Protein AF-0000000067176438 (afdb_homodimer)

Sequence (698 aa):
MDRYELRRLDYSLSEDHIDLQNAYRQFFKTHCSIEAVRAAEATGFDKSLWERLCAMGATTMALPESVGGDGATLVDLTLVAEEIGRALAPVPWIDHVVAARLLDRLGALPPRSEILDGTHLVGFDAQQVPPTGSRLIGSASIADHIVIRDGDDVVQLSFSTRPTKVDNIGKLPMAWVDPAAADHRVVLGSGPQALAHHQRALDEWRLLTAAALVGLVEETMTIAAEFAKTRYTLGVPISTLQAISHPLANMAITVCSGRGLSHRAAWFLDNEPDERPELAPSAFVFMAEEAAKAATMAVHIQGGLGVSAEAAATAYLVRARGWPLAGGDPGATAVHIADIVATREAAQVMDRYELRRLDYSLSEDHIDLQNAYRQFFKTHCSIEAVRAAEATGFDKSLWERLCAMGATTMALPESVGGDGATLVDLTLVAEEIGRALAPVPWIDHVVAARLLDRLGALPPRSEILDGTHLVGFDAQQVPPTGSRLIGSASIADHIVIRDGDDVVQLSFSTRPTKVDNIGKLPMAWVDPAAADHRVVLGSGPQALAHHQRALDEWRLLTAAALVGLVEETMTIAAEFAKTRYTLGVPISTLQAISHPLANMAITVCSGRGLSHRAAWFLDNEPDERPELAPSAFVFMAEEAAKAATMAVHIQGGLGVSAEAAATAYLVRARGWPLAGGDPGATAVHIADIVATREAAQV

Secondary structure (DSSP, 8-state):
--GGGSS--B-PPPHHHHHHHHHHHHHHHHH--HHHHHHTTTTT--HHHHHHHHHTTTTGGGS-GGGT-----HHHHHHHHHHHHHHT----HHHHHHHHHHHHHTT---SSTTTTTTSS-EEE---SSPPSS-EEETTTTT-SEEEEEETTEEEEEE-SSPPPBPSSSTT---EEE-GGG-SEEEEEEEHHHHHHHHHHHHHHHHHHHHHHHHHHHHHHHHHHHHHHHH-EETTEEGGGSHHHHHHHHHHHHHHHHHHHHHHHHHHHHHH-TTT-TTHHHHHHHHHHHHHHHHHHHHHHHTGGGGGSTT-HHHHHHHHHHHGGGSS--HHHHHHHHHHHHHHHHHHH-/--TT-S---B-PPPHHHHHHHHHHHHHHHHH--HHHHHHTTTTT--HHHHHHHHHTTTTGGGS-GGGT-----HHHHHHHHHHHHHHT----HHHHHHHHHHHHHTT---TT-TTTTTSS-EEE---SSPPSS-EEETTTTT-SEEEEEETTEEEEEE-SSPPPBPSSSTT---EEE-GGG-SEEEEEEEHHHHHHHHHHHHHHHHHHHHHHHHHHHHHHHHHHHHHHHH-EETTEEGGGSHHHHHHHHHHHHHHHHHHHHHHHHHHHHHH-TTT-TTHHHHHHHHHHHHHHHHHHHHHHHTGGGGGSTT-HHHHHHHHHHHGGGSS--HHHHHHHHHHHHHHHHHHH-

Solvent-accessible surface area (backbone atoms only — not comparable to full-atom values): 34399 Å² total; per-residue (Å²): 132,68,82,83,72,53,78,58,68,28,86,57,79,35,70,69,53,50,51,52,36,50,52,48,42,51,51,35,68,71,70,32,43,71,67,53,38,57,70,20,38,88,61,17,48,36,66,69,57,41,54,54,45,26,72,74,35,69,45,27,28,62,30,46,56,93,82,69,23,66,46,49,50,52,50,57,49,29,42,51,26,16,40,37,25,43,42,52,52,40,54,63,56,64,40,27,47,35,35,53,45,39,28,47,76,54,70,56,48,63,90,64,65,37,58,47,52,53,76,46,36,36,11,31,50,49,52,93,64,58,68,91,55,71,38,64,20,25,34,33,34,72,26,59,31,37,38,38,54,54,80,60,30,33,33,39,34,30,50,92,67,58,38,61,61,50,87,80,48,38,45,39,22,24,10,62,42,42,75,86,72,41,72,40,79,44,79,57,36,59,44,70,66,36,48,50,47,50,50,50,29,40,38,50,40,30,26,35,50,22,22,12,37,29,20,32,35,49,42,34,42,49,55,32,49,54,48,26,60,72,38,67,54,96,90,34,41,39,48,75,35,64,87,43,17,45,56,49,17,50,38,51,34,46,35,52,31,41,47,42,29,27,44,48,28,26,47,33,56,74,74,40,51,80,77,54,71,54,35,21,51,32,25,22,40,51,29,43,54,50,23,31,53,39,20,49,48,26,18,54,73,45,42,78,59,17,67,32,88,80,25,67,43,40,57,48,28,42,32,33,58,16,54,49,55,49,18,34,47,52,68,62,43,28,43,52,39,21,50,53,52,52,52,52,57,54,66,77,99,134,71,83,83,76,54,78,57,67,28,88,57,78,36,71,69,52,50,51,52,37,51,50,49,41,51,50,36,68,70,69,33,44,73,67,53,37,57,70,20,36,89,62,18,48,35,66,69,57,41,53,52,44,27,72,73,36,68,45,28,28,60,31,48,56,93,80,70,22,67,47,50,50,52,49,56,50,30,41,51,26,17,40,37,24,44,42,53,52,40,54,63,56,64,40,26,47,33,35,50,44,39,29,46,77,54,71,58,54,64,84,98,30,48,55,43,62,53,77,42,36,36,11,31,51,48,51,92,65,57,68,92,54,71,38,63,22,25,34,34,33,72,26,58,31,36,37,38,54,54,81,60,29,34,32,41,34,30,50,91,67,60,38,61,61,50,87,82,49,38,44,38,21,22,10,62,42,43,77,87,73,40,73,40,78,43,80,58,36,60,44,70,67,34,49,51,48,50,51,50,30,40,38,50,40,31,28,35,50,22,22,12,36,29,20,32,35,48,42,34,43,50,55,32,49,56,49,26,61,70,38,69,54,96,89,35,42,39,49,75,36,64,86,43,15,44,57,49,19,50,38,51,34,48,33,53,31,42,47,41,28,28,44,46,27,26,47,33,56,73,75,41,50,82,78,52,71,54,36,21,51,31,26,23,41,50,30,43,54,48,23,31,52,39,20,49,48,26,19,54,74,45,42,75,59,16,68,33,87,78,24,69,42,39,58,48,30,41,32,33,58,16,54,50,53,50,18,35,48,52,68,62,41,29,43,52,39,23,50,53,51,52,51,50,57,53,67,76,98

Radius of gyration: 26.49 Å; Cα contacts (8 Å, |Δi|>4): 1323; chains: 2; bounding box: 61×80×61 Å

Nearest PDB structures (foldseek):
  1rx0-assembly1_C  TM=8.607E-01  e=1.472E-13  Homo sapiens
  8i4p-assembly1_A  TM=8.343E-01  e=6.772E-14  Thermobifida fusca YX
  7p9x-assembly3_D  TM=8.711E-01  e=3.598E-12  Geobacter metallireducens GS-15
  7p9a-assembly1_A  TM=8.151E-01  e=3.438E-12  Geobacter metallireducens GS-15
  3b96-assembly1_A-2  TM=8.138E-01  e=1.029E-11  Homo sapiens

Structure (mmCIF, N/CA/C/O backbone):
data_AF-0000000067176438-model_v1
#
loop_
_entity.id
_entity.type
_entity.pdbx_description
1 polymer 'Acyl-CoA dehydrogenase, C-domain protein'
#
loop_
_atom_site.group_PDB
_atom_site.id
_atom_site.type_symbol
_atom_site.label_atom_id
_atom_site.label_alt_id
_atom_site.label_comp_id
_atom_site.label_asym_id
_atom_site.label_entity_id
_atom_site.label_seq_id
_atom_site.pdbx_PDB_ins_code
_atom_site.Cartn_x
_atom_site.Cartn_y
_atom_site.Cartn_z
_atom_site.occupancy
_atom_site.B_iso_or_equiv
_atom_site.auth_seq_id
_atom_site.auth_comp_id
_atom_site.auth_asym_id
_atom_site.auth_atom_id
_atom_site.pdbx_PDB_model_num
ATOM 1 N N . MET A 1 1 ? 2.584 -5.492 35.375 1 23.28 1 MET A N 1
ATOM 2 C CA . MET A 1 1 ? 2.787 -5.902 34 1 23.28 1 MET A CA 1
ATOM 3 C C . MET A 1 1 ? 1.943 -5.055 33.062 1 23.28 1 MET A C 1
ATOM 5 O O . MET A 1 1 ? 0.719 -5.004 33.188 1 23.28 1 MET A O 1
ATOM 9 N N . ASP A 1 2 ? 2.367 -3.877 32.5 1 28.8 2 ASP A N 1
ATOM 10 C CA . ASP A 1 2 ? 1.745 -2.629 32.062 1 28.8 2 ASP A CA 1
ATOM 11 C C . ASP A 1 2 ? 0.752 -2.873 30.938 1 28.8 2 ASP A C 1
ATOM 13 O O . ASP A 1 2 ? 0.989 -3.717 30.078 1 28.8 2 ASP A O 1
ATOM 17 N N . ARG A 1 3 ? -0.351 -2.635 31.141 1 32.34 3 ARG A N 1
ATOM 18 C CA . ARG A 1 3 ? -1.635 -2.883 30.484 1 32.34 3 ARG A CA 1
ATOM 19 C C . ARG A 1 3 ? -1.517 -2.76 28.969 1 32.34 3 ARG A C 1
ATOM 21 O O . ARG A 1 3 ? -2.426 -3.154 28.234 1 32.34 3 ARG A O 1
ATOM 28 N N . TYR A 1 4 ? -0.698 -1.921 28.5 1 34.53 4 TYR A N 1
ATOM 29 C CA . TYR A 1 4 ? -0.378 -1.663 27.094 1 34.53 4 TYR A CA 1
ATOM 30 C C . TYR A 1 4 ? 0.338 -2.855 26.469 1 34.53 4 TYR A C 1
ATOM 32 O O . TYR A 1 4 ? 0.93 -2.738 25.406 1 34.53 4 TYR A O 1
ATOM 40 N N . GLU A 1 5 ? 0.579 -3.928 27.109 1 39.12 5 GLU A N 1
ATOM 41 C CA . GLU A 1 5 ? 1.237 -5.152 26.672 1 39.12 5 GLU A CA 1
ATOM 42 C C . GLU A 1 5 ? 0.418 -5.859 25.594 1 39.12 5 GLU A C 1
ATOM 44 O O . GLU A 1 5 ? 0.756 -6.969 25.172 1 39.12 5 GLU A O 1
ATOM 49 N N . LEU A 1 6 ? -0.936 -5.652 25.375 1 39.66 6 LEU A N 1
ATOM 50 C CA . LEU A 1 6 ? -1.949 -6.16 24.453 1 39.66 6 LEU A CA 1
ATOM 51 C C . LEU A 1 6 ? -1.439 -6.141 23.031 1 39.66 6 LEU A C 1
ATOM 53 O O . LEU A 1 6 ? -0.479 -5.434 22.719 1 39.66 6 LEU A O 1
ATOM 57 N N . ARG A 1 7 ? -2.367 -6.707 22.172 1 48.06 7 ARG A N 1
ATOM 58 C CA . ARG A 1 7 ? -2.195 -7.012 20.75 1 48.06 7 ARG A CA 1
ATOM 59 C C . ARG A 1 7 ? -1.568 -5.832 20 1 48.06 7 ARG A C 1
ATOM 61 O O . ARG A 1 7 ? -2.152 -4.75 19.953 1 48.06 7 ARG A O 1
ATOM 68 N N . ARG A 1 8 ? -0.21 -5.812 20.031 1 59.06 8 ARG A N 1
ATOM 69 C CA . ARG A 1 8 ? 0.554 -4.695 19.484 1 59.06 8 ARG A CA 1
ATOM 70 C C . ARG A 1 8 ? 0.775 -4.859 17.984 1 59.06 8 ARG A C 1
ATOM 72 O O . ARG A 1 8 ? 1.079 -5.961 17.516 1 59.06 8 ARG A O 1
ATOM 79 N N . LEU A 1 9 ? 0.239 -3.902 17.25 1 71.75 9 LEU A N 1
ATOM 80 C CA . LEU A 1 9 ? 0.608 -3.783 15.844 1 71.75 9 LEU A CA 1
ATOM 81 C C . LEU A 1 9 ? 2.111 -3.971 15.656 1 71.75 9 LEU A C 1
ATOM 83 O O . LEU A 1 9 ? 2.906 -3.453 16.438 1 71.75 9 LEU A O 1
ATOM 87 N N . ASP A 1 10 ? 2.479 -5.043 14.883 1 75.88 10 ASP A N 1
ATOM 88 C CA . ASP A 1 10 ? 3.881 -5.285 14.562 1 75.88 10 ASP A CA 1
ATOM 89 C C . ASP A 1 10 ? 4.062 -5.555 13.07 1 75.88 10 ASP A C 1
ATOM 91 O O . ASP A 1 10 ? 3.678 -6.617 12.578 1 75.88 10 ASP A O 1
ATOM 95 N N . TYR A 1 11 ? 4.734 -4.648 12.461 1 78.69 11 TYR A N 1
ATOM 96 C CA . TYR A 1 11 ? 4.887 -4.738 11.016 1 78.69 11 TYR A CA 1
ATOM 97 C C . TYR A 1 11 ? 6.258 -5.293 10.641 1 78.69 11 TYR A C 1
ATOM 99 O O . TYR A 1 11 ? 6.605 -5.363 9.461 1 78.69 11 TYR A O 1
ATOM 107 N N . SER A 1 12 ? 7.035 -5.734 11.578 1 79.62 12 SER A N 1
ATOM 108 C CA . SER A 1 12 ? 8.383 -6.207 11.281 1 79.62 12 SER A CA 1
ATOM 109 C C . SER A 1 12 ? 8.398 -7.707 11.008 1 79.62 12 SER A C 1
ATOM 111 O O . SER A 1 12 ? 7.676 -8.469 11.664 1 79.62 12 SER A O 1
ATOM 113 N N . LEU A 1 13 ? 9.172 -8.086 10.008 1 85.56 13 LEU A N 1
ATOM 114 C CA . LEU A 1 13 ? 9.445 -9.5 9.797 1 85.56 13 LEU A CA 1
ATOM 115 C C 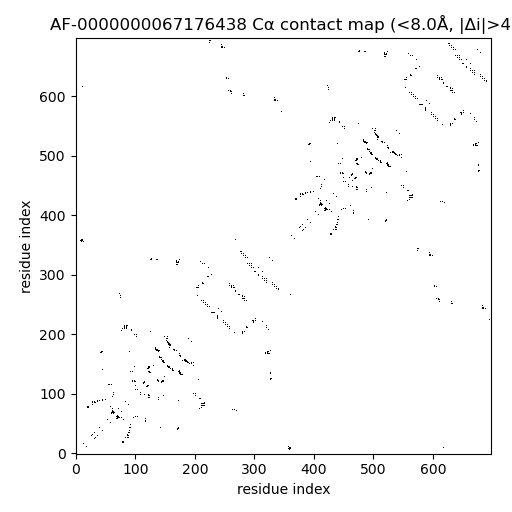. LEU A 1 13 ? 10.312 -10.062 10.922 1 85.56 13 LEU A C 1
ATOM 117 O O . LEU A 1 13 ? 11.219 -9.383 11.414 1 85.56 13 LEU A O 1
ATOM 121 N N . SER A 1 14 ? 10.047 -11.234 11.312 1 87.94 14 SER A N 1
ATOM 122 C CA . SER A 1 14 ? 10.891 -11.922 12.289 1 87.94 14 SER A CA 1
ATOM 123 C C . SER A 1 14 ? 12.219 -12.328 11.672 1 87.94 14 SER A C 1
ATOM 125 O O . SER A 1 14 ? 12.398 -12.258 10.453 1 87.94 14 SER A O 1
ATOM 127 N N . GLU A 1 15 ? 13.125 -12.727 12.5 1 90.12 15 GLU A N 1
ATOM 128 C CA . GLU A 1 15 ? 14.406 -13.234 12.016 1 90.12 15 GLU A CA 1
ATOM 129 C C . GLU A 1 15 ? 14.211 -14.469 11.141 1 90.12 15 GLU A C 1
ATOM 131 O O . GLU A 1 15 ? 14.93 -14.656 10.156 1 90.12 15 GLU A O 1
ATOM 136 N N . ASP A 1 16 ? 13.242 -15.312 11.5 1 91.81 16 ASP A N 1
ATOM 137 C CA . ASP A 1 16 ? 12.938 -16.5 10.711 1 91.81 16 ASP A CA 1
ATOM 138 C C . ASP A 1 16 ? 12.445 -16.125 9.312 1 91.81 16 ASP A C 1
ATOM 140 O O . ASP A 1 16 ? 12.797 -16.781 8.328 1 91.81 16 ASP A O 1
ATOM 144 N N . HIS A 1 17 ? 11.633 -15.078 9.273 1 93.62 17 HIS A N 1
ATOM 145 C CA . HIS A 1 17 ? 11.164 -14.57 7.988 1 93.62 17 HIS A CA 1
ATOM 146 C C . HIS A 1 17 ? 12.336 -14.102 7.129 1 93.62 17 HIS A C 1
ATOM 148 O O . HIS A 1 17 ? 12.406 -14.422 5.941 1 93.62 17 HIS A O 1
ATOM 154 N N . ILE A 1 18 ? 13.219 -13.414 7.75 1 93.75 18 ILE A N 1
ATOM 155 C CA . ILE A 1 18 ? 14.367 -12.859 7.043 1 93.75 18 ILE A CA 1
ATOM 156 C C . ILE A 1 18 ? 15.266 -13.992 6.551 1 93.75 18 ILE A C 1
ATOM 158 O O . ILE A 1 18 ? 15.727 -13.977 5.406 1 93.75 18 ILE A O 1
ATOM 162 N N . ASP A 1 19 ? 15.469 -14.938 7.398 1 95.62 19 ASP A N 1
ATOM 163 C CA . ASP A 1 19 ? 16.281 -16.094 7.031 1 95.62 19 ASP A CA 1
ATOM 164 C C . ASP A 1 19 ? 15.656 -16.859 5.867 1 95.62 19 ASP A C 1
ATOM 166 O O . ASP A 1 19 ? 16.359 -17.312 4.961 1 95.62 19 ASP A O 1
ATOM 170 N N . LEU A 1 20 ? 14.391 -17.062 5.918 1 96.62 20 LEU A N 1
ATOM 171 C CA . LEU A 1 20 ? 13.664 -17.734 4.848 1 96.62 20 LEU A CA 1
ATOM 172 C C . LEU A 1 20 ? 13.836 -17 3.525 1 96.62 20 LEU A C 1
ATOM 174 O O . LEU A 1 20 ? 14.172 -17.609 2.51 1 96.62 20 LEU A O 1
ATOM 178 N N . GLN A 1 21 ? 13.594 -15.734 3.506 1 96.62 21 GLN A N 1
ATOM 179 C CA . GLN A 1 21 ? 13.719 -14.93 2.295 1 96.62 21 GLN A CA 1
ATOM 180 C C . GLN A 1 21 ? 15.141 -14.977 1.742 1 96.62 21 GLN A C 1
ATOM 182 O O . GLN A 1 21 ? 15.336 -15.125 0.535 1 96.62 21 GLN A O 1
ATOM 187 N N . ASN A 1 22 ? 16.109 -14.859 2.627 1 97.12 22 ASN A N 1
ATOM 188 C CA . ASN A 1 22 ? 17.516 -14.898 2.213 1 97.12 22 ASN A CA 1
ATOM 189 C C . ASN A 1 22 ? 17.875 -16.234 1.584 1 97.12 22 ASN A C 1
ATOM 191 O O . ASN A 1 22 ? 18.641 -16.297 0.625 1 97.12 22 ASN A O 1
ATOM 195 N N . ALA A 1 23 ? 17.375 -17.266 2.16 1 97.81 23 ALA A N 1
ATOM 196 C CA . ALA A 1 23 ? 17.656 -18.594 1.631 1 97.81 23 ALA A CA 1
ATOM 197 C C . ALA A 1 23 ? 17.156 -18.734 0.199 1 97.81 23 ALA A C 1
ATOM 199 O O . ALA A 1 23 ? 17.875 -19.219 -0.676 1 97.81 23 ALA A O 1
ATOM 200 N N . TYR A 1 24 ? 15.969 -18.328 -0.066 1 98.25 24 TYR A N 1
ATOM 201 C CA . TYR A 1 24 ? 15.406 -18.453 -1.406 1 98.25 24 TYR A CA 1
ATOM 202 C C . TYR A 1 24 ? 16.016 -17.438 -2.355 1 98.25 24 TYR A C 1
ATOM 204 O O . TYR A 1 24 ? 16.188 -17.719 -3.547 1 98.25 24 TYR A O 1
ATOM 212 N N . ARG A 1 25 ? 16.359 -16.25 -1.824 1 97.75 25 ARG A N 1
ATOM 213 C CA . ARG A 1 25 ? 17.094 -15.281 -2.633 1 97.75 25 ARG A CA 1
ATOM 214 C C . ARG A 1 25 ? 18.406 -15.867 -3.143 1 97.75 25 ARG A C 1
ATOM 216 O O . ARG A 1 25 ? 18.719 -15.766 -4.332 1 97.75 25 ARG A O 1
ATOM 223 N N . GLN A 1 26 ? 19.109 -16.453 -2.246 1 97.69 26 GLN A N 1
ATOM 224 C CA . GLN A 1 26 ? 20.391 -17.062 -2.611 1 97.69 26 GLN A CA 1
ATOM 225 C C . GLN A 1 26 ? 20.188 -18.234 -3.566 1 97.69 26 GLN A C 1
ATOM 227 O O . GLN A 1 26 ? 20.969 -18.422 -4.5 1 97.69 26 GLN A O 1
ATOM 232 N N . PHE A 1 27 ? 19.234 -19.047 -3.303 1 98.38 27 PHE A N 1
ATOM 233 C CA . PHE A 1 27 ? 18.906 -20.172 -4.168 1 98.38 27 PHE A CA 1
ATOM 234 C C . PHE A 1 27 ? 18.688 -19.703 -5.602 1 98.38 27 PHE A C 1
ATOM 236 O O . PHE A 1 27 ? 19.281 -20.266 -6.531 1 98.38 27 PHE A O 1
ATOM 243 N N . PHE A 1 28 ? 17.828 -18.688 -5.828 1 98.12 28 PHE A N 1
ATOM 244 C CA . PHE A 1 28 ? 17.5 -18.25 -7.176 1 98.12 28 PHE A CA 1
ATOM 245 C C . PHE A 1 28 ? 18.656 -17.5 -7.812 1 98.12 28 PHE A C 1
ATOM 247 O O . PHE A 1 28 ? 18.859 -17.578 -9.023 1 98.12 28 PHE A O 1
ATOM 254 N N . LYS A 1 29 ? 19.438 -16.75 -7.012 1 96.06 29 LYS A N 1
ATOM 255 C CA . LYS A 1 29 ? 20.641 -16.125 -7.527 1 96.06 29 LYS A CA 1
ATOM 256 C C . LYS A 1 29 ? 21.609 -17.156 -8.102 1 96.06 29 LYS A C 1
ATOM 258 O O . LYS A 1 29 ? 22.266 -16.891 -9.109 1 96.06 29 LYS A O 1
ATOM 263 N N . THR A 1 30 ? 21.594 -18.266 -7.5 1 96.94 30 THR A N 1
ATOM 264 C CA . THR A 1 30 ? 22.531 -19.312 -7.883 1 96.94 30 THR A CA 1
ATOM 265 C C . THR A 1 30 ? 22 -20.109 -9.078 1 96.94 30 THR A C 1
ATOM 267 O O . THR A 1 30 ? 22.75 -20.469 -9.977 1 96.94 30 THR A O 1
ATOM 270 N N . HIS A 1 31 ? 20.703 -20.359 -9.148 1 97 31 HIS A N 1
ATOM 271 C CA . HIS A 1 31 ? 20.203 -21.375 -10.055 1 97 31 HIS A CA 1
ATOM 272 C C . HIS A 1 31 ? 19.312 -20.766 -11.133 1 97 31 HIS A C 1
ATOM 274 O O . HIS A 1 31 ? 18.891 -21.469 -12.055 1 97 31 HIS A O 1
ATOM 280 N N . CYS A 1 32 ? 19.062 -19.5 -11.086 1 96.69 32 CYS A N 1
ATOM 281 C CA . CYS A 1 32 ? 18.078 -18.906 -12 1 96.69 32 CYS A CA 1
ATOM 282 C C . CYS A 1 32 ? 18.609 -17.609 -12.609 1 96.69 32 CYS A C 1
ATOM 284 O O . CYS A 1 32 ? 18.078 -16.531 -12.344 1 96.69 32 CYS A O 1
ATOM 286 N N . SER A 1 33 ? 19.625 -17.781 -13.469 1 94 33 SER A N 1
ATOM 287 C CA . SER A 1 33 ? 20.141 -16.641 -14.211 1 94 33 SER A CA 1
ATOM 288 C C . SER A 1 33 ? 19.188 -16.219 -15.32 1 94 33 SER A C 1
ATOM 290 O O . SER A 1 33 ? 18.266 -16.969 -15.672 1 94 33 SER A O 1
ATOM 292 N N . ILE A 1 34 ? 19.406 -15.016 -15.812 1 92.06 34 ILE A N 1
ATOM 293 C CA . ILE A 1 34 ? 18.562 -14.531 -16.891 1 92.06 34 ILE A CA 1
ATOM 294 C C . ILE A 1 34 ? 18.688 -15.445 -18.109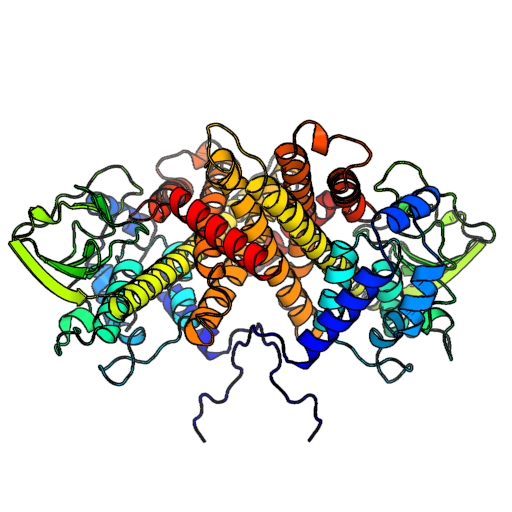 1 92.06 34 ILE A C 1
ATOM 296 O O . ILE A 1 34 ? 17.734 -15.656 -18.844 1 92.06 34 ILE A O 1
ATOM 300 N N . GLU A 1 35 ? 19.859 -16.016 -18.328 1 92 35 GLU A N 1
ATOM 301 C CA . GLU A 1 35 ? 20.078 -16.969 -19.406 1 92 35 GLU A CA 1
ATOM 302 C C . GLU A 1 35 ? 19.266 -18.25 -19.203 1 92 35 GLU A C 1
ATOM 304 O O . GLU A 1 35 ? 18.703 -18.797 -20.156 1 92 35 GLU A O 1
ATOM 309 N N . ALA A 1 36 ? 19.203 -18.672 -17.984 1 93.62 36 ALA A N 1
ATOM 310 C CA . ALA A 1 36 ? 18.406 -19.844 -17.656 1 93.62 36 ALA A CA 1
ATOM 311 C C . ALA A 1 36 ? 16.922 -19.562 -17.891 1 93.62 36 ALA A C 1
ATOM 313 O O . ALA A 1 36 ? 16.188 -20.422 -18.375 1 93.62 36 ALA A O 1
ATOM 314 N N . VAL A 1 37 ? 16.484 -18.422 -17.516 1 93.81 37 VAL A N 1
ATOM 315 C CA . VAL A 1 37 ? 15.102 -18.031 -17.719 1 93.81 37 VAL A CA 1
ATOM 316 C C . VAL A 1 37 ? 14.773 -18.062 -19.219 1 93.81 37 VAL A C 1
ATOM 318 O O . VAL A 1 37 ? 13.758 -18.625 -19.625 1 93.81 37 VAL A O 1
ATOM 321 N N . ARG A 1 38 ? 15.625 -17.531 -20 1 91.06 38 ARG A N 1
ATOM 322 C CA . ARG A 1 38 ? 15.414 -17.469 -21.438 1 91.06 38 ARG A CA 1
ATOM 323 C C . ARG A 1 38 ? 15.414 -18.859 -22.062 1 91.06 38 ARG A C 1
ATOM 325 O O . ARG A 1 38 ? 14.641 -19.141 -22.969 1 91.06 38 ARG A O 1
ATOM 332 N N . ALA A 1 39 ? 16.266 -19.656 -21.594 1 92.94 39 ALA A N 1
ATOM 333 C CA . ALA A 1 39 ? 16.359 -21.031 -22.094 1 92.94 39 ALA A CA 1
ATOM 334 C C . ALA A 1 39 ? 15.055 -21.781 -21.859 1 92.94 39 ALA A C 1
ATOM 336 O O . ALA A 1 39 ? 14.711 -22.688 -22.625 1 92.94 39 ALA A O 1
ATOM 337 N N . ALA A 1 40 ? 14.328 -21.375 -20.875 1 93.69 40 ALA A N 1
ATOM 338 C CA . ALA A 1 40 ? 13.102 -22.078 -20.5 1 93.69 40 ALA A CA 1
ATOM 339 C C . ALA A 1 40 ? 11.898 -21.484 -21.219 1 93.69 40 ALA A C 1
ATOM 341 O O . ALA A 1 40 ? 10.781 -22.016 -21.109 1 93.69 40 ALA A O 1
ATOM 342 N N . GLU A 1 41 ? 12.055 -20.469 -21.984 1 89 41 GLU A N 1
ATOM 343 C CA . GLU A 1 41 ? 10.938 -19.719 -22.547 1 89 41 GLU A CA 1
ATOM 344 C C . GLU A 1 41 ? 10.133 -20.547 -23.531 1 89 41 GLU A C 1
ATOM 346 O O . GLU A 1 41 ? 8.922 -20.359 -23.672 1 89 41 GLU A O 1
ATOM 351 N N . ALA A 1 42 ? 10.727 -21.469 -24.219 1 87.75 42 ALA A N 1
ATOM 352 C CA . ALA A 1 42 ? 10.031 -22.297 -25.188 1 87.75 42 ALA A CA 1
ATOM 353 C C . ALA A 1 42 ? 8.898 -23.078 -24.531 1 87.75 42 ALA A C 1
ATOM 355 O O . ALA A 1 42 ? 7.816 -23.219 -25.109 1 87.75 42 ALA A O 1
ATOM 356 N N . THR A 1 43 ? 9.102 -23.562 -23.297 1 90.25 43 THR A N 1
ATOM 357 C CA . THR A 1 43 ? 8.102 -24.344 -22.594 1 90.25 43 THR A CA 1
ATOM 358 C C . THR A 1 43 ? 7.461 -23.516 -21.484 1 90.25 43 THR A C 1
ATOM 360 O O . THR A 1 43 ? 6.383 -23.844 -20.984 1 90.25 43 THR A O 1
ATOM 363 N N . GLY A 1 44 ? 8.25 -22.5 -21.078 1 90.69 44 GLY A N 1
ATOM 364 C CA . GLY A 1 44 ? 7.828 -21.719 -19.922 1 90.69 44 GLY A CA 1
ATOM 365 C C . GLY A 1 44 ? 8.102 -22.406 -18.594 1 90.69 44 GLY A C 1
ATOM 366 O O . GLY A 1 44 ? 7.605 -21.984 -17.547 1 90.69 44 GLY A O 1
ATOM 367 N N . PHE A 1 45 ? 8.898 -23.469 -18.641 1 95.5 45 PHE A N 1
ATOM 368 C CA . PHE A 1 45 ? 9.102 -24.328 -17.469 1 95.5 45 PHE A CA 1
ATOM 369 C C . PHE A 1 45 ? 10.523 -24.891 -17.453 1 95.5 45 PHE A C 1
ATOM 371 O O . PHE A 1 45 ? 10.984 -25.453 -18.453 1 95.5 45 PHE A O 1
ATOM 378 N N . ASP A 1 46 ? 11.195 -24.688 -16.375 1 97.06 46 ASP A N 1
ATOM 379 C CA . ASP A 1 46 ? 12.484 -25.312 -16.109 1 97.06 46 ASP A CA 1
ATOM 380 C C . ASP A 1 46 ? 12.359 -26.453 -15.102 1 97.06 46 ASP A C 1
ATOM 382 O O . ASP A 1 46 ? 12.375 -26.219 -13.891 1 97.06 46 ASP A O 1
ATOM 386 N N . LYS A 1 47 ? 12.352 -27.672 -15.609 1 96.5 47 LYS A N 1
ATOM 387 C CA . LYS A 1 47 ? 12.102 -28.859 -14.789 1 96.5 47 LYS A CA 1
ATOM 388 C C . LYS A 1 47 ? 13.211 -29.047 -13.758 1 96.5 47 LYS A C 1
ATOM 390 O O . LYS A 1 47 ? 12.938 -29.422 -12.609 1 96.5 47 LYS A O 1
ATOM 395 N N . SER A 1 48 ? 14.398 -28.797 -14.188 1 97.25 48 SER A N 1
ATOM 396 C CA . SER A 1 48 ? 15.523 -28.969 -13.273 1 97.25 48 SER A CA 1
ATOM 397 C C . SER A 1 48 ? 15.445 -27.969 -12.109 1 97.25 48 SER A C 1
ATOM 399 O O . SER A 1 48 ? 15.648 -28.344 -10.953 1 97.25 48 SER A O 1
ATOM 401 N N . LEU A 1 49 ? 15.125 -26.75 -12.438 1 98.12 49 LEU A N 1
ATOM 402 C CA . LEU A 1 49 ? 14.953 -25.734 -11.391 1 98.12 49 LEU A CA 1
ATOM 403 C C . LEU A 1 49 ? 13.812 -26.109 -10.453 1 98.12 49 LEU A C 1
ATOM 405 O O . LEU A 1 49 ? 13.922 -25.953 -9.234 1 98.12 49 LEU A O 1
ATOM 409 N N . TRP A 1 50 ? 12.742 -26.625 -11 1 98.06 50 TRP A N 1
ATOM 410 C CA . TRP A 1 50 ? 11.578 -27.031 -10.227 1 98.06 50 TRP A CA 1
ATOM 411 C C . TRP A 1 50 ? 11.945 -28.141 -9.234 1 98.06 50 TRP A C 1
ATOM 413 O O . TRP A 1 50 ? 11.609 -28.047 -8.047 1 98.06 50 TRP A O 1
ATOM 423 N N . GLU A 1 51 ? 12.648 -29.156 -9.719 1 97.19 51 GLU A N 1
ATOM 424 C CA . GLU A 1 51 ? 13.031 -30.281 -8.875 1 97.19 51 GLU A CA 1
ATOM 425 C C . GLU A 1 51 ? 13.922 -29.812 -7.719 1 97.19 51 GLU A C 1
ATOM 427 O O . GLU A 1 51 ? 13.75 -30.266 -6.582 1 97.19 51 GLU A O 1
ATOM 432 N N . ARG A 1 52 ? 14.812 -28.891 -8.023 1 97.69 52 ARG A N 1
ATOM 433 C CA . ARG A 1 52 ? 15.68 -28.344 -6.98 1 97.69 52 ARG A CA 1
ATOM 434 C C . ARG A 1 52 ? 14.875 -27.531 -5.969 1 97.69 52 ARG A C 1
ATOM 436 O O . ARG A 1 52 ? 15.133 -27.609 -4.766 1 97.69 52 ARG A O 1
ATOM 443 N N . LEU A 1 53 ? 13.922 -26.734 -6.461 1 98.19 53 LEU A N 1
ATOM 444 C CA . LEU A 1 53 ? 13.078 -25.906 -5.598 1 98.19 53 LEU A CA 1
ATOM 445 C C . LEU A 1 53 ? 12.234 -26.781 -4.672 1 98.19 53 LEU A C 1
ATOM 447 O O . LEU A 1 53 ? 12.094 -26.484 -3.484 1 98.19 53 LEU A O 1
ATOM 451 N N . CYS A 1 54 ? 11.703 -27.875 -5.184 1 96.81 54 CYS A N 1
ATOM 452 C CA . CYS A 1 54 ? 10.914 -28.812 -4.391 1 96.81 54 CYS A CA 1
ATOM 453 C C . CYS A 1 54 ? 11.773 -29.484 -3.336 1 96.81 54 CYS A C 1
ATOM 455 O O . CYS A 1 54 ? 11.344 -29.656 -2.193 1 96.81 54 CYS A O 1
ATOM 457 N N . ALA A 1 55 ? 12.977 -29.828 -3.756 1 96 55 ALA A N 1
ATOM 458 C CA . ALA A 1 55 ? 13.898 -30.484 -2.834 1 96 55 ALA A CA 1
ATOM 459 C C . ALA A 1 55 ? 14.25 -29.578 -1.661 1 96 55 ALA A C 1
ATOM 461 O O . ALA A 1 55 ? 14.484 -30.047 -0.547 1 96 55 ALA A O 1
ATOM 462 N N . MET A 1 56 ? 14.156 -28.312 -1.915 1 96.31 56 MET A N 1
ATOM 463 C CA . MET A 1 56 ? 14.445 -27.328 -0.872 1 96.31 56 MET A CA 1
ATOM 464 C C . MET A 1 56 ? 13.266 -27.188 0.08 1 96.31 56 MET A C 1
ATOM 466 O O . MET A 1 56 ? 13.391 -26.578 1.151 1 96.31 56 MET A O 1
ATOM 470 N N . GLY A 1 57 ? 12.102 -27.734 -0.324 1 95.5 57 GLY A N 1
ATOM 471 C CA . GLY A 1 57 ? 10.953 -27.734 0.567 1 95.5 57 GLY A CA 1
ATOM 472 C C . GLY A 1 57 ? 9.93 -26.656 0.225 1 95.5 57 GLY A C 1
ATOM 473 O O . GLY A 1 57 ? 9.016 -26.391 1.01 1 95.5 57 GLY A O 1
ATOM 474 N N . ALA A 1 58 ? 10.047 -26.016 -0.917 1 97.06 58 ALA A N 1
ATOM 475 C CA . ALA A 1 58 ? 9.211 -24.875 -1.277 1 97.06 58 ALA A CA 1
ATOM 476 C C . ALA A 1 58 ? 7.754 -25.297 -1.43 1 97.06 58 ALA A C 1
ATOM 478 O O . ALA A 1 58 ? 6.848 -24.484 -1.214 1 97.06 58 ALA A O 1
ATOM 479 N N . THR A 1 59 ? 7.477 -26.516 -1.793 1 95.88 59 THR A N 1
ATOM 480 C CA . THR A 1 59 ? 6.102 -26.984 -1.946 1 95.88 59 THR A CA 1
ATOM 481 C C . THR A 1 59 ? 5.582 -27.562 -0.64 1 95.88 59 THR A C 1
ATOM 483 O O . THR A 1 59 ? 4.457 -27.281 -0.225 1 95.88 59 THR A O 1
ATOM 486 N N . THR A 1 60 ? 6.402 -28.344 0.051 1 94 60 THR A N 1
ATOM 487 C CA . THR A 1 60 ? 6.004 -29.031 1.275 1 94 60 THR A CA 1
ATOM 488 C C . THR A 1 60 ? 5.715 -28.016 2.389 1 94 60 THR A C 1
ATOM 490 O O . THR A 1 60 ? 4.816 -28.234 3.205 1 94 60 THR A O 1
ATOM 493 N N . MET A 1 61 ? 6.398 -26.938 2.375 1 95.69 61 MET A N 1
ATOM 494 C CA . MET A 1 61 ? 6.25 -25.984 3.473 1 95.69 61 MET A CA 1
ATOM 495 C C . MET A 1 61 ? 4.859 -25.375 3.469 1 95.69 61 MET A C 1
ATOM 497 O O . MET A 1 61 ? 4.367 -24.922 4.508 1 95.69 61 MET A O 1
ATOM 501 N N . ALA A 1 62 ? 4.195 -25.375 2.334 1 95.25 62 ALA A N 1
ATOM 502 C CA . ALA A 1 62 ? 2.949 -24.641 2.148 1 95.25 62 ALA A CA 1
ATOM 503 C C . ALA A 1 62 ? 1.766 -25.406 2.725 1 95.25 62 ALA A C 1
ATOM 505 O O . ALA A 1 62 ? 0.654 -24.891 2.805 1 95.25 62 ALA A O 1
ATOM 506 N N . LEU A 1 63 ? 1.974 -26.625 3.164 1 94.19 63 LEU A N 1
ATOM 507 C CA . LEU A 1 63 ? 0.899 -27.484 3.666 1 94.19 63 LEU A CA 1
ATOM 508 C C . LEU A 1 63 ? 1.041 -27.703 5.168 1 94.19 63 LEU A C 1
ATOM 510 O O . LEU A 1 63 ? 2.135 -27.562 5.719 1 94.19 63 LEU A O 1
ATOM 514 N N . PRO A 1 64 ? -0.034 -28 5.832 1 92.81 64 PRO A N 1
ATOM 515 C CA . PRO A 1 64 ? 0.042 -28.203 7.281 1 92.81 64 PRO A CA 1
ATOM 516 C C . PRO A 1 64 ? 0.824 -29.453 7.664 1 92.81 64 PRO A C 1
ATOM 518 O O . PRO A 1 64 ? 1 -30.359 6.832 1 92.81 64 PRO A O 1
ATOM 521 N N . GLU A 1 65 ? 1.123 -29.5 8.875 1 91.06 65 GLU A N 1
ATOM 522 C CA . GLU A 1 65 ? 1.892 -30.641 9.391 1 91.06 65 GLU A CA 1
ATOM 523 C C . GLU A 1 65 ? 1.077 -31.922 9.344 1 91.06 65 GLU A C 1
ATOM 525 O O . GLU A 1 65 ? 1.634 -33 9.172 1 91.06 65 GLU A O 1
ATOM 530 N N . SER A 1 66 ? -0.192 -31.828 9.453 1 89.25 66 SER A N 1
ATOM 531 C CA . SER A 1 66 ? -1.088 -32.969 9.484 1 89.25 66 SER A CA 1
ATOM 532 C C . SER A 1 66 ? -1.008 -33.781 8.188 1 89.25 66 SER A C 1
ATOM 534 O O . SER A 1 66 ? -1.32 -34.969 8.164 1 89.25 66 SER A O 1
ATOM 536 N N . VAL A 1 67 ? -0.504 -33.156 7.082 1 89.62 67 VAL A N 1
ATOM 537 C CA . VAL A 1 67 ? -0.417 -33.875 5.816 1 89.62 67 VAL A CA 1
ATOM 538 C C . VAL A 1 67 ? 1.036 -33.938 5.352 1 89.62 67 VAL A C 1
ATOM 540 O O . VAL A 1 67 ? 1.308 -34.125 4.16 1 89.62 67 VAL A O 1
ATOM 543 N N . GLY A 1 68 ? 1.936 -33.656 6.328 1 88.75 68 GLY A N 1
ATOM 544 C CA . GLY A 1 68 ? 3.35 -33.812 6.031 1 88.75 68 GLY A CA 1
ATOM 545 C C . GLY A 1 68 ? 4.031 -32.531 5.648 1 88.75 68 GLY A C 1
ATOM 546 O O . GLY A 1 68 ? 5.184 -32.531 5.211 1 88.75 68 GLY A O 1
ATOM 547 N N . GLY A 1 69 ? 3.352 -31.391 5.73 1 92.06 69 GLY A N 1
ATOM 548 C CA . GLY A 1 69 ? 3.953 -30.109 5.43 1 92.06 69 GLY A CA 1
ATOM 549 C C . GLY A 1 69 ? 4.633 -29.469 6.629 1 92.06 69 GLY A C 1
ATOM 550 O O . GLY A 1 69 ? 4.879 -30.141 7.637 1 92.06 69 GLY A O 1
ATOM 551 N N . ASP A 1 70 ? 5.102 -28.203 6.438 1 93.81 70 ASP A N 1
ATOM 552 C CA . ASP A 1 70 ? 5.809 -27.5 7.504 1 93.81 70 ASP A CA 1
ATOM 553 C C . ASP A 1 70 ? 4.922 -26.422 8.133 1 93.81 70 ASP A C 1
ATOM 555 O O . ASP A 1 70 ? 5.32 -25.781 9.109 1 93.81 70 ASP A O 1
ATOM 559 N N . GLY A 1 71 ? 3.777 -26.234 7.559 1 94.62 71 GLY A N 1
ATOM 560 C CA . GLY A 1 71 ? 2.818 -25.312 8.148 1 94.62 71 GLY A CA 1
ATOM 561 C C . GLY A 1 71 ? 3.203 -23.859 7.98 1 94.62 71 GLY A C 1
ATOM 562 O O . GLY A 1 71 ? 2.914 -23.031 8.844 1 94.62 71 GLY A O 1
ATOM 563 N N . ALA A 1 72 ? 3.826 -23.516 6.922 1 95.62 72 ALA A N 1
ATOM 564 C CA . ALA A 1 72 ? 4.199 -22.125 6.664 1 95.62 72 ALA A CA 1
ATOM 565 C C . ALA A 1 72 ? 2.963 -21.234 6.555 1 95.62 72 ALA A C 1
ATOM 567 O O . ALA A 1 72 ? 1.928 -21.656 6.035 1 95.62 72 ALA A O 1
ATOM 568 N N . THR A 1 73 ? 3.086 -20 7.051 1 95.56 73 THR A N 1
ATOM 569 C CA . THR A 1 73 ? 2.012 -19.016 6.93 1 95.56 73 THR A CA 1
ATOM 570 C C . THR A 1 73 ? 1.999 -18.406 5.535 1 95.56 73 THR A C 1
ATOM 572 O O . THR A 1 73 ? 2.943 -18.578 4.766 1 95.56 73 THR A O 1
ATOM 575 N N . LEU A 1 74 ? 0.949 -17.734 5.227 1 96.94 74 LEU A N 1
ATOM 576 C CA . LEU A 1 74 ? 0.885 -17.047 3.939 1 96.94 74 LEU A CA 1
ATOM 577 C C . LEU A 1 74 ? 1.938 -15.953 3.852 1 96.94 74 LEU A C 1
ATOM 579 O O . LEU A 1 74 ? 2.453 -15.664 2.77 1 96.94 74 LEU A O 1
ATOM 583 N N . VAL A 1 75 ? 2.273 -15.312 4.926 1 96.62 75 VAL A N 1
ATOM 584 C CA . VAL A 1 75 ? 3.352 -14.328 4.906 1 96.62 75 VAL A CA 1
ATOM 585 C C . VAL A 1 75 ? 4.656 -15 4.477 1 96.62 75 VAL A C 1
ATOM 587 O O . VAL A 1 75 ? 5.391 -14.469 3.645 1 96.62 75 VAL A O 1
ATOM 590 N N . ASP A 1 76 ? 4.938 -16.203 5.051 1 97.25 76 ASP A N 1
ATOM 591 C CA . ASP A 1 76 ? 6.102 -16.969 4.609 1 97.25 76 ASP A CA 1
ATOM 592 C C . ASP A 1 76 ? 6.078 -17.172 3.1 1 97.25 76 ASP A C 1
ATOM 594 O O . ASP A 1 76 ? 7.09 -16.969 2.422 1 97.25 76 ASP A O 1
ATOM 598 N N . LEU A 1 77 ? 4.965 -17.562 2.65 1 98.38 77 LEU A N 1
ATOM 599 C CA . LEU A 1 77 ? 4.844 -17.922 1.238 1 98.38 77 LEU A CA 1
ATOM 600 C C . LEU A 1 77 ? 5 -16.688 0.357 1 98.38 77 LEU A C 1
ATOM 602 O O . LEU A 1 77 ? 5.527 -16.766 -0.755 1 98.38 77 LEU A O 1
ATOM 606 N N . THR A 1 78 ? 4.559 -15.484 0.817 1 98.19 78 THR A N 1
ATOM 607 C CA . THR A 1 78 ? 4.75 -14.258 0.048 1 98.19 78 THR A CA 1
ATOM 608 C C . THR A 1 78 ? 6.238 -13.961 -0.12 1 98.19 78 THR A C 1
ATOM 610 O O . THR A 1 78 ? 6.656 -13.43 -1.153 1 98.19 78 THR A O 1
ATOM 613 N N . LEU A 1 79 ? 7.027 -14.305 0.886 1 98.12 79 LEU A N 1
ATOM 614 C CA . LEU A 1 79 ? 8.469 -14.07 0.804 1 98.12 79 LEU A CA 1
ATOM 615 C C . LEU A 1 79 ? 9.094 -14.945 -0.276 1 98.12 79 LEU A C 1
ATOM 617 O O . LEU A 1 79 ? 9.977 -14.484 -1.014 1 98.12 79 LEU A O 1
ATOM 621 N N . VAL A 1 80 ? 8.633 -16.141 -0.372 1 98.56 80 VAL A N 1
ATOM 622 C CA . VAL A 1 80 ? 9.109 -17.031 -1.423 1 98.56 80 VAL A CA 1
ATOM 623 C C . VAL A 1 80 ? 8.664 -16.516 -2.787 1 98.56 80 VAL A C 1
ATOM 625 O O . VAL A 1 80 ? 9.469 -16.453 -3.725 1 98.56 80 VAL A O 1
ATOM 628 N N . ALA A 1 81 ? 7.422 -16.094 -2.9 1 98.69 81 ALA A N 1
ATOM 629 C CA . ALA A 1 81 ? 6.871 -15.578 -4.152 1 98.69 81 ALA A CA 1
ATOM 630 C C . ALA A 1 81 ? 7.637 -14.344 -4.625 1 98.69 81 ALA A C 1
ATOM 632 O O . ALA A 1 81 ? 7.875 -14.18 -5.82 1 98.69 81 ALA A O 1
ATOM 633 N N . GLU A 1 82 ? 7.961 -13.469 -3.707 1 98.56 82 GLU A N 1
ATOM 634 C CA . GLU A 1 82 ? 8.727 -12.281 -4.059 1 98.56 82 GLU A CA 1
ATOM 635 C C . GLU A 1 82 ? 10.039 -12.648 -4.746 1 98.56 82 GLU A C 1
ATOM 637 O O . GLU A 1 82 ? 10.414 -12.047 -5.75 1 98.56 82 GLU A O 1
ATOM 642 N N . GLU A 1 83 ? 10.695 -13.641 -4.172 1 98.69 83 GLU A N 1
ATOM 643 C CA . GLU A 1 83 ? 11.977 -14.039 -4.742 1 98.69 83 GLU A CA 1
ATOM 644 C C . GLU A 1 83 ? 11.797 -14.727 -6.094 1 98.69 83 GLU A C 1
ATOM 646 O O . GLU A 1 83 ? 12.641 -14.602 -6.98 1 98.69 83 GLU A O 1
ATOM 651 N N . ILE A 1 84 ? 10.703 -15.438 -6.219 1 98.5 84 ILE A N 1
ATOM 652 C CA . ILE A 1 84 ? 10.375 -16.031 -7.508 1 98.5 84 ILE A CA 1
ATOM 653 C C . ILE A 1 84 ? 10.188 -14.938 -8.555 1 98.5 84 ILE A C 1
ATOM 655 O O . ILE A 1 84 ? 10.703 -15.039 -9.664 1 98.5 84 ILE A O 1
ATOM 659 N N . GLY A 1 85 ? 9.477 -13.914 -8.211 1 98.12 85 GLY A N 1
ATOM 660 C CA . GLY A 1 85 ? 9.273 -12.781 -9.109 1 98.12 85 GLY A CA 1
ATOM 661 C C . GLY A 1 85 ? 10.555 -12.039 -9.43 1 98.12 85 GLY A C 1
ATOM 662 O O . GLY A 1 85 ? 10.797 -11.664 -10.578 1 98.12 85 GLY A O 1
ATOM 663 N N . ARG A 1 86 ? 11.375 -11.867 -8.414 1 98.06 86 ARG A N 1
ATOM 664 C CA . ARG A 1 86 ? 12.641 -11.148 -8.578 1 98.06 86 ARG A CA 1
ATOM 665 C C . ARG A 1 86 ? 13.539 -11.844 -9.594 1 98.06 86 ARG A C 1
ATOM 667 O O . ARG A 1 86 ? 14.18 -11.188 -10.414 1 98.06 86 ARG A O 1
ATOM 674 N N . ALA A 1 87 ? 13.5 -13.164 -9.602 1 97.69 87 ALA A N 1
ATOM 675 C CA . ALA A 1 87 ? 14.391 -13.945 -10.453 1 97.69 87 ALA A CA 1
ATOM 676 C C . ALA A 1 87 ? 13.711 -14.328 -11.766 1 97.69 87 ALA A C 1
ATOM 678 O O . ALA A 1 87 ? 14.312 -14.977 -12.617 1 97.69 87 ALA A O 1
ATOM 679 N N . LEU A 1 88 ? 12.438 -13.992 -11.922 1 96.56 88 LEU A N 1
ATOM 680 C CA . LEU A 1 88 ? 11.633 -14.438 -13.055 1 96.56 88 LEU A CA 1
ATOM 681 C C . LEU A 1 88 ? 11.664 -15.961 -13.172 1 96.56 88 LEU A C 1
ATOM 683 O O . LEU A 1 88 ? 11.742 -16.5 -14.273 1 96.56 88 LEU A O 1
ATOM 687 N N . ALA A 1 89 ? 11.664 -16.625 -12.062 1 97.44 89 ALA A N 1
ATOM 688 C CA . ALA A 1 89 ? 11.828 -18.078 -12.062 1 97.44 89 ALA A CA 1
ATOM 689 C C . ALA A 1 89 ? 10.734 -18.766 -12.875 1 97.44 89 ALA A C 1
ATOM 691 O O . ALA A 1 89 ? 9.539 -18.547 -12.617 1 97.44 89 ALA A O 1
ATOM 692 N N . PRO A 1 90 ? 11.117 -19.547 -13.836 1 96.38 90 PRO A N 1
ATOM 693 C CA . PRO A 1 90 ? 10.125 -20.25 -14.656 1 96.38 90 PRO A CA 1
ATOM 694 C C . PRO A 1 90 ? 9.648 -21.547 -14.008 1 96.38 90 PRO A C 1
ATOM 696 O O . PRO A 1 90 ? 9.883 -22.641 -14.555 1 96.38 90 PRO A O 1
ATOM 699 N N . VAL A 1 91 ? 8.969 -21.453 -12.961 1 97.5 91 VAL A N 1
ATOM 700 C CA . VAL A 1 91 ? 8.438 -22.578 -12.18 1 97.5 91 VAL A CA 1
ATOM 701 C C . VAL A 1 91 ? 6.961 -22.328 -11.867 1 97.5 91 VAL A C 1
ATOM 703 O O . VAL A 1 91 ? 6.539 -21.188 -11.695 1 97.5 91 VAL A O 1
ATOM 706 N N . PRO A 1 92 ? 6.16 -23.344 -11.781 1 96.81 92 PRO A N 1
ATOM 707 C CA . PRO A 1 92 ? 4.719 -23.203 -11.547 1 96.81 92 PRO A CA 1
ATOM 708 C C . PRO A 1 92 ? 4.367 -23.172 -10.062 1 96.81 92 PRO A C 1
ATOM 710 O O . PRO A 1 92 ? 3.357 -23.75 -9.648 1 96.81 92 PRO A O 1
ATOM 713 N N . TRP A 1 93 ? 5.125 -22.562 -9.281 1 97.88 93 TRP A N 1
ATOM 714 C CA . TRP A 1 93 ? 5.047 -22.703 -7.832 1 97.88 93 TRP A CA 1
ATOM 715 C C . TRP A 1 93 ? 3.734 -22.141 -7.301 1 97.88 93 TRP A C 1
ATOM 717 O O . TRP A 1 93 ? 3.053 -22.781 -6.496 1 97.88 93 TRP A O 1
ATOM 727 N N . ILE A 1 94 ? 3.326 -21 -7.746 1 97.88 94 ILE A N 1
ATOM 728 C CA . ILE A 1 94 ? 2.143 -20.328 -7.207 1 97.88 94 ILE A CA 1
ATOM 729 C C . ILE A 1 94 ? 0.899 -21.172 -7.52 1 97.88 94 ILE A C 1
ATOM 731 O O . ILE A 1 94 ? 0.112 -21.469 -6.621 1 97.88 94 ILE A O 1
ATOM 735 N N . ASP A 1 95 ? 0.723 -21.578 -8.758 1 96.81 95 ASP A N 1
ATOM 736 C CA . ASP A 1 95 ? -0.433 -22.391 -9.141 1 96.81 95 ASP A CA 1
ATOM 737 C C . ASP A 1 95 ? -0.462 -23.703 -8.375 1 96.81 95 ASP A C 1
ATOM 739 O O . ASP A 1 95 ? -1.514 -24.109 -7.883 1 96.81 95 ASP A O 1
ATOM 743 N N . HIS A 1 96 ? 0.68 -24.297 -8.281 1 96.62 96 HIS A N 1
ATOM 744 C CA . HIS A 1 96 ? 0.781 -25.609 -7.648 1 96.62 96 HIS A CA 1
ATOM 745 C C . HIS A 1 96 ? 0.471 -25.531 -6.16 1 96.62 96 HIS A C 1
ATOM 747 O O . HIS A 1 96 ? -0.312 -26.328 -5.641 1 96.62 96 HIS A O 1
ATOM 753 N N . VAL A 1 97 ? 1.073 -24.578 -5.488 1 97.06 97 VAL A N 1
ATOM 754 C CA . VAL A 1 97 ? 0.929 -24.453 -4.039 1 97.06 97 VAL A CA 1
ATOM 755 C C . VAL A 1 97 ? -0.517 -24.109 -3.693 1 97.06 97 VAL A C 1
ATOM 757 O O . VAL A 1 97 ? -1.088 -24.656 -2.752 1 97.06 97 VAL A O 1
ATOM 760 N N . VAL A 1 98 ? -1.115 -23.25 -4.438 1 97.38 98 VAL A N 1
ATOM 761 C CA . VAL A 1 98 ? -2.496 -22.859 -4.191 1 97.38 98 VAL A CA 1
ATOM 762 C C . VAL A 1 98 ? -3.428 -24.047 -4.414 1 97.38 98 VAL A C 1
ATOM 764 O O . VAL A 1 98 ? -4.324 -24.297 -3.605 1 97.38 98 VAL A O 1
ATOM 767 N N . ALA A 1 99 ? -3.219 -24.75 -5.488 1 96.38 99 ALA A N 1
ATOM 768 C CA . ALA A 1 99 ? -4.027 -25.922 -5.773 1 96.38 99 ALA A CA 1
ATOM 769 C C . ALA A 1 99 ? -3.865 -26.984 -4.68 1 96.38 99 ALA A C 1
ATOM 771 O O . ALA A 1 99 ? -4.848 -27.578 -4.238 1 96.38 99 ALA A O 1
ATOM 772 N N . ALA A 1 100 ? -2.639 -27.234 -4.27 1 95.75 100 ALA A N 1
ATOM 773 C CA . ALA A 1 100 ? -2.377 -28.219 -3.229 1 95.75 100 ALA A CA 1
ATOM 774 C C . ALA A 1 100 ? -3.086 -27.844 -1.929 1 95.75 100 ALA A C 1
ATOM 776 O O . ALA A 1 100 ? -3.668 -28.703 -1.264 1 95.75 100 ALA A O 1
ATOM 777 N N . ARG A 1 101 ? -3.031 -26.625 -1.575 1 96.25 101 ARG A N 1
ATOM 778 C CA . ARG A 1 101 ? -3.693 -26.141 -0.362 1 96.25 101 ARG A CA 1
ATOM 779 C C . ARG A 1 101 ? -5.207 -26.297 -0.474 1 96.25 101 ARG A C 1
ATOM 781 O O . ARG A 1 101 ? -5.875 -26.656 0.493 1 96.25 101 ARG A O 1
ATOM 788 N N . LEU A 1 102 ? -5.738 -25.953 -1.638 1 96.88 102 LEU A N 1
ATOM 789 C CA . LEU A 1 102 ? -7.168 -26.141 -1.873 1 96.88 102 LEU A CA 1
ATOM 790 C C . LEU A 1 102 ? -7.559 -27.609 -1.749 1 96.88 102 LEU A C 1
ATOM 792 O O . LEU A 1 102 ? -8.555 -27.938 -1.103 1 96.88 102 LEU A O 1
ATOM 796 N N . LEU A 1 103 ? -6.785 -28.484 -2.365 1 95.88 103 LEU A N 1
ATOM 797 C CA . LEU A 1 103 ? -7.047 -29.906 -2.271 1 95.88 103 LEU A CA 1
ATOM 798 C C . LEU A 1 103 ? -7.051 -30.375 -0.816 1 95.88 103 LEU A C 1
ATOM 800 O O . LEU A 1 103 ? -7.887 -31.188 -0.419 1 95.88 103 LEU A O 1
ATOM 804 N N . ASP A 1 104 ? -6.141 -29.875 -0.048 1 95 104 ASP A N 1
ATOM 805 C CA . ASP A 1 104 ? -6.082 -30.219 1.369 1 95 104 ASP A CA 1
ATOM 806 C C . ASP A 1 104 ? -7.355 -29.781 2.094 1 95 104 ASP A C 1
ATOM 808 O O . ASP A 1 104 ? -7.945 -30.562 2.836 1 95 104 ASP A O 1
ATOM 812 N N . ARG A 1 105 ? -7.801 -28.547 1.878 1 95.31 105 ARG A N 1
ATOM 813 C CA . ARG A 1 105 ? -8.984 -28.031 2.555 1 95.31 105 ARG A CA 1
ATOM 814 C C . ARG A 1 105 ? -10.227 -28.812 2.166 1 95.31 105 ARG A C 1
ATOM 816 O O . ARG A 1 105 ? -11.164 -28.938 2.959 1 95.31 105 ARG A O 1
ATOM 823 N N . LEU A 1 106 ? -10.219 -29.344 0.966 1 96.31 106 LEU A N 1
ATOM 824 C CA . LEU A 1 106 ? -11.359 -30.109 0.473 1 96.31 106 LEU A CA 1
ATOM 825 C C . LEU A 1 106 ? -11.242 -31.578 0.864 1 96.31 106 LEU A C 1
ATOM 827 O O . LEU A 1 106 ? -12.109 -32.375 0.536 1 96.31 106 LEU A O 1
ATOM 831 N N . GLY A 1 107 ? -10.172 -31.953 1.586 1 92.88 107 GLY A N 1
ATOM 832 C CA . GLY A 1 107 ? -9.945 -33.344 1.988 1 92.88 107 GLY A CA 1
ATOM 833 C C . GLY A 1 107 ? -9.641 -34.25 0.821 1 92.88 107 GLY A C 1
ATOM 834 O O . GLY A 1 107 ? -9.961 -35.438 0.865 1 92.88 107 GLY A O 1
ATOM 835 N N . ALA A 1 108 ? -9.141 -33.656 -0.228 1 90.06 108 ALA A N 1
ATOM 836 C CA . ALA A 1 108 ? -8.953 -34.406 -1.469 1 90.06 108 ALA A CA 1
ATOM 837 C C . ALA A 1 108 ? -7.465 -34.562 -1.783 1 90.06 108 ALA A C 1
ATOM 839 O O . ALA A 1 108 ? -7.102 -34.969 -2.889 1 90.06 108 ALA A O 1
ATOM 840 N N . LEU A 1 109 ? -6.727 -34.156 -0.816 1 85.5 109 LEU A N 1
ATOM 841 C CA . LEU A 1 109 ? -5.297 -34.344 -1.062 1 85.5 109 LEU A CA 1
ATOM 842 C C . LEU A 1 109 ? -4.918 -35.812 -1.085 1 85.5 109 LEU A C 1
ATOM 844 O O . LEU A 1 109 ? -5.156 -36.531 -0.113 1 85.5 109 LEU A O 1
ATOM 848 N N . PRO A 1 110 ? -4.859 -36.344 -2.248 1 70.19 110 PRO A N 1
ATOM 849 C CA . PRO A 1 110 ? -4.434 -37.719 -2.211 1 70.19 110 PRO A CA 1
ATOM 850 C C . PRO A 1 110 ? -3.248 -37.969 -1.277 1 70.19 110 PRO A C 1
ATOM 852 O O . PRO A 1 110 ? -2.488 -37.031 -0.995 1 70.19 110 PRO A O 1
ATOM 855 N N . PRO A 1 111 ? -3.465 -39.094 -0.361 1 58.06 111 PRO A N 1
ATOM 856 C CA . PRO A 1 111 ? -2.385 -39.312 0.598 1 58.06 111 PRO A CA 1
ATOM 857 C C . PRO A 1 111 ? -1.02 -38.875 0.071 1 58.06 111 PRO A C 1
ATOM 859 O O . PRO A 1 111 ? -0.159 -38.469 0.847 1 58.06 111 PRO A O 1
ATOM 862 N N . ARG A 1 112 ? -0.669 -39.406 -1.111 1 55.69 112 ARG A N 1
ATOM 863 C CA . ARG A 1 112 ? 0.698 -39.75 -1.479 1 55.69 112 ARG A CA 1
ATOM 864 C C . ARG A 1 112 ? 1.496 -38.531 -1.867 1 55.69 112 ARG A C 1
ATOM 866 O O . ARG A 1 112 ? 0.922 -37.5 -2.266 1 55.69 112 ARG A O 1
ATOM 873 N N . SER A 1 113 ? 2.898 -38.312 -1.665 1 65.31 113 SER A N 1
ATOM 874 C CA . SER A 1 113 ? 4.23 -37.719 -1.736 1 65.31 113 SER A CA 1
ATOM 875 C C . SER A 1 113 ? 4.461 -37.031 -3.078 1 65.31 113 SER A C 1
ATOM 877 O O . SER A 1 113 ? 5.188 -36.062 -3.156 1 65.31 113 SER A O 1
ATOM 879 N N . GLU A 1 114 ? 3.352 -37.219 -3.959 1 87.06 114 GLU A N 1
ATOM 880 C CA . GLU A 1 114 ? 3.807 -36.719 -5.258 1 87.06 114 GLU A CA 1
ATOM 881 C C . GLU A 1 114 ? 3.414 -35.281 -5.465 1 87.06 114 GLU A C 1
ATOM 883 O O . GLU A 1 114 ? 4.125 -34.531 -6.141 1 87.06 114 GLU A O 1
ATOM 888 N N . ILE A 1 115 ? 2.227 -34.844 -4.945 1 89.25 115 ILE A N 1
ATOM 889 C CA . ILE A 1 115 ? 1.857 -33.406 -5.035 1 89.25 115 ILE A CA 1
ATOM 890 C C . ILE A 1 115 ? 2.695 -32.594 -4.051 1 89.25 115 ILE A C 1
ATOM 892 O O . ILE A 1 115 ? 3.166 -31.516 -4.383 1 89.25 115 ILE A O 1
ATOM 896 N N . LEU A 1 116 ? 2.902 -33.219 -2.947 1 86.56 116 LEU A N 1
ATOM 897 C CA . LEU A 1 116 ? 3.656 -32.531 -1.896 1 86.56 116 LEU A CA 1
ATOM 898 C C . LEU A 1 116 ? 5.102 -32.312 -2.324 1 86.56 116 LEU A C 1
ATOM 900 O O . LEU A 1 116 ? 5.668 -31.25 -2.064 1 86.56 116 LEU A O 1
ATOM 904 N N . ASP A 1 117 ? 5.625 -33.312 -2.943 1 86.38 117 ASP A N 1
ATOM 905 C CA . ASP A 1 117 ? 7.039 -33.188 -3.285 1 86.38 117 ASP A CA 1
ATOM 906 C C . ASP A 1 117 ? 7.219 -32.594 -4.668 1 86.38 117 ASP A C 1
ATOM 908 O O . ASP A 1 117 ? 8.344 -32.406 -5.141 1 86.38 117 ASP A O 1
ATOM 912 N N . GLY A 1 118 ? 6.094 -32.281 -5.379 1 91 118 GLY A N 1
ATOM 913 C CA . GLY A 1 118 ? 6.141 -31.547 -6.621 1 91 118 GLY A CA 1
ATOM 914 C C . GLY A 1 118 ? 6.285 -32.438 -7.848 1 91 118 GLY A C 1
ATOM 915 O O . GLY A 1 118 ? 6.375 -31.922 -8.969 1 91 118 GLY A O 1
ATOM 916 N N . THR A 1 119 ? 6.305 -33.75 -7.695 1 91.56 119 THR A N 1
ATOM 917 C CA . THR A 1 119 ? 6.441 -34.688 -8.82 1 91.56 119 THR A CA 1
ATOM 918 C C . THR A 1 119 ? 5.195 -34.625 -9.703 1 91.56 119 THR A C 1
ATOM 920 O O . THR A 1 119 ? 5.293 -34.719 -10.93 1 91.56 119 THR A O 1
ATOM 923 N N . HIS A 1 120 ? 4.059 -34.594 -9.117 1 92.88 120 HIS A N 1
ATOM 924 C CA . HIS A 1 120 ? 2.814 -34.375 -9.844 1 92.88 120 HIS A CA 1
ATOM 925 C C . HIS A 1 120 ? 2.391 -32.906 -9.766 1 92.88 120 HIS A C 1
ATOM 927 O O . HIS A 1 120 ? 2.113 -32.406 -8.672 1 92.88 120 HIS A O 1
ATOM 933 N N . LEU A 1 121 ? 2.338 -32.312 -10.906 1 95.44 121 LEU A N 1
ATOM 934 C CA . LEU A 1 121 ? 2.041 -30.891 -10.969 1 95.44 121 LEU A CA 1
ATOM 935 C C . LEU A 1 121 ? 0.538 -30.641 -11.062 1 95.44 121 LEU A C 1
ATOM 937 O O . LEU A 1 121 ? -0.163 -31.344 -11.797 1 95.44 121 LEU A O 1
ATOM 941 N N . VAL A 1 122 ? 0.073 -29.703 -10.297 1 95.38 122 VAL A N 1
ATOM 942 C CA . VAL A 1 122 ? -1.345 -29.359 -10.32 1 95.38 122 VAL A CA 1
ATOM 943 C C . VAL A 1 122 ? -1.516 -27.906 -10.711 1 95.38 122 VAL A C 1
ATOM 945 O O . VAL A 1 122 ? -0.915 -27.016 -10.102 1 95.38 122 VAL A O 1
ATOM 948 N N . GLY A 1 123 ? -2.293 -27.641 -11.805 1 95.81 123 GLY A N 1
ATOM 949 C CA . GLY A 1 123 ? -2.676 -26.297 -12.195 1 95.81 123 GLY A CA 1
ATOM 950 C C . GLY A 1 123 ? -3.916 -25.797 -11.484 1 95.81 123 GLY A C 1
ATOM 951 O O . GLY A 1 123 ? -4.652 -26.578 -10.883 1 95.81 123 GLY A O 1
ATOM 952 N N . PHE A 1 124 ? -4.16 -24.516 -11.516 1 96.62 124 PHE A N 1
ATOM 953 C CA . PHE A 1 124 ? -5.289 -23.875 -10.844 1 96.62 124 PHE A CA 1
ATOM 954 C C . PHE A 1 124 ? -5.914 -22.812 -11.734 1 96.62 124 PHE A C 1
ATOM 956 O O . PHE A 1 124 ? -5.203 -21.984 -12.312 1 96.62 124 PHE A O 1
ATOM 963 N N . ASP A 1 125 ? -7.172 -22.859 -11.891 1 95.75 125 ASP A N 1
ATOM 964 C CA . ASP A 1 125 ? -7.898 -21.797 -12.594 1 95.75 125 ASP A CA 1
ATOM 965 C C . ASP A 1 125 ? -8.18 -20.609 -11.672 1 95.75 125 ASP A C 1
ATOM 967 O O . ASP A 1 125 ? -9.055 -20.688 -10.805 1 95.75 125 ASP A O 1
ATOM 971 N N . ALA A 1 126 ? -7.531 -19.516 -11.93 1 94.12 126 ALA A N 1
ATOM 972 C CA . ALA A 1 126 ? -7.59 -18.375 -11.031 1 94.12 126 ALA A CA 1
ATOM 973 C C . ALA A 1 126 ? -8.625 -17.359 -11.508 1 94.12 126 ALA A C 1
ATOM 975 O O . ALA A 1 126 ? -8.43 -16.141 -11.383 1 94.12 126 ALA A O 1
ATOM 976 N N . GLN A 1 127 ? -9.672 -17.797 -12.07 1 90.38 127 GLN A N 1
ATOM 977 C CA . GLN A 1 127 ? -10.734 -16.906 -12.523 1 90.38 127 GLN A CA 1
ATOM 978 C C . GLN A 1 127 ? -11.875 -16.844 -11.508 1 90.38 127 GLN A C 1
ATOM 980 O O . GLN A 1 127 ? -12.234 -17.859 -10.906 1 90.38 127 GLN A O 1
ATOM 985 N N . GLN A 1 128 ? -12.422 -15.641 -11.414 1 84.81 128 GLN A N 1
ATOM 986 C CA . GLN A 1 128 ? -13.484 -15.383 -10.453 1 84.81 128 GLN A CA 1
ATOM 987 C C . GLN A 1 128 ? -14.789 -16.047 -10.891 1 84.81 128 GLN A C 1
ATOM 989 O O . GLN A 1 128 ? -15.555 -16.531 -10.047 1 84.81 128 GLN A O 1
ATOM 994 N N . VAL A 1 129 ? -15.062 -16.016 -12.211 1 83.75 129 VAL A N 1
ATOM 995 C CA . VAL A 1 129 ? -16.328 -16.531 -12.734 1 83.75 129 VAL A CA 1
ATOM 996 C C . VAL A 1 129 ? -16.094 -17.922 -13.336 1 83.75 129 VAL A C 1
ATOM 998 O O . VAL A 1 129 ? -15.055 -18.188 -13.938 1 83.75 129 VAL A O 1
ATOM 1001 N N . PRO A 1 130 ? -17.094 -18.781 -13.203 1 85.25 130 PRO A N 1
ATOM 1002 C CA . PRO A 1 130 ? -16.969 -20.109 -13.82 1 85.25 130 PRO A CA 1
ATOM 1003 C C . PRO A 1 130 ? -16.844 -20.047 -15.336 1 85.25 130 PRO A C 1
ATOM 1005 O O . PRO A 1 130 ? -17.328 -19.094 -15.961 1 85.25 130 PRO A O 1
ATOM 1008 N N . PRO A 1 131 ? -16.188 -21.094 -15.836 1 83.38 131 PRO A N 1
ATOM 1009 C CA . PRO A 1 131 ? -16.016 -21.109 -17.297 1 83.38 131 PRO A CA 1
ATOM 1010 C C . PRO A 1 131 ? -17.312 -21.375 -18.031 1 83.38 131 PRO A C 1
ATOM 1012 O O . PRO A 1 131 ? -18.156 -22.156 -17.562 1 83.38 131 PRO A O 1
ATOM 1015 N N . THR A 1 132 ? -17.453 -20.75 -19.109 1 82.56 132 THR A N 1
ATOM 1016 C CA . THR A 1 132 ? -18.547 -21.016 -20.016 1 82.56 132 THR A CA 1
ATOM 1017 C C . THR A 1 132 ? -18.047 -21.734 -21.281 1 82.56 132 THR A C 1
ATOM 1019 O O . THR A 1 132 ? -18.844 -22.078 -22.156 1 82.56 132 THR A O 1
ATOM 1022 N N . GLY A 1 133 ? -16.812 -22.047 -21.391 1 87.38 133 GLY A N 1
ATOM 1023 C CA . GLY A 1 133 ? -16.094 -22.688 -22.484 1 87.38 133 GLY A CA 1
ATOM 1024 C C . GLY A 1 133 ? -14.602 -22.812 -22.219 1 87.38 133 GLY A C 1
ATOM 1025 O O . GLY A 1 133 ? -14.18 -23 -21.078 1 87.38 133 GLY A O 1
ATOM 1026 N N . SER A 1 134 ? -13.898 -22.859 -23.344 1 89.44 134 SER A N 1
ATOM 1027 C CA . SER A 1 134 ? -12.445 -22.953 -23.219 1 89.44 134 SER A CA 1
ATOM 1028 C C . SER A 1 134 ? -11.867 -21.703 -22.547 1 89.44 134 SER A C 1
ATOM 1030 O O . SER A 1 134 ? -12.305 -20.594 -22.812 1 89.44 134 SER A O 1
ATOM 1032 N N . ARG A 1 135 ? -10.914 -22.031 -21.641 1 89.25 135 ARG A N 1
ATOM 1033 C CA . ARG A 1 135 ? -10.312 -20.922 -20.891 1 89.25 135 ARG A CA 1
ATOM 1034 C C . ARG A 1 135 ? -8.797 -21.109 -20.781 1 89.25 135 ARG A C 1
ATOM 1036 O O . ARG A 1 135 ? -8.305 -22.234 -20.75 1 89.25 135 ARG A O 1
ATOM 1043 N N . LEU A 1 136 ? -8.18 -19.969 -20.766 1 88.88 136 LEU A N 1
ATOM 1044 C CA . LEU A 1 136 ? -6.73 -19.984 -20.562 1 88.88 136 LEU A CA 1
ATOM 1045 C C . LEU A 1 136 ? -6.395 -20.203 -19.094 1 88.88 136 LEU A C 1
ATOM 1047 O O . LEU A 1 136 ? -6.895 -19.5 -18.219 1 88.88 136 LEU A O 1
ATOM 1051 N N . ILE A 1 137 ? -5.613 -21.219 -18.844 1 92.94 137 ILE A N 1
ATOM 1052 C CA . ILE A 1 137 ? -5.258 -21.547 -17.469 1 92.94 137 ILE A CA 1
ATOM 1053 C C . ILE A 1 137 ? -3.74 -21.609 -17.328 1 92.94 137 ILE A C 1
ATOM 1055 O O . ILE A 1 137 ? -3.059 -22.219 -18.156 1 92.94 137 ILE A O 1
ATOM 1059 N N . GLY A 1 138 ? -3.266 -20.953 -16.281 1 92.06 138 GLY A N 1
ATOM 1060 C CA . GLY A 1 138 ? -1.843 -21.016 -15.977 1 92.06 138 GLY A CA 1
ATOM 1061 C C . GLY A 1 138 ? -1.361 -22.406 -15.648 1 92.06 138 GLY A C 1
ATOM 1062 O O . GLY A 1 138 ? -2.066 -23.172 -14.984 1 92.06 138 GLY A O 1
ATOM 1063 N N . SER A 1 139 ? -0.182 -22.797 -16.125 1 94.38 139 SER A N 1
ATOM 1064 C CA . SER A 1 139 ? 0.537 -24.047 -15.867 1 94.38 139 SER A CA 1
ATOM 1065 C C . SER A 1 139 ? -0.178 -25.234 -16.5 1 94.38 139 SER A C 1
ATOM 1067 O O . SER A 1 139 ? 0.238 -26.391 -16.328 1 94.38 139 SER A O 1
ATOM 1069 N N . ALA A 1 140 ? -1.186 -25 -17.281 1 95.06 140 ALA A N 1
ATOM 1070 C CA . ALA A 1 140 ? -2.018 -26.078 -17.797 1 95.06 140 ALA A CA 1
ATOM 1071 C C . ALA A 1 140 ? -1.243 -26.938 -18.797 1 95.06 140 ALA A C 1
ATOM 1073 O O . ALA A 1 140 ? -1.502 -28.141 -18.922 1 95.06 140 ALA A O 1
ATOM 1074 N N . SER A 1 141 ? -0.297 -26.359 -19.484 1 95 141 SER A N 1
ATOM 1075 C CA . SER A 1 141 ? 0.442 -27.094 -20.5 1 95 141 SER A CA 1
ATOM 1076 C C . SER A 1 141 ? 1.427 -28.078 -19.875 1 95 141 SER A C 1
ATOM 1078 O O . SER A 1 141 ? 1.964 -28.953 -20.562 1 95 141 SER A O 1
ATOM 1080 N N . ILE A 1 142 ? 1.676 -27.953 -18.594 1 95.81 142 ILE A N 1
ATOM 1081 C CA . ILE A 1 142 ? 2.678 -28.812 -17.969 1 95.81 142 ILE A CA 1
ATOM 1082 C C . ILE A 1 142 ? 2.051 -29.578 -16.812 1 95.81 142 ILE A C 1
ATOM 1084 O O . ILE A 1 142 ? 2.697 -30.438 -16.203 1 95.81 142 ILE A O 1
ATOM 1088 N N . ALA A 1 143 ? 0.81 -29.344 -16.453 1 95.88 143 ALA A N 1
ATOM 1089 C CA . ALA A 1 143 ? 0.181 -29.875 -15.25 1 95.88 143 ALA A CA 1
ATOM 1090 C C . ALA A 1 143 ? -0.329 -31.297 -15.484 1 95.88 143 ALA A C 1
ATOM 1092 O O . ALA A 1 143 ? -0.771 -31.625 -16.594 1 95.88 143 ALA A O 1
ATOM 1093 N N . ASP A 1 144 ? -0.256 -32.062 -14.422 1 94.88 144 ASP A N 1
ATOM 1094 C CA . ASP A 1 144 ? -0.855 -33.406 -14.445 1 94.88 144 ASP A CA 1
ATOM 1095 C C . ASP A 1 144 ? -2.352 -33.344 -14.148 1 94.88 144 ASP A C 1
ATOM 1097 O O . ASP A 1 144 ? -3.127 -34.156 -14.656 1 94.88 144 ASP A O 1
ATOM 1101 N N . HIS A 1 145 ? -2.746 -32.438 -13.336 1 94.12 145 HIS A N 1
ATOM 1102 C CA . HIS A 1 145 ? -4.129 -32.188 -12.969 1 94.12 145 HIS A CA 1
ATOM 1103 C C . HIS A 1 145 ? -4.414 -30.672 -12.969 1 94.12 145 HIS A C 1
ATOM 1105 O O . HIS A 1 145 ? -3.496 -29.859 -12.797 1 94.12 145 HIS A O 1
ATOM 1111 N N . ILE A 1 146 ? -5.625 -30.375 -13.203 1 96.56 146 ILE A N 1
ATOM 1112 C CA . ILE A 1 146 ? -6.051 -28.984 -13.164 1 96.56 146 ILE A CA 1
ATOM 1113 C C . ILE A 1 146 ? -7.301 -28.844 -12.297 1 96.56 146 ILE A C 1
ATOM 1115 O O . ILE A 1 146 ? -8.266 -29.594 -12.469 1 96.56 146 ILE A O 1
ATOM 1119 N N . VAL A 1 147 ? -7.301 -27.969 -11.367 1 96.44 147 VAL A N 1
ATOM 1120 C CA . VAL A 1 147 ? -8.453 -27.719 -10.5 1 96.44 147 VAL A CA 1
ATOM 1121 C C . VAL A 1 147 ? -9.172 -26.453 -10.945 1 96.44 147 VAL A C 1
ATOM 1123 O O . VAL A 1 147 ? -8.555 -25.406 -11.109 1 96.44 147 VAL A O 1
ATOM 1126 N N . ILE A 1 148 ? -10.492 -26.516 -11.156 1 96.5 148 ILE A N 1
ATOM 1127 C CA . ILE A 1 148 ? -11.289 -25.375 -11.609 1 96.5 148 ILE A CA 1
ATOM 1128 C C . ILE A 1 148 ? -12.625 -25.359 -10.867 1 96.5 148 ILE A C 1
ATOM 1130 O O . ILE A 1 148 ? -13.039 -26.359 -10.289 1 96.5 148 ILE A O 1
ATOM 1134 N N . ARG A 1 149 ? -13.211 -24.188 -10.852 1 95.62 149 ARG A N 1
ATOM 1135 C CA . ARG A 1 149 ? -14.617 -24.094 -10.484 1 95.62 149 ARG A CA 1
ATOM 1136 C C . ARG A 1 149 ? -15.516 -24.312 -11.695 1 95.62 149 ARG A C 1
ATOM 1138 O O . ARG A 1 149 ? -15.289 -23.734 -12.758 1 95.62 149 ARG A O 1
ATOM 1145 N N . ASP A 1 150 ? -16.453 -25.125 -11.633 1 93.38 150 ASP A N 1
ATOM 1146 C CA . ASP A 1 150 ? -17.469 -25.359 -12.656 1 93.38 150 ASP A CA 1
ATOM 1147 C C . ASP A 1 150 ? -18.875 -25.312 -12.055 1 93.38 150 ASP A C 1
ATOM 1149 O O . ASP A 1 150 ? -19.391 -26.328 -11.555 1 93.38 150 ASP A O 1
ATOM 1153 N N . GLY A 1 151 ? -19.531 -24.125 -12.219 1 92.06 151 GLY A N 1
ATOM 1154 C CA . GLY A 1 151 ? -20.797 -23.906 -11.516 1 92.06 151 GLY A CA 1
ATOM 1155 C C . GLY A 1 151 ? -20.625 -23.859 -10.008 1 92.06 151 GLY A C 1
ATOM 1156 O O . GLY A 1 151 ? -19.844 -23.078 -9.484 1 92.06 151 GLY A O 1
ATOM 1157 N N . ASP A 1 152 ? -21.359 -24.828 -9.336 1 94.44 152 ASP A N 1
ATOM 1158 C CA . ASP A 1 152 ? -21.312 -24.875 -7.879 1 94.44 152 ASP A CA 1
ATOM 1159 C C . ASP A 1 152 ? -20.328 -25.953 -7.395 1 94.44 152 ASP A C 1
ATOM 1161 O O . ASP A 1 152 ? -20.266 -26.25 -6.199 1 94.44 152 ASP A O 1
ATOM 1165 N N . ASP A 1 153 ? -19.547 -26.469 -8.367 1 96 153 ASP A N 1
ATOM 1166 C CA . ASP A 1 153 ? -18.609 -27.547 -8.031 1 96 153 ASP A CA 1
ATOM 1167 C C . ASP A 1 153 ? -17.172 -27.094 -8.188 1 96 153 ASP A C 1
ATOM 1169 O O . ASP A 1 153 ? -16.859 -26.266 -9.055 1 96 153 ASP A O 1
ATOM 1173 N N . VAL A 1 154 ? -16.328 -27.609 -7.305 1 97.62 154 VAL A N 1
ATOM 1174 C CA . VAL A 1 154 ? -14.883 -27.594 -7.531 1 97.62 154 VAL A CA 1
ATOM 1175 C C . VAL A 1 154 ? -14.43 -28.953 -8.07 1 97.62 154 VAL A C 1
ATOM 1177 O O . VAL A 1 154 ? -14.672 -29.984 -7.449 1 97.62 154 VAL A O 1
ATOM 1180 N N . VAL A 1 155 ? -13.766 -28.938 -9.25 1 96.75 155 VAL A N 1
ATOM 1181 C CA . VAL A 1 155 ? -13.5 -30.203 -9.922 1 96.75 155 VAL A CA 1
ATOM 1182 C C . VAL A 1 155 ? -12.016 -30.297 -10.266 1 96.75 155 VAL A C 1
ATOM 1184 O O . VAL A 1 155 ? -11.344 -29.281 -10.43 1 96.75 155 VAL A O 1
ATOM 1187 N N . GLN A 1 156 ? -11.539 -31.469 -10.305 1 96.38 156 GLN A N 1
ATOM 1188 C CA . GLN A 1 156 ? -10.211 -31.812 -10.812 1 96.38 156 GLN A CA 1
ATOM 1189 C C . GLN A 1 156 ? -10.289 -32.469 -12.188 1 96.38 156 GLN A C 1
ATOM 1191 O O . GLN A 1 156 ? -11.055 -33.406 -12.383 1 96.38 156 GLN A O 1
ATOM 1196 N N . LEU A 1 157 ? -9.562 -31.906 -13.094 1 96.31 157 LEU A N 1
ATOM 1197 C CA . LEU A 1 157 ? -9.531 -32.406 -14.461 1 96.31 157 LEU A CA 1
ATOM 1198 C C . LEU A 1 157 ? -8.18 -33.062 -14.766 1 96.31 157 LEU A C 1
ATOM 1200 O O . LEU A 1 157 ? -7.145 -32.625 -14.273 1 96.31 157 LEU A O 1
ATOM 1204 N N . SER A 1 158 ? -8.188 -34.125 -15.539 1 95.25 158 SER A N 1
ATOM 1205 C CA . SER A 1 158 ? -6.973 -34.688 -16.109 1 95.25 158 SER A CA 1
ATOM 1206 C C . SER A 1 158 ? -7.141 -34.969 -17.594 1 95.25 158 SER A C 1
ATOM 1208 O O . SER A 1 158 ? -8.242 -35.281 -18.047 1 95.25 158 SER A O 1
ATOM 1210 N N . PHE A 1 159 ? -6.066 -34.812 -18.234 1 94.56 159 PHE A N 1
ATOM 1211 C CA . PHE A 1 159 ? -6.023 -35 -19.688 1 94.56 159 PHE A CA 1
ATOM 1212 C C . PHE A 1 159 ? -4.965 -36.031 -20.062 1 94.56 159 PHE A C 1
ATOM 1214 O O . PHE A 1 159 ? -3.838 -36 -19.562 1 94.56 159 PHE A O 1
ATOM 1221 N N . SER A 1 160 ? -5.281 -37 -20.891 1 93.81 160 SER A N 1
ATOM 1222 C CA . SER A 1 160 ? -4.309 -37.969 -21.359 1 93.81 160 SER A CA 1
ATOM 1223 C C . SER A 1 160 ? -3.176 -37.281 -22.125 1 93.81 160 SER A C 1
ATOM 1225 O O . SER A 1 160 ? -2.016 -37.688 -22 1 93.81 160 SER A O 1
ATOM 1227 N N . THR A 1 161 ? -3.576 -36.406 -23 1 93.56 161 THR A N 1
ATOM 1228 C CA . THR A 1 161 ? -2.621 -35.5 -23.656 1 93.56 161 THR A CA 1
ATOM 1229 C C . THR A 1 161 ? -2.756 -34.094 -23.109 1 93.56 161 THR A C 1
ATOM 1231 O O . THR A 1 161 ? -3.816 -33.469 -23.234 1 93.56 161 THR A O 1
ATOM 1234 N N . ARG A 1 162 ? -1.663 -33.656 -22.594 1 93 162 ARG A N 1
ATOM 1235 C CA . ARG A 1 162 ? -1.71 -32.312 -22 1 93 162 ARG A CA 1
ATOM 1236 C C . ARG A 1 162 ? -2.098 -31.266 -23.047 1 93 162 ARG A C 1
ATOM 1238 O O . ARG A 1 162 ? -1.684 -31.359 -24.203 1 93 162 ARG A O 1
ATOM 1245 N N . PRO A 1 163 ? -2.848 -30.234 -22.578 1 92.56 163 PRO A N 1
ATOM 1246 C CA . PRO A 1 163 ? -3.139 -29.125 -23.484 1 92.56 163 PRO A CA 1
ATOM 1247 C C . PRO A 1 163 ? -1.877 -28.438 -24 1 92.56 163 PRO A C 1
ATOM 1249 O O . PRO A 1 163 ? -0.893 -28.312 -23.266 1 92.56 163 PRO A O 1
ATOM 1252 N N . THR A 1 164 ? -1.933 -27.969 -25.203 1 90.5 164 THR A N 1
ATOM 1253 C CA . THR A 1 164 ? -0.769 -27.359 -25.844 1 90.5 164 THR A CA 1
ATOM 1254 C C . THR A 1 164 ? -0.532 -25.953 -25.312 1 90.5 164 THR A C 1
ATOM 1256 O O . THR A 1 164 ? -1.473 -25.156 -25.188 1 90.5 164 THR A O 1
ATOM 1259 N N . LYS A 1 165 ? 0.706 -25.688 -25.078 1 92.06 165 LYS A N 1
ATOM 1260 C CA . LYS A 1 165 ? 1.082 -24.344 -24.609 1 92.06 165 LYS A CA 1
ATOM 1261 C C . LYS A 1 165 ? 0.728 -23.297 -25.656 1 92.06 165 LYS A C 1
ATOM 1263 O O . LYS A 1 165 ? 0.94 -23.5 -26.859 1 92.06 165 LYS A O 1
ATOM 1268 N N . VAL A 1 166 ? 0.121 -22.203 -25.141 1 86.56 166 VAL A N 1
ATOM 1269 C CA . VAL A 1 166 ? -0.136 -21.047 -26 1 86.56 166 VAL A CA 1
ATOM 1270 C C . VAL A 1 166 ? 1.081 -20.125 -26.016 1 86.56 166 VAL A C 1
ATOM 1272 O O . VAL A 1 166 ? 1.723 -19.922 -24.984 1 86.56 166 VAL A O 1
ATOM 1275 N N . ASP A 1 167 ? 1.473 -19.641 -27.234 1 75.44 167 ASP A N 1
ATOM 1276 C CA . ASP A 1 167 ? 2.625 -18.766 -27.391 1 75.44 167 ASP A CA 1
ATOM 1277 C C . ASP A 1 167 ? 2.23 -17.297 -27.203 1 75.44 167 ASP A C 1
ATOM 1279 O O . ASP A 1 167 ? 1.068 -16.938 -27.391 1 75.44 167 ASP A O 1
ATOM 1283 N N . ASN A 1 168 ? 2.832 -16.484 -26.375 1 64.38 168 ASN A N 1
ATOM 1284 C CA . ASN A 1 168 ? 2.738 -15.023 -26.469 1 64.38 168 ASN A CA 1
ATOM 1285 C C . ASN A 1 168 ? 2.387 -14.398 -25.125 1 64.38 168 ASN A C 1
ATOM 1287 O O . ASN A 1 168 ? 2.348 -13.18 -24.984 1 64.38 168 ASN A O 1
ATOM 1291 N N . ILE A 1 169 ? 2.174 -15.266 -24.25 1 67.81 169 ILE A N 1
ATOM 1292 C CA . ILE A 1 169 ? 1.784 -14.547 -23.047 1 67.81 169 ILE A CA 1
ATOM 1293 C C . ILE A 1 169 ? 2.828 -14.766 -21.953 1 67.81 169 ILE A C 1
ATOM 1295 O O . ILE A 1 169 ? 2.781 -15.766 -21.234 1 67.81 169 ILE A O 1
ATOM 1299 N N . GLY A 1 170 ? 3.77 -13.883 -21.906 1 69.5 170 GLY A N 1
ATOM 1300 C CA . GLY A 1 170 ? 4.73 -13.82 -20.812 1 69.5 170 GLY A CA 1
ATOM 1301 C C . GLY A 1 170 ? 5.719 -14.969 -20.828 1 69.5 170 GLY A C 1
ATOM 1302 O O . GLY A 1 170 ? 6.461 -15.164 -19.859 1 69.5 170 GLY A O 1
ATOM 1303 N N . LYS A 1 171 ? 5.582 -15.82 -21.875 1 82.94 171 LYS A N 1
ATOM 1304 C CA . LYS A 1 171 ? 6.457 -16.984 -21.969 1 82.94 171 LYS A CA 1
ATOM 1305 C C . LYS A 1 171 ? 6.184 -17.969 -20.828 1 82.94 171 LYS A C 1
ATOM 1307 O O . LYS A 1 171 ? 7.113 -18.578 -20.297 1 82.94 171 LYS A O 1
ATOM 1312 N N . LEU A 1 172 ? 4.926 -18.016 -20.422 1 89.94 172 LEU A N 1
ATOM 1313 C CA . LEU A 1 172 ? 4.484 -18.859 -19.328 1 89.94 172 LEU A CA 1
ATOM 1314 C C . LEU A 1 172 ? 3.83 -20.141 -19.859 1 89.94 172 LEU A C 1
ATOM 1316 O O . LEU A 1 172 ? 3.404 -20.188 -21.016 1 89.94 172 LEU A O 1
ATOM 1320 N N . PRO A 1 173 ? 3.762 -21.172 -19.078 1 93.75 173 PRO A N 1
ATOM 1321 C CA . PRO A 1 173 ? 3.213 -22.453 -19.531 1 93.75 173 PRO A CA 1
ATOM 1322 C C . PRO A 1 173 ? 1.688 -22.484 -19.484 1 93.75 173 PRO A C 1
ATOM 1324 O O . PRO A 1 173 ? 1.106 -23.422 -18.922 1 93.75 173 PRO A O 1
ATOM 1327 N N . MET A 1 174 ? 1.077 -21.625 -20.188 1 92.31 174 MET A N 1
ATOM 1328 C CA . MET A 1 174 ? -0.379 -21.531 -20.234 1 92.31 174 MET A CA 1
ATOM 1329 C C . MET A 1 174 ? -0.94 -22.328 -21.406 1 92.31 174 MET A C 1
ATOM 1331 O O . MET A 1 174 ? -0.255 -22.547 -22.406 1 92.31 174 MET A O 1
ATOM 1335 N N . ALA A 1 175 ? -2.209 -22.75 -21.234 1 93.19 175 ALA A N 1
ATOM 1336 C CA . ALA A 1 175 ? -2.902 -23.469 -22.297 1 93.19 175 ALA A CA 1
ATOM 1337 C C . ALA A 1 175 ? -4.406 -23.234 -22.234 1 93.19 175 ALA A C 1
ATOM 1339 O O . ALA A 1 175 ? -4.949 -22.953 -21.156 1 93.19 175 ALA A O 1
ATOM 1340 N N . TRP A 1 176 ? -5 -23.297 -23.359 1 91.19 176 TRP A N 1
ATOM 1341 C CA . TRP A 1 176 ? -6.457 -23.328 -23.406 1 91.19 176 TRP A CA 1
ATOM 1342 C C . TRP A 1 176 ? -6.992 -24.656 -22.906 1 91.19 176 TRP A C 1
ATOM 1344 O O . TRP A 1 176 ? -6.574 -25.719 -23.375 1 91.19 176 TRP A O 1
ATOM 1354 N N . VAL A 1 177 ? -7.895 -24.562 -21.969 1 93.62 177 VAL A N 1
ATOM 1355 C CA . VAL A 1 177 ? -8.461 -25.781 -21.375 1 93.62 177 VAL A CA 1
ATOM 1356 C C . VAL A 1 177 ? -9.977 -25.766 -21.531 1 93.62 177 VAL A C 1
ATOM 1358 O O . VAL A 1 177 ? -10.648 -24.812 -21.125 1 93.62 177 VAL A O 1
ATOM 1361 N N . ASP A 1 178 ? -10.477 -26.75 -22.156 1 93.38 178 ASP A N 1
ATOM 1362 C CA . ASP A 1 178 ? -11.914 -27.016 -22.203 1 93.38 178 ASP A CA 1
ATOM 1363 C C . ASP A 1 178 ? -12.312 -28.094 -21.203 1 93.38 178 ASP A C 1
ATOM 1365 O O . ASP A 1 178 ? -12.008 -29.266 -21.391 1 93.38 178 ASP A O 1
ATOM 1369 N N . PRO A 1 179 ? -13.008 -27.688 -20.188 1 92.75 179 PRO A N 1
ATOM 1370 C CA . PRO A 1 179 ? -13.375 -28.672 -19.172 1 92.75 179 PRO A CA 1
ATOM 1371 C C . PRO A 1 179 ? -14.156 -29.859 -19.75 1 92.75 179 PRO A C 1
ATOM 1373 O O . PRO A 1 179 ? -14.031 -30.984 -19.266 1 92.75 179 PRO A O 1
ATOM 1376 N N . ALA A 1 180 ? -14.922 -29.656 -20.766 1 92.5 180 ALA A N 1
ATOM 1377 C CA . ALA A 1 180 ? -15.758 -30.703 -21.359 1 92.5 180 ALA A CA 1
ATOM 1378 C C . ALA A 1 180 ? -14.906 -31.719 -22.109 1 92.5 180 ALA A C 1
ATOM 1380 O O . ALA A 1 180 ? -15.352 -32.844 -22.359 1 92.5 180 ALA A O 1
ATOM 1381 N N . ALA A 1 181 ? -13.727 -31.391 -22.438 1 93.31 181 ALA A N 1
ATOM 1382 C CA . ALA A 1 181 ? -12.844 -32.25 -23.219 1 93.31 181 ALA A CA 1
ATOM 1383 C C . ALA A 1 181 ? -11.93 -33.062 -22.312 1 93.31 181 ALA A C 1
ATOM 1385 O O . ALA A 1 181 ? -11.086 -33.844 -22.781 1 93.31 181 ALA A O 1
ATOM 1386 N N . ALA A 1 182 ? -12.047 -32.969 -21.031 1 95.75 182 ALA A N 1
ATOM 1387 C CA . ALA A 1 182 ? -11.164 -33.688 -20.094 1 95.75 182 ALA A CA 1
ATOM 1388 C C . ALA A 1 182 ? -11.398 -35.188 -20.156 1 95.75 182 ALA A C 1
ATOM 1390 O O . ALA A 1 182 ? -12.539 -35.625 -20.312 1 95.75 182 ALA A O 1
ATOM 1391 N N . ASP A 1 183 ? -10.391 -35.938 -20.031 1 96.94 183 ASP A N 1
ATOM 1392 C CA . ASP A 1 183 ? -10.508 -37.406 -19.984 1 96.94 183 ASP A CA 1
ATOM 1393 C C . ASP A 1 183 ? -11.125 -37.844 -18.656 1 96.94 183 ASP A C 1
ATOM 1395 O O . ASP A 1 183 ? -11.891 -38.812 -18.641 1 96.94 183 ASP A O 1
ATOM 1399 N N . HIS A 1 184 ? -10.703 -37.25 -17.625 1 95.81 184 HIS A N 1
ATOM 1400 C CA . HIS A 1 184 ? -11.234 -37.531 -16.297 1 95.81 184 HIS A CA 1
ATOM 1401 C C . HIS A 1 184 ? -11.695 -36.281 -15.602 1 95.81 184 HIS A C 1
ATOM 1403 O O . HIS A 1 184 ? -11.055 -35.219 -15.727 1 95.81 184 HIS A O 1
ATOM 1409 N N . ARG A 1 185 ? -12.742 -36.375 -14.945 1 95.75 185 ARG A N 1
ATOM 1410 C CA . ARG A 1 185 ? -13.328 -35.281 -14.156 1 95.75 185 ARG A CA 1
ATOM 1411 C C . ARG A 1 185 ? -13.781 -35.812 -12.789 1 95.75 185 ARG A C 1
ATOM 1413 O O . ARG A 1 185 ? -14.594 -36.719 -12.703 1 95.75 185 ARG A O 1
ATOM 1420 N N . VAL A 1 186 ? -13.25 -35.25 -11.742 1 95.75 186 VAL A N 1
ATOM 1421 C CA . VAL A 1 186 ? -13.594 -35.656 -10.383 1 95.75 186 VAL A CA 1
ATOM 1422 C C . VAL A 1 186 ? -14.141 -34.438 -9.625 1 95.75 186 VAL A C 1
ATOM 1424 O O . VAL A 1 186 ? -13.508 -33.375 -9.578 1 95.75 186 VAL A O 1
ATOM 1427 N N . VAL A 1 187 ? -15.328 -34.562 -9.023 1 97.44 187 VAL A N 1
ATOM 1428 C CA . VAL A 1 187 ? -15.867 -33.531 -8.164 1 97.44 187 VAL A CA 1
ATOM 1429 C C . VAL A 1 187 ? -15.227 -33.594 -6.785 1 97.44 187 VAL A C 1
ATOM 1431 O O . VAL A 1 187 ? -15.383 -34.594 -6.066 1 97.44 187 VAL A O 1
ATOM 1434 N N . LEU A 1 188 ? -14.523 -32.594 -6.422 1 97.12 188 LEU A N 1
ATOM 1435 C CA . LEU A 1 188 ? -13.805 -32.531 -5.152 1 97.12 188 LEU A CA 1
ATOM 1436 C C . LEU A 1 188 ? -14.711 -32.031 -4.035 1 97.12 188 LEU A C 1
ATOM 1438 O O . LEU A 1 188 ? -14.508 -32.375 -2.867 1 97.12 188 LEU A O 1
ATOM 1442 N N . GLY A 1 189 ? -15.609 -31.203 -4.328 1 97.44 189 GLY A N 1
ATOM 1443 C CA . GLY A 1 189 ? -16.578 -30.609 -3.424 1 97.44 189 GLY A CA 1
ATOM 1444 C C . GLY A 1 189 ? -17.656 -29.812 -4.145 1 97.44 189 GLY A C 1
ATOM 1445 O O . GLY A 1 189 ? -17.484 -29.422 -5.297 1 97.44 189 GLY A O 1
ATOM 1446 N N . SER A 1 190 ? -18.828 -29.672 -3.416 1 97.31 190 SER A N 1
ATOM 1447 C CA . SER A 1 190 ? -19.969 -28.969 -3.996 1 97.31 190 SER A CA 1
ATOM 1448 C C . SER A 1 190 ? -20.609 -28.031 -2.982 1 97.31 190 SER A C 1
ATOM 1450 O O . SER A 1 190 ? -20.5 -28.25 -1.773 1 97.31 190 SER A O 1
ATOM 1452 N N . GLY A 1 191 ? -21.25 -26.953 -3.518 1 96.81 191 GLY A N 1
ATOM 1453 C CA . GLY A 1 191 ? -22.062 -26.078 -2.678 1 96.81 191 GLY A CA 1
ATOM 1454 C C . GLY A 1 191 ? -21.266 -24.953 -2.049 1 96.81 191 GLY A C 1
ATOM 1455 O O . GLY A 1 191 ? -20.109 -24.703 -2.432 1 96.81 191 GLY A O 1
ATOM 1456 N N . PRO A 1 192 ? -21.891 -24.328 -1.107 1 96.19 192 PRO A N 1
ATOM 1457 C CA . PRO A 1 192 ? -21.344 -23.078 -0.571 1 96.19 192 PRO A CA 1
ATOM 1458 C C . PRO A 1 192 ? -19.984 -23.281 0.119 1 96.19 192 PRO A C 1
ATOM 1460 O O . PRO A 1 192 ? -19.109 -22.422 0.018 1 96.19 192 PRO A O 1
ATOM 1463 N N . GLN A 1 193 ? -19.922 -24.359 0.785 1 96.44 193 GLN A N 1
ATOM 1464 C CA . GLN A 1 193 ? -18.672 -24.578 1.51 1 96.44 193 GLN A CA 1
ATOM 1465 C C . GLN A 1 193 ? -17.5 -24.797 0.547 1 96.44 193 GLN A C 1
ATOM 1467 O O . GLN A 1 193 ? -16.422 -24.25 0.751 1 96.44 193 GLN A O 1
ATOM 1472 N N . ALA A 1 194 ? -17.672 -25.609 -0.492 1 97.06 194 ALA A N 1
ATOM 1473 C CA . ALA A 1 194 ? -16.656 -25.828 -1.502 1 97.06 194 ALA A CA 1
ATOM 1474 C C . ALA A 1 194 ? -16.297 -24.547 -2.229 1 97.06 194 ALA A C 1
ATOM 1476 O O . ALA A 1 194 ? -15.125 -24.281 -2.518 1 97.06 194 ALA A O 1
ATOM 1477 N N . LEU A 1 195 ? -17.312 -23.781 -2.447 1 96.19 195 LEU A N 1
ATOM 1478 C CA . LEU A 1 195 ? -17.094 -22.516 -3.146 1 96.19 195 LEU A CA 1
ATOM 1479 C C . LEU A 1 195 ? -16.344 -21.531 -2.266 1 96.19 195 LEU A C 1
ATOM 1481 O O . LEU A 1 195 ? -15.547 -20.719 -2.766 1 96.19 195 LEU A O 1
ATOM 1485 N N . ALA A 1 196 ? -16.578 -21.609 -0.99 1 96.06 196 ALA A N 1
ATOM 1486 C CA . ALA A 1 196 ? -15.82 -20.766 -0.064 1 96.06 196 ALA A CA 1
ATOM 1487 C C . ALA A 1 196 ? -14.344 -21.156 -0.057 1 96.06 196 ALA A C 1
ATOM 1489 O O . ALA A 1 196 ? -13.469 -20.297 -0.005 1 96.06 196 ALA A O 1
ATOM 1490 N N . HIS A 1 197 ? -14.07 -22.453 -0.087 1 97.06 197 HIS A N 1
ATOM 1491 C CA . HIS A 1 197 ? -12.695 -22.922 -0.153 1 97.06 197 HIS A CA 1
ATOM 1492 C C . HIS A 1 197 ? -12.031 -22.516 -1.464 1 97.06 197 HIS A C 1
ATOM 1494 O O . HIS A 1 197 ? -10.844 -22.172 -1.484 1 97.06 197 HIS A O 1
ATOM 1500 N N . HIS A 1 198 ? -12.773 -22.562 -2.535 1 97.25 198 HIS A N 1
ATOM 1501 C CA . HIS A 1 198 ? -12.258 -22.109 -3.824 1 97.25 198 HIS A CA 1
ATOM 1502 C C . HIS A 1 198 ? -11.93 -20.625 -3.805 1 97.25 198 HIS A C 1
ATOM 1504 O O . HIS A 1 198 ? -10.891 -20.203 -4.316 1 97.25 198 HIS A O 1
ATOM 1510 N N . GLN A 1 199 ? -12.805 -19.844 -3.232 1 96.06 199 GLN A N 1
ATOM 1511 C CA . GLN A 1 199 ? -12.57 -18.406 -3.115 1 96.06 199 GLN A CA 1
ATOM 1512 C C . GLN A 1 199 ? -11.297 -18.125 -2.32 1 96.06 199 GLN A C 1
ATOM 1514 O O . GLN A 1 199 ? -10.523 -17.234 -2.678 1 96.06 199 GLN A O 1
ATOM 1519 N N . ARG A 1 200 ? -11.156 -18.875 -1.313 1 97.12 200 ARG A N 1
ATOM 1520 C CA . ARG A 1 200 ? -9.938 -18.75 -0.521 1 97.12 200 ARG A CA 1
ATOM 1521 C C . ARG A 1 200 ? -8.703 -19.047 -1.365 1 97.12 200 ARG A C 1
ATOM 1523 O O . ARG A 1 200 ? -7.715 -18.312 -1.302 1 97.12 200 ARG A O 1
ATOM 1530 N N . ALA A 1 201 ? -8.727 -20.047 -2.086 1 97.5 201 ALA A N 1
ATOM 1531 C CA . ALA A 1 201 ? -7.617 -20.391 -2.971 1 97.5 201 ALA A CA 1
ATOM 1532 C C . ALA A 1 201 ? -7.363 -19.297 -3.994 1 97.5 201 ALA A C 1
ATOM 1534 O O . ALA A 1 201 ? -6.215 -18.969 -4.289 1 97.5 201 ALA A O 1
ATOM 1535 N N . LEU A 1 202 ? -8.438 -18.781 -4.535 1 97 202 LEU A N 1
ATOM 1536 C CA . LEU A 1 202 ? -8.32 -17.688 -5.488 1 97 202 LEU A CA 1
ATOM 1537 C C . LEU A 1 202 ? -7.641 -16.484 -4.855 1 97 202 LEU A C 1
ATOM 1539 O O . LEU A 1 202 ? -6.773 -15.859 -5.473 1 97 202 LEU A O 1
ATOM 1543 N N . ASP A 1 203 ? -7.996 -16.141 -3.68 1 97.38 203 ASP A N 1
ATOM 1544 C CA . ASP A 1 203 ? -7.375 -15.031 -2.969 1 97.38 203 ASP A CA 1
ATOM 1545 C C . ASP A 1 203 ? -5.898 -15.312 -2.689 1 97.38 203 ASP A C 1
ATOM 1547 O O . ASP A 1 203 ? -5.07 -14.406 -2.74 1 97.38 203 ASP A O 1
ATOM 1551 N N . GLU A 1 204 ? -5.613 -16.547 -2.35 1 98.06 204 GLU A N 1
ATOM 1552 C CA . GLU A 1 204 ? -4.215 -16.938 -2.154 1 98.06 204 GLU A CA 1
ATOM 1553 C C . GLU A 1 204 ? -3.416 -16.766 -3.443 1 98.06 204 GLU A C 1
ATOM 1555 O O . GLU A 1 204 ? -2.275 -16.297 -3.42 1 98.06 204 GLU A O 1
ATOM 1560 N N . TRP A 1 205 ? -3.998 -17.172 -4.52 1 98 205 TRP A N 1
ATOM 1561 C CA . TRP A 1 205 ? -3.338 -17.016 -5.812 1 98 205 TRP A CA 1
ATOM 1562 C C . TRP A 1 205 ? -3.072 -15.539 -6.109 1 98 205 TRP A C 1
ATOM 1564 O O . TRP A 1 205 ? -1.964 -15.172 -6.504 1 98 205 TRP A O 1
ATOM 1574 N N . ARG A 1 206 ? -4.102 -14.758 -5.969 1 97.69 206 ARG A N 1
ATOM 1575 C CA . ARG A 1 206 ? -3.992 -13.32 -6.195 1 97.69 206 ARG A CA 1
ATOM 1576 C C . ARG A 1 206 ? -2.891 -12.711 -5.336 1 97.69 206 ARG A C 1
ATOM 1578 O O . ARG A 1 206 ? -2.062 -11.945 -5.828 1 97.69 206 ARG A O 1
ATOM 1585 N N . LEU A 1 207 ? -2.918 -13.094 -4.156 1 97.12 207 LEU A N 1
ATOM 1586 C CA . LEU A 1 207 ? -1.959 -12.594 -3.176 1 97.12 207 LEU A CA 1
ATOM 1587 C C . LEU A 1 207 ? -0.536 -12.992 -3.559 1 97.12 207 LEU A C 1
ATOM 1589 O O . LEU A 1 207 ? 0.37 -12.156 -3.545 1 97.12 207 LEU A O 1
ATOM 1593 N N . LEU A 1 208 ? -0.281 -14.18 -3.783 1 98.38 208 LEU A N 1
ATOM 1594 C CA . LEU A 1 208 ? 1.057 -14.68 -4.09 1 98.38 208 LEU A CA 1
ATOM 1595 C C . LEU A 1 208 ? 1.545 -14.133 -5.426 1 98.38 208 LEU A C 1
ATOM 1597 O O . LEU A 1 208 ? 2.738 -13.875 -5.598 1 98.38 208 LEU A O 1
ATOM 1601 N N . THR A 1 209 ? 0.644 -13.977 -6.371 1 98.06 209 THR A N 1
ATOM 1602 C CA . THR A 1 209 ? 1.005 -13.344 -7.633 1 98.06 209 THR A CA 1
ATOM 1603 C C . THR A 1 209 ? 1.404 -11.883 -7.406 1 98.06 209 THR A C 1
ATOM 1605 O O . THR A 1 209 ? 2.389 -11.414 -7.977 1 98.06 209 THR A O 1
ATOM 1608 N N . ALA A 1 210 ? 0.628 -11.203 -6.605 1 98.31 210 ALA A N 1
ATOM 1609 C CA . ALA A 1 210 ? 0.985 -9.828 -6.258 1 98.31 210 ALA A CA 1
ATOM 1610 C C . ALA A 1 210 ? 2.381 -9.766 -5.645 1 98.31 210 ALA A C 1
ATOM 1612 O O . ALA A 1 210 ? 3.182 -8.898 -5.996 1 98.31 210 ALA A O 1
ATOM 1613 N N . ALA A 1 211 ? 2.656 -10.672 -4.746 1 98.5 211 ALA A N 1
ATOM 1614 C CA . ALA A 1 211 ? 3.963 -10.719 -4.098 1 98.5 211 ALA A CA 1
ATOM 1615 C C . ALA A 1 211 ? 5.074 -10.961 -5.117 1 98.5 211 ALA A C 1
ATOM 1617 O O . ALA A 1 211 ? 6.137 -10.344 -5.043 1 98.5 211 ALA A O 1
ATOM 1618 N N . ALA A 1 212 ? 4.863 -11.844 -5.988 1 98.5 212 ALA A N 1
ATOM 1619 C CA . ALA A 1 212 ? 5.844 -12.102 -7.039 1 98.5 212 ALA A CA 1
ATOM 1620 C C . ALA A 1 212 ? 6.098 -10.844 -7.863 1 98.5 212 ALA A C 1
ATOM 1622 O O . ALA A 1 212 ? 7.242 -10.547 -8.211 1 98.5 212 ALA A O 1
ATOM 1623 N N . LEU A 1 213 ? 5.023 -10.148 -8.164 1 98.5 213 LEU A N 1
ATOM 1624 C CA . LEU A 1 213 ? 5.16 -8.914 -8.945 1 98.5 213 LEU A CA 1
ATOM 1625 C C . LEU A 1 213 ? 5.91 -7.852 -8.156 1 98.5 213 LEU A C 1
ATOM 1627 O O . LEU A 1 213 ? 6.629 -7.035 -8.734 1 98.5 213 LEU A O 1
ATOM 1631 N N . VAL A 1 214 ? 5.777 -7.867 -6.836 1 98.44 214 VAL A N 1
ATOM 1632 C CA . VAL A 1 214 ? 6.574 -6.973 -6 1 98.44 214 VAL A CA 1
ATOM 1633 C C . VAL A 1 214 ? 8.062 -7.254 -6.219 1 98.44 214 VAL A C 1
ATOM 1635 O O . VAL A 1 214 ? 8.844 -6.328 -6.434 1 98.44 214 VAL A O 1
ATOM 1638 N N . GLY A 1 215 ? 8.438 -8.516 -6.141 1 98.44 215 GLY A N 1
ATOM 1639 C CA . GLY A 1 215 ? 9.82 -8.883 -6.395 1 98.44 215 GLY A CA 1
ATOM 1640 C C . GLY A 1 215 ? 10.305 -8.477 -7.773 1 98.44 215 GLY A C 1
ATOM 1641 O O . GLY A 1 215 ? 11.43 -8 -7.93 1 98.44 215 GLY A O 1
ATOM 1642 N N . LEU A 1 216 ? 9.438 -8.688 -8.711 1 98.19 216 LEU A N 1
ATOM 1643 C CA . LEU A 1 216 ? 9.742 -8.305 -10.086 1 98.19 216 LEU A CA 1
ATOM 1644 C C . LEU A 1 216 ? 10.016 -6.805 -10.188 1 98.19 216 LEU A C 1
ATOM 1646 O O . LEU A 1 216 ? 11.016 -6.387 -10.773 1 98.19 216 LEU A O 1
ATOM 1650 N N . 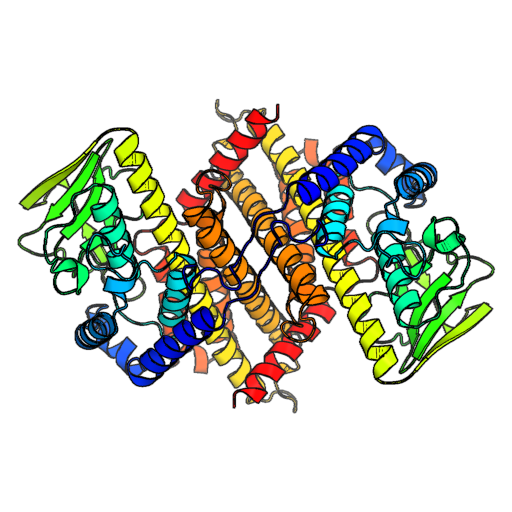VAL A 1 217 ? 9.195 -5.977 -9.578 1 98.06 217 VAL A N 1
ATOM 1651 C CA . VAL A 1 217 ? 9.344 -4.527 -9.633 1 98.06 217 VAL A CA 1
ATOM 1652 C C . VAL A 1 217 ? 10.617 -4.109 -8.914 1 98.06 217 VAL A C 1
ATOM 1654 O O . VAL A 1 217 ? 11.328 -3.211 -9.367 1 98.06 217 VAL A O 1
ATOM 1657 N N . GLU A 1 218 ? 10.875 -4.711 -7.809 1 97 218 GLU A N 1
ATOM 1658 C CA . GLU A 1 218 ? 12.086 -4.367 -7.066 1 97 218 GLU A CA 1
ATOM 1659 C C . GLU A 1 218 ? 13.336 -4.625 -7.902 1 97 218 GLU A C 1
ATOM 1661 O O . GLU A 1 218 ? 14.266 -3.818 -7.895 1 97 218 GLU A O 1
ATOM 1666 N N . GLU A 1 219 ? 13.328 -5.727 -8.57 1 96.06 219 GLU A N 1
ATOM 1667 C CA . GLU A 1 219 ? 14.477 -6.012 -9.422 1 96.06 219 GLU A CA 1
ATOM 1668 C C . GLU A 1 219 ? 14.547 -5.031 -10.594 1 96.06 219 GLU A C 1
ATOM 1670 O O . GLU A 1 219 ? 15.641 -4.598 -10.977 1 96.06 219 GLU A O 1
ATOM 1675 N N . THR A 1 220 ? 13.445 -4.727 -11.18 1 95.44 220 THR A N 1
ATOM 1676 C CA . THR A 1 220 ? 13.414 -3.736 -12.25 1 95.44 220 THR A CA 1
ATOM 1677 C C . THR A 1 220 ? 13.938 -2.391 -11.758 1 95.44 220 THR A C 1
ATOM 1679 O O . THR A 1 220 ? 14.625 -1.681 -12.5 1 95.44 220 THR A O 1
ATOM 1682 N N . MET A 1 221 ? 13.586 -2.047 -10.57 1 94.31 221 MET A N 1
ATOM 1683 C CA . MET A 1 221 ? 14.094 -0.828 -9.953 1 94.31 221 MET A CA 1
ATOM 1684 C C . MET A 1 221 ? 15.609 -0.876 -9.82 1 94.31 221 MET A C 1
ATOM 1686 O O . MET A 1 221 ? 16.297 0.109 -10.102 1 94.31 221 MET A O 1
ATOM 1690 N N . THR A 1 222 ? 16.125 -1.989 -9.367 1 93.06 222 THR A N 1
ATOM 1691 C CA . THR A 1 222 ? 17.562 -2.184 -9.227 1 93.06 222 THR A CA 1
ATOM 1692 C C . THR A 1 222 ? 18.266 -2.008 -10.57 1 93.06 222 THR A C 1
ATOM 1694 O O . THR A 1 222 ? 19.266 -1.302 -10.664 1 93.06 222 THR A O 1
ATOM 1697 N N . ILE A 1 223 ? 17.703 -2.619 -11.578 1 90.19 223 ILE A N 1
ATOM 1698 C CA . ILE A 1 223 ? 18.266 -2.537 -12.922 1 90.19 223 ILE A CA 1
ATOM 1699 C C . ILE A 1 223 ? 18.266 -1.084 -13.391 1 90.19 223 ILE A C 1
ATOM 1701 O O . ILE A 1 223 ? 19.281 -0.59 -13.891 1 90.19 223 ILE A O 1
ATOM 1705 N N . ALA A 1 224 ? 17.188 -0.437 -13.188 1 90.62 224 ALA A N 1
ATOM 1706 C CA . ALA A 1 224 ? 17.047 0.952 -13.617 1 90.62 224 ALA A CA 1
ATOM 1707 C C . ALA A 1 224 ? 18 1.864 -12.852 1 90.62 224 ALA A C 1
ATOM 1709 O O . ALA A 1 224 ? 18.641 2.738 -13.445 1 90.62 224 ALA A O 1
ATOM 1710 N N . ALA A 1 225 ? 18.078 1.689 -11.562 1 89.5 225 ALA A N 1
ATOM 1711 C CA . ALA A 1 225 ? 18.922 2.525 -10.719 1 89.5 225 ALA A CA 1
ATOM 1712 C C . ALA A 1 225 ? 20.391 2.346 -11.07 1 89.5 225 ALA A C 1
ATOM 1714 O O . ALA A 1 225 ? 21.156 3.318 -11.117 1 89.5 225 ALA A O 1
ATOM 1715 N N . GLU A 1 226 ? 20.828 1.122 -11.242 1 88.06 226 GLU A N 1
ATOM 1716 C CA . GLU A 1 226 ? 22.203 0.836 -11.602 1 88.06 226 GLU A CA 1
ATOM 1717 C C . GLU A 1 226 ? 22.578 1.504 -12.922 1 88.06 226 GLU A C 1
ATOM 1719 O O . GLU A 1 226 ? 23.656 2.084 -13.047 1 88.06 226 GLU A O 1
ATOM 1724 N N . PHE A 1 227 ? 21.719 1.363 -13.859 1 85.81 227 PHE A N 1
ATOM 1725 C CA . PHE A 1 227 ? 21.969 1.992 -15.148 1 85.81 227 PHE A CA 1
ATOM 1726 C C . PHE A 1 227 ? 22.016 3.51 -15.008 1 85.81 227 PHE A C 1
ATOM 1728 O O . PHE A 1 227 ? 22.875 4.164 -15.609 1 85.81 227 PHE A O 1
ATOM 1735 N N . ALA A 1 228 ? 21.125 4.066 -14.266 1 84.81 228 ALA A N 1
ATOM 1736 C CA . ALA A 1 228 ? 21.016 5.516 -14.109 1 84.81 228 ALA A CA 1
ATOM 1737 C C . ALA A 1 228 ? 22.25 6.082 -13.406 1 84.81 228 ALA A C 1
ATOM 1739 O O . ALA A 1 228 ? 22.625 7.238 -13.633 1 84.81 228 ALA A O 1
ATOM 1740 N N . LYS A 1 229 ? 22.859 5.352 -12.648 1 83.12 229 LYS A N 1
ATOM 1741 C CA . LYS A 1 229 ? 24.031 5.785 -11.914 1 83.12 229 LYS A CA 1
ATOM 1742 C C . LYS A 1 229 ? 25.281 5.773 -12.805 1 83.12 229 LYS A C 1
ATOM 1744 O O . LYS A 1 229 ? 26.219 6.527 -12.578 1 83.12 229 LYS A O 1
ATOM 1749 N N . THR A 1 230 ? 25.234 4.898 -13.766 1 82.94 230 THR A N 1
ATOM 1750 C CA . THR A 1 230 ? 26.453 4.668 -14.539 1 82.94 230 THR A CA 1
ATOM 1751 C C . THR A 1 230 ? 26.406 5.434 -15.852 1 82.94 230 THR A C 1
ATOM 1753 O O . THR A 1 230 ? 27.438 5.668 -16.484 1 82.94 230 THR A O 1
ATOM 1756 N N . ARG A 1 231 ? 25.203 5.82 -16.25 1 78.12 231 ARG A N 1
ATOM 1757 C CA . ARG A 1 231 ? 25.078 6.586 -17.484 1 78.12 231 ARG A CA 1
ATOM 1758 C C . ARG A 1 231 ? 25.156 8.086 -17.219 1 78.12 231 ARG A C 1
ATOM 1760 O O . ARG A 1 231 ? 24.562 8.586 -16.266 1 78.12 231 ARG A O 1
ATOM 1767 N N . TYR A 1 232 ? 25.906 8.734 -18.094 1 78.31 232 TYR A N 1
ATOM 1768 C CA . TYR A 1 232 ? 26.109 10.164 -17.906 1 78.31 232 TYR A CA 1
ATOM 1769 C C . TYR A 1 232 ? 25.516 10.953 -19.062 1 78.31 232 TYR A C 1
ATOM 1771 O O . TYR A 1 232 ? 25.578 10.516 -20.219 1 78.31 232 TYR A O 1
ATOM 1779 N N . THR A 1 233 ? 24.75 11.898 -18.75 1 69.81 233 THR A N 1
ATOM 1780 C CA . THR A 1 233 ? 24.328 12.93 -19.703 1 69.81 233 THR A CA 1
ATOM 1781 C C . THR A 1 233 ? 24.531 14.32 -19.109 1 69.81 233 THR A C 1
ATOM 1783 O O . THR A 1 233 ? 24.203 14.57 -17.953 1 69.81 233 THR A O 1
ATOM 1786 N N . LEU A 1 234 ? 25.094 15.219 -19.891 1 73.88 234 LEU A N 1
ATOM 1787 C CA . LEU A 1 234 ? 25.391 16.594 -19.516 1 73.88 234 LEU A CA 1
ATOM 1788 C C . LEU A 1 234 ? 26.328 16.641 -18.312 1 73.88 234 LEU A C 1
ATOM 1790 O O . LEU A 1 234 ? 26.156 17.453 -17.406 1 73.88 234 LEU A O 1
ATOM 1794 N N . GLY A 1 235 ? 27.203 15.641 -18.156 1 77.12 235 GLY A N 1
ATOM 1795 C CA . GLY A 1 235 ? 28.281 15.656 -17.188 1 77.12 235 GLY A CA 1
ATOM 1796 C C . GLY A 1 235 ? 27.875 15.086 -15.836 1 77.12 235 GLY A C 1
ATOM 1797 O O . GLY A 1 235 ? 28.688 15.023 -14.914 1 77.12 235 GLY A O 1
ATOM 1798 N N . VAL A 1 236 ? 26.625 14.789 -15.633 1 75.56 236 VAL A N 1
ATOM 1799 C CA . VAL A 1 236 ? 26.172 14.211 -14.367 1 75.56 236 VAL A CA 1
ATOM 1800 C C . VAL A 1 236 ? 25.469 12.875 -14.633 1 75.56 236 VAL A C 1
ATOM 1802 O O . VAL A 1 236 ? 24.984 12.625 -15.742 1 75.56 236 VAL A O 1
ATOM 1805 N N . PRO A 1 237 ? 25.578 12.047 -13.602 1 77.94 237 PRO A N 1
ATOM 1806 C CA . PRO A 1 23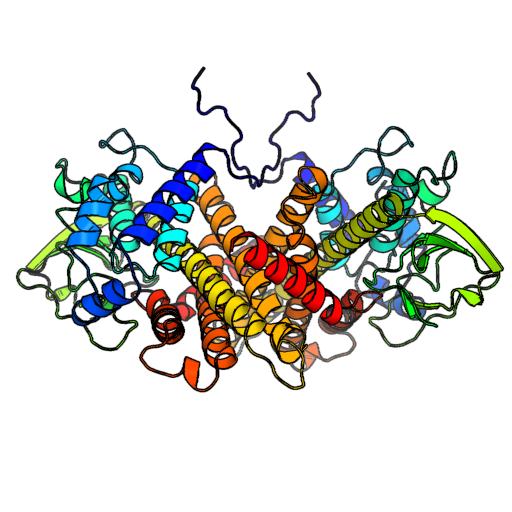7 ? 24.75 10.844 -13.766 1 77.94 237 PRO A CA 1
ATOM 1807 C C . PRO A 1 237 ? 23.281 11.172 -14 1 77.94 237 PRO A C 1
ATOM 1809 O O . PRO A 1 237 ? 22.75 12.117 -13.406 1 77.94 237 PRO A O 1
ATOM 1812 N N . ILE A 1 238 ? 22.688 10.391 -14.891 1 77.56 238 ILE A N 1
ATOM 1813 C CA . ILE A 1 238 ? 21.312 10.711 -15.258 1 77.56 238 ILE A CA 1
ATOM 1814 C C . ILE A 1 238 ? 20.391 10.508 -14.055 1 77.56 238 ILE A C 1
ATOM 1816 O O . ILE A 1 238 ? 19.25 10.977 -14.047 1 77.56 238 ILE A O 1
ATOM 1820 N N . SER A 1 239 ? 20.922 9.836 -13.023 1 75.94 239 SER A N 1
ATOM 1821 C CA . SER A 1 239 ? 20.141 9.594 -11.812 1 75.94 239 SER A CA 1
ATOM 1822 C C . SER A 1 239 ? 19.812 10.906 -11.102 1 75.94 239 SER A C 1
ATOM 1824 O O . SER A 1 239 ? 18.891 10.961 -10.281 1 75.94 239 SER A O 1
ATOM 1826 N N . THR A 1 240 ? 20.516 11.961 -11.414 1 75.31 240 THR A N 1
ATOM 1827 C CA . THR A 1 240 ? 20.312 13.234 -10.742 1 75.31 240 THR A CA 1
ATOM 1828 C C . THR A 1 240 ? 19.266 14.078 -11.461 1 75.31 240 THR A C 1
ATOM 1830 O O . THR A 1 240 ? 18.812 15.094 -10.93 1 75.31 240 THR A O 1
ATOM 1833 N N . LEU A 1 241 ? 18.891 13.625 -12.586 1 78.38 241 LEU A N 1
ATOM 1834 C CA . LEU A 1 241 ? 17.875 14.328 -13.352 1 78.38 241 LEU A CA 1
ATOM 1835 C C . LEU A 1 241 ? 16.484 13.977 -12.859 1 78.38 241 LEU A C 1
ATOM 1837 O O . LEU A 1 241 ? 16.188 12.805 -12.609 1 78.38 241 LEU A O 1
ATOM 1841 N N . GLN A 1 242 ? 15.672 15.016 -12.711 1 75.69 242 GLN A N 1
ATOM 1842 C CA . GLN A 1 242 ? 14.32 14.844 -12.203 1 75.69 242 GLN A CA 1
ATOM 1843 C C . GLN A 1 242 ? 13.539 13.828 -13.039 1 75.69 242 GLN A C 1
ATOM 1845 O O . GLN A 1 242 ? 12.766 13.039 -12.5 1 75.69 242 GLN A O 1
ATOM 1850 N N . ALA A 1 243 ? 13.734 13.875 -14.328 1 75.19 243 ALA A N 1
ATOM 1851 C CA . ALA A 1 243 ? 13.031 12.984 -15.25 1 75.19 243 ALA A CA 1
ATOM 1852 C C . ALA A 1 243 ? 13.336 11.523 -14.945 1 75.19 243 ALA A C 1
ATOM 1854 O O . ALA A 1 243 ? 12.57 10.633 -15.32 1 75.19 243 ALA A O 1
ATOM 1855 N N . ILE A 1 244 ? 14.461 11.273 -14.289 1 81.5 244 ILE A N 1
ATOM 1856 C CA . ILE A 1 244 ? 14.852 9.906 -13.945 1 81.5 244 ILE A CA 1
ATOM 1857 C C . ILE A 1 244 ? 14.523 9.633 -12.484 1 81.5 244 ILE A C 1
ATOM 1859 O O . ILE A 1 244 ? 14.078 8.539 -12.133 1 81.5 244 ILE A O 1
ATOM 1863 N N . SER A 1 245 ? 14.672 10.633 -11.68 1 85.5 245 SER A N 1
ATOM 1864 C CA . SER A 1 245 ? 14.453 10.461 -10.25 1 85.5 245 SER A CA 1
ATOM 1865 C C . SER A 1 245 ? 12.992 10.172 -9.945 1 85.5 245 SER A C 1
ATOM 1867 O O . SER A 1 245 ? 12.68 9.375 -9.055 1 85.5 245 SER A O 1
ATOM 1869 N N . HIS A 1 246 ? 12.07 10.727 -10.672 1 87.88 246 HIS A N 1
ATOM 1870 C CA . HIS A 1 246 ? 10.648 10.555 -10.398 1 87.88 246 HIS A CA 1
ATOM 1871 C C . HIS A 1 246 ? 10.211 9.125 -10.695 1 87.88 246 HIS A C 1
ATOM 1873 O O . HIS A 1 246 ? 9.578 8.477 -9.852 1 87.88 246 HIS A O 1
ATOM 1879 N N . PRO A 1 247 ? 10.648 8.648 -11.852 1 89 247 PRO A N 1
ATOM 1880 C CA . PRO A 1 247 ? 10.305 7.242 -12.102 1 89 247 PRO A CA 1
ATOM 1881 C C . PRO A 1 247 ? 10.922 6.293 -11.07 1 89 247 PRO A C 1
ATOM 1883 O O . PRO A 1 247 ? 10.281 5.328 -10.656 1 89 247 PRO A O 1
ATOM 1886 N N . LEU A 1 248 ? 12.117 6.508 -10.68 1 90.94 248 LEU A N 1
ATOM 1887 C CA . LEU A 1 248 ? 12.75 5.68 -9.664 1 90.94 248 LEU A CA 1
ATOM 1888 C C . LEU A 1 248 ? 11.992 5.762 -8.344 1 90.94 248 LEU A C 1
ATOM 1890 O O . LEU A 1 248 ? 11.789 4.746 -7.676 1 90.94 248 LEU A O 1
ATOM 1894 N N . ALA A 1 249 ? 11.602 6.953 -8.016 1 92.94 249 ALA A N 1
ATOM 1895 C CA . ALA A 1 249 ? 10.797 7.141 -6.809 1 92.94 249 ALA A CA 1
ATOM 1896 C C . ALA A 1 249 ? 9.484 6.371 -6.898 1 92.94 249 ALA A C 1
ATOM 1898 O O . ALA A 1 249 ? 9.055 5.738 -5.93 1 92.94 249 ALA A O 1
ATOM 1899 N N . ASN A 1 250 ? 8.852 6.43 -8.039 1 93.56 250 ASN A N 1
ATOM 1900 C CA . ASN A 1 250 ? 7.586 5.73 -8.227 1 93.56 250 ASN A CA 1
ATOM 1901 C C . ASN A 1 250 ? 7.754 4.219 -8.078 1 93.56 250 ASN A C 1
ATOM 1903 O O . ASN A 1 250 ? 6.883 3.547 -7.527 1 93.56 250 ASN A O 1
ATOM 1907 N N . MET A 1 251 ? 8.836 3.705 -8.609 1 95.5 251 MET A N 1
ATOM 1908 C CA . MET A 1 251 ? 9.102 2.277 -8.453 1 95.5 251 MET A CA 1
ATOM 1909 C C . MET A 1 251 ? 9.289 1.913 -6.984 1 95.5 251 MET A C 1
ATOM 1911 O O . MET A 1 251 ? 8.773 0.897 -6.52 1 95.5 251 MET A O 1
ATOM 1915 N N . ALA A 1 252 ? 10.016 2.773 -6.297 1 94.81 252 ALA A N 1
ATOM 1916 C CA . ALA A 1 252 ? 10.219 2.549 -4.867 1 94.81 252 ALA A CA 1
ATOM 1917 C C . ALA A 1 252 ? 8.898 2.578 -4.109 1 94.81 252 ALA A C 1
ATOM 1919 O O . ALA A 1 252 ? 8.656 1.747 -3.23 1 94.81 252 ALA A O 1
ATOM 1920 N N . ILE A 1 253 ? 8.07 3.525 -4.414 1 95.75 253 ILE A N 1
ATOM 1921 C CA . ILE A 1 253 ? 6.758 3.662 -3.801 1 95.75 253 ILE A CA 1
ATOM 1922 C C . ILE A 1 253 ? 5.914 2.424 -4.105 1 95.75 253 ILE A C 1
ATOM 1924 O O . ILE A 1 253 ? 5.223 1.904 -3.225 1 95.75 253 ILE A O 1
ATOM 1928 N N . THR A 1 254 ? 5.961 1.943 -5.348 1 96.31 254 THR A N 1
ATOM 1929 C CA . THR A 1 254 ? 5.246 0.74 -5.754 1 96.31 254 THR A CA 1
ATOM 1930 C C . THR A 1 254 ? 5.703 -0.465 -4.938 1 96.31 254 THR A C 1
ATOM 1932 O O . THR A 1 254 ? 4.879 -1.248 -4.461 1 96.31 254 THR A O 1
ATOM 1935 N N . VAL A 1 255 ? 6.992 -0.585 -4.738 1 96.25 255 VAL A N 1
ATOM 1936 C CA . VAL A 1 255 ? 7.535 -1.697 -3.967 1 96.25 255 VAL A CA 1
ATOM 1937 C C . VAL A 1 255 ? 7.035 -1.619 -2.525 1 96.25 255 VAL A C 1
ATOM 1939 O O . VAL A 1 255 ? 6.547 -2.609 -1.977 1 96.25 255 VAL A O 1
ATOM 1942 N N . CYS A 1 256 ? 7.047 -0.442 -1.961 1 94.12 256 CYS A N 1
ATOM 1943 C CA . CYS A 1 256 ? 6.609 -0.248 -0.583 1 94.12 256 CYS A CA 1
ATOM 1944 C C . CYS A 1 256 ? 5.125 -0.55 -0.432 1 94.12 256 CYS A C 1
ATOM 1946 O O . CYS A 1 256 ? 4.723 -1.267 0.485 1 94.12 256 CYS A O 1
ATOM 1948 N N . SER A 1 257 ? 4.367 -0.021 -1.312 1 95 257 SER A N 1
ATOM 1949 C CA . SER A 1 257 ? 2.916 -0.174 -1.251 1 95 257 SER A CA 1
ATOM 1950 C C . SER A 1 257 ? 2.502 -1.618 -1.514 1 95 257 SER A C 1
ATOM 1952 O O . SER A 1 257 ? 1.707 -2.188 -0.763 1 95 257 SER A O 1
ATOM 1954 N N . GLY A 1 258 ? 3.061 -2.162 -2.592 1 96.62 258 GLY A N 1
ATOM 1955 C CA . GLY A 1 258 ? 2.723 -3.529 -2.955 1 96.62 258 GLY A CA 1
ATOM 1956 C C . GLY A 1 258 ? 3.082 -4.535 -1.879 1 96.62 258 GLY A C 1
ATOM 1957 O O . GLY A 1 258 ? 2.285 -5.422 -1.562 1 96.62 258 GLY A O 1
ATOM 1958 N N . ARG A 1 259 ? 4.316 -4.41 -1.318 1 95.44 259 ARG A N 1
ATOM 1959 C CA . ARG A 1 259 ? 4.766 -5.309 -0.26 1 95.44 259 ARG A CA 1
ATOM 1960 C C . ARG A 1 259 ? 3.877 -5.191 0.973 1 95.44 259 ARG A C 1
ATOM 1962 O O . ARG A 1 259 ? 3.48 -6.199 1.561 1 95.44 259 ARG A O 1
ATOM 1969 N N . GLY A 1 260 ? 3.578 -3.996 1.319 1 92.88 260 GLY A N 1
ATOM 1970 C CA . GLY A 1 260 ? 2.684 -3.787 2.445 1 92.88 260 GLY A CA 1
ATOM 1971 C C . GLY A 1 260 ? 1.312 -4.402 2.24 1 92.88 260 GLY A C 1
ATOM 1972 O O . GLY A 1 260 ? 0.783 -5.066 3.135 1 92.88 260 GLY A O 1
ATOM 1973 N N . LEU A 1 261 ? 0.726 -4.16 1.076 1 93.69 261 LEU A N 1
ATOM 1974 C CA . LEU A 1 261 ? -0.591 -4.691 0.745 1 93.69 261 LEU A CA 1
ATOM 1975 C C . LEU A 1 261 ? -0.578 -6.215 0.75 1 93.69 261 LEU A C 1
ATOM 1977 O O . LEU A 1 261 ? -1.496 -6.848 1.28 1 93.69 261 LEU A O 1
ATOM 1981 N N . SER A 1 262 ? 0.459 -6.777 0.189 1 95.25 262 SER A N 1
ATOM 1982 C CA . SER A 1 262 ? 0.564 -8.227 0.1 1 95.25 262 SER A CA 1
ATOM 1983 C C . SER A 1 262 ? 0.714 -8.859 1.481 1 95.25 262 SER A C 1
ATOM 1985 O O . SER A 1 262 ? 0.054 -9.852 1.791 1 95.25 262 SER A O 1
ATOM 1987 N N . HIS A 1 263 ? 1.597 -8.273 2.301 1 94 263 HIS A N 1
ATOM 1988 C CA . HIS A 1 263 ? 1.798 -8.797 3.646 1 94 263 HIS A CA 1
ATOM 1989 C C . HIS A 1 263 ? 0.521 -8.695 4.473 1 94 263 HIS A C 1
ATOM 1991 O O . HIS A 1 263 ? 0.171 -9.625 5.203 1 94 263 HIS A O 1
ATOM 1997 N N . ARG A 1 264 ? -0.114 -7.586 4.367 1 93.19 264 ARG A N 1
ATOM 1998 C CA . ARG A 1 264 ? -1.358 -7.383 5.102 1 93.19 264 ARG A CA 1
ATOM 1999 C C . ARG A 1 264 ? -2.43 -8.367 4.645 1 93.19 264 ARG A C 1
ATOM 2001 O O . ARG A 1 264 ? -3.119 -8.969 5.469 1 93.19 264 ARG A O 1
ATOM 2008 N N . ALA A 1 265 ? -2.58 -8.516 3.34 1 95.25 265 ALA A N 1
ATOM 2009 C CA . ALA A 1 265 ? -3.539 -9.477 2.795 1 95.25 265 ALA A CA 1
ATOM 2010 C C . ALA A 1 265 ? -3.236 -10.891 3.285 1 95.25 265 ALA A C 1
ATOM 2012 O O . ALA A 1 265 ? -4.145 -11.625 3.68 1 95.25 265 ALA A O 1
ATOM 2013 N N . ALA A 1 266 ? -1.954 -11.25 3.262 1 96.38 266 ALA A N 1
ATOM 2014 C CA . ALA A 1 266 ? -1.531 -12.578 3.701 1 96.38 266 ALA A CA 1
ATOM 2015 C C . ALA A 1 266 ? -1.888 -12.805 5.168 1 96.38 266 ALA A C 1
ATOM 2017 O O . ALA A 1 266 ? -2.445 -13.852 5.52 1 96.38 266 ALA A O 1
ATOM 2018 N N . TRP A 1 267 ? -1.566 -11.812 5.965 1 93.94 267 TRP A N 1
ATOM 2019 C CA . TRP A 1 267 ? -1.817 -11.953 7.395 1 93.94 267 TRP A CA 1
ATOM 2020 C C . TRP A 1 267 ? -3.311 -12.086 7.676 1 93.94 267 TRP A C 1
ATOM 2022 O O . TRP A 1 267 ? -3.73 -12.969 8.43 1 93.94 267 TRP A O 1
ATOM 2032 N N . PHE A 1 268 ? -4.133 -11.266 7.086 1 92.75 268 PHE A N 1
ATOM 2033 C CA . PHE A 1 268 ? -5.566 -11.305 7.336 1 92.75 268 PHE A CA 1
ATOM 2034 C C . PHE A 1 268 ? -6.176 -12.602 6.805 1 92.75 268 PHE A C 1
ATOM 2036 O O . PHE A 1 268 ? -7.074 -13.172 7.426 1 92.75 268 PHE A O 1
ATOM 2043 N N . LEU A 1 269 ? -5.762 -13.047 5.68 1 94.31 269 LEU A N 1
ATOM 2044 C CA . LEU A 1 269 ? -6.293 -14.289 5.125 1 94.31 269 LEU A CA 1
ATOM 2045 C C . LEU A 1 269 ? -6.031 -15.461 6.066 1 94.31 269 LEU A C 1
ATOM 2047 O O . LEU A 1 269 ? -6.855 -16.375 6.18 1 94.31 269 LEU A O 1
ATOM 2051 N N . ASP A 1 270 ? -4.922 -15.445 6.766 1 93.88 270 ASP A N 1
ATOM 2052 C CA . ASP A 1 270 ? -4.562 -16.531 7.68 1 93.88 270 ASP A CA 1
ATOM 2053 C C . ASP A 1 270 ? -5.281 -16.375 9.023 1 93.88 270 ASP A C 1
ATOM 2055 O O . ASP A 1 270 ? -5.59 -17.375 9.68 1 93.88 270 ASP A O 1
ATOM 2059 N N . ASN A 1 271 ? -5.52 -15.125 9.422 1 91.06 271 ASN A N 1
ATOM 2060 C CA . ASN A 1 271 ? -5.934 -14.898 10.805 1 91.06 271 ASN A CA 1
ATOM 2061 C C . ASN A 1 271 ? -7.391 -14.453 10.883 1 91.06 271 ASN A C 1
ATOM 2063 O O . ASN A 1 271 ? -8.117 -14.852 11.797 1 91.06 271 ASN A O 1
ATOM 2067 N N . GLU A 1 272 ? -7.773 -13.586 9.922 1 87.88 272 GLU A N 1
ATOM 2068 C CA . GLU A 1 272 ? -9.117 -13.031 9.883 1 87.88 272 GLU A CA 1
ATOM 2069 C C . GLU A 1 272 ? -9.625 -12.898 8.445 1 87.88 272 GLU A C 1
ATOM 2071 O O . GLU A 1 272 ? -9.922 -11.797 7.984 1 87.88 272 GLU A O 1
ATOM 2076 N N . PRO A 1 273 ? -9.898 -14.039 7.852 1 80.06 273 PRO A N 1
ATOM 2077 C CA . PRO A 1 273 ? -10.133 -14.039 6.402 1 80.06 273 PRO A CA 1
ATOM 2078 C C . PRO A 1 273 ? -11.406 -13.289 6.012 1 80.06 273 PRO A C 1
ATOM 2080 O O . PRO A 1 273 ? -11.508 -12.797 4.887 1 80.06 273 PRO A O 1
ATOM 2083 N N . ASP A 1 274 ? -12.297 -13.133 6.902 1 82.69 274 ASP A N 1
ATOM 2084 C CA . ASP A 1 274 ? -13.578 -12.539 6.539 1 82.69 274 ASP A CA 1
ATOM 2085 C C . ASP A 1 274 ? -13.586 -11.039 6.809 1 82.69 274 ASP A C 1
ATOM 2087 O O . ASP A 1 274 ? -14.477 -10.328 6.355 1 82.69 274 ASP A O 1
ATOM 2091 N N . GLU A 1 275 ? -12.57 -10.57 7.383 1 82.88 275 GLU A N 1
ATOM 2092 C CA . GLU A 1 275 ? -12.602 -9.18 7.852 1 82.88 275 GLU A CA 1
ATOM 2093 C C . GLU A 1 275 ? -12.211 -8.219 6.734 1 82.88 275 GLU A C 1
ATOM 2095 O O . GLU A 1 275 ? -12.727 -7.098 6.672 1 82.88 275 GLU A O 1
ATOM 2100 N N . ARG A 1 276 ? -11.406 -8.688 5.883 1 88.62 276 ARG A N 1
ATOM 2101 C CA . ARG A 1 276 ? -10.891 -7.797 4.852 1 88.62 276 ARG A CA 1
ATOM 2102 C C . ARG A 1 276 ? -10.789 -8.508 3.508 1 88.62 276 ARG A C 1
ATOM 2104 O O . ARG A 1 276 ? -9.695 -8.672 2.961 1 88.62 276 ARG A O 1
ATOM 2111 N N . PRO A 1 277 ? -11.961 -8.828 2.924 1 92.06 277 PRO A N 1
ATOM 2112 C CA . PRO A 1 277 ? -11.969 -9.617 1.69 1 92.06 277 PRO A CA 1
ATOM 2113 C C . PRO A 1 277 ? -11.422 -8.844 0.492 1 92.06 277 PRO A C 1
ATOM 2115 O O . PRO A 1 277 ? -11.125 -9.438 -0.546 1 92.06 277 PRO A O 1
ATOM 2118 N N . GLU A 1 278 ? -11.273 -7.516 0.597 1 93.19 278 GLU A N 1
ATOM 2119 C CA . GLU A 1 278 ? -10.852 -6.691 -0.532 1 93.19 278 GLU A CA 1
ATOM 2120 C C . GLU A 1 278 ? -9.336 -6.672 -0.667 1 93.19 278 GLU A C 1
ATOM 2122 O O . GLU A 1 278 ? -8.805 -6.281 -1.708 1 93.19 278 GLU A O 1
ATOM 2127 N N . LEU A 1 279 ? -8.609 -7.098 0.332 1 95.19 279 LEU A N 1
ATOM 2128 C CA . LEU A 1 279 ? -7.172 -6.859 0.382 1 95.19 279 LEU A CA 1
ATOM 2129 C C . LEU A 1 279 ? -6.449 -7.672 -0.686 1 95.19 279 LEU A C 1
ATOM 2131 O O . LEU A 1 279 ? -5.672 -7.121 -1.469 1 95.19 279 LEU A O 1
ATOM 2135 N N . ALA A 1 280 ? -6.699 -8.992 -0.744 1 96.81 280 ALA A N 1
ATOM 2136 C CA . ALA A 1 280 ? -5.992 -9.836 -1.701 1 96.81 280 ALA A CA 1
ATOM 2137 C C . ALA A 1 280 ? -6.293 -9.414 -3.137 1 96.81 280 ALA A C 1
ATOM 2139 O O . ALA A 1 280 ? -5.375 -9.188 -3.928 1 96.81 280 ALA A O 1
ATOM 2140 N N . PRO A 1 281 ? -7.59 -9.234 -3.486 1 96.81 281 PRO A N 1
ATOM 2141 C CA . PRO A 1 281 ? -7.859 -8.75 -4.84 1 96.81 281 PRO A CA 1
ATOM 2142 C C . PRO A 1 281 ? -7.266 -7.367 -5.102 1 96.81 281 PRO A C 1
ATOM 2144 O O . PRO A 1 281 ? -6.824 -7.082 -6.219 1 96.81 281 PRO A O 1
ATOM 2147 N N . SER A 1 282 ? -7.195 -6.512 -4.148 1 96.62 282 SER A N 1
ATOM 2148 C CA . SER A 1 282 ? -6.609 -5.184 -4.309 1 96.62 282 SER A CA 1
ATOM 2149 C C . SER A 1 282 ? -5.113 -5.27 -4.586 1 96.62 282 SER A C 1
ATOM 2151 O O . SER A 1 282 ? -4.594 -4.562 -5.453 1 96.62 282 SER A O 1
ATOM 2153 N N . ALA A 1 283 ? -4.465 -6.113 -3.789 1 97.5 283 ALA A N 1
ATOM 2154 C CA . ALA A 1 283 ? -3.033 -6.301 -4.016 1 97.5 283 ALA A CA 1
ATOM 2155 C C . ALA A 1 283 ? -2.758 -6.773 -5.438 1 97.5 283 ALA A C 1
ATOM 2157 O O . ALA A 1 283 ? -1.849 -6.27 -6.102 1 97.5 283 ALA A O 1
ATOM 2158 N N . PHE A 1 284 ? -3.572 -7.68 -5.875 1 98 284 PHE A N 1
ATOM 2159 C CA . PHE A 1 284 ? -3.406 -8.258 -7.203 1 98 284 PHE A CA 1
ATOM 2160 C C . PHE A 1 284 ? -3.596 -7.199 -8.281 1 98 284 PHE A C 1
ATOM 2162 O O . PHE A 1 284 ? -2.723 -7.008 -9.133 1 98 284 PHE A O 1
ATOM 2169 N N . VAL A 1 285 ? -4.684 -6.473 -8.289 1 96.94 285 VAL A N 1
ATOM 2170 C CA . VAL A 1 285 ? -4.988 -5.492 -9.328 1 96.94 285 VAL A CA 1
ATOM 2171 C C . VAL A 1 285 ? -3.957 -4.367 -9.297 1 96.94 285 VAL A C 1
ATOM 2173 O O . VAL A 1 285 ? -3.48 -3.926 -10.344 1 96.94 285 VAL A O 1
ATOM 2176 N N . PHE A 1 286 ? -3.615 -3.945 -8.102 1 97.31 286 PHE A N 1
ATOM 2177 C CA . PHE A 1 286 ? -2.625 -2.885 -7.941 1 97.31 286 PHE A CA 1
ATOM 2178 C C . PHE A 1 286 ? -1.305 -3.277 -8.594 1 97.31 286 PHE A C 1
ATOM 2180 O O . PHE A 1 286 ? -0.759 -2.527 -9.406 1 97.31 286 PHE A O 1
ATOM 2187 N N . MET A 1 287 ? -0.794 -4.418 -8.234 1 97.75 287 MET A N 1
ATOM 2188 C CA . MET A 1 287 ? 0.521 -4.82 -8.719 1 97.75 287 MET A CA 1
ATOM 2189 C C . MET A 1 287 ? 0.469 -5.176 -10.203 1 97.75 287 MET A C 1
ATOM 2191 O O . MET A 1 287 ? 1.432 -4.941 -10.93 1 97.75 287 MET A O 1
ATOM 2195 N N . ALA A 1 288 ? -0.663 -5.762 -10.656 1 96.62 288 ALA A N 1
ATOM 2196 C CA . ALA A 1 288 ? -0.808 -6.055 -12.078 1 96.62 288 ALA A CA 1
ATOM 2197 C C . ALA A 1 288 ? -0.621 -4.793 -12.914 1 96.62 288 ALA A C 1
ATOM 2199 O O . ALA A 1 288 ? 0.021 -4.828 -13.969 1 96.62 288 ALA A O 1
ATOM 2200 N N . GLU A 1 289 ? -1.093 -3.723 -12.461 1 94.19 289 GLU A N 1
ATOM 2201 C CA . GLU A 1 289 ? -1.001 -2.461 -13.188 1 94.19 289 GLU A CA 1
ATOM 2202 C C . GLU A 1 289 ? 0.367 -1.812 -12.992 1 94.19 289 GLU A C 1
ATOM 2204 O O . GLU A 1 289 ? 1.012 -1.414 -13.969 1 94.19 289 GLU A O 1
ATOM 2209 N N . GLU A 1 290 ? 0.792 -1.748 -11.789 1 96.38 290 GLU A N 1
ATOM 2210 C CA . GLU A 1 290 ? 1.99 -0.977 -11.469 1 96.38 290 GLU A CA 1
ATOM 2211 C C . GLU A 1 290 ? 3.252 -1.704 -11.93 1 96.38 290 GLU A C 1
ATOM 2213 O O . GLU A 1 290 ? 4.238 -1.068 -12.305 1 96.38 290 GLU A O 1
ATOM 2218 N N . ALA A 1 291 ? 3.234 -3.025 -11.891 1 97.19 291 ALA A N 1
ATOM 2219 C CA . ALA A 1 291 ? 4.406 -3.777 -12.328 1 97.19 291 ALA A CA 1
ATOM 2220 C C . ALA A 1 291 ? 4.707 -3.52 -13.805 1 97.19 291 ALA A C 1
ATOM 2222 O O . ALA A 1 291 ? 5.863 -3.344 -14.188 1 97.19 291 ALA A O 1
ATOM 2223 N N . ALA A 1 292 ? 3.725 -3.5 -14.625 1 94.31 292 ALA A N 1
ATOM 2224 C CA . ALA A 1 292 ? 3.902 -3.223 -16.047 1 94.31 292 ALA A CA 1
ATOM 2225 C C . ALA A 1 292 ? 4.484 -1.828 -16.266 1 94.31 292 ALA A C 1
ATOM 2227 O O . ALA A 1 292 ? 5.379 -1.645 -17.094 1 94.31 292 ALA A O 1
ATOM 2228 N N . LYS A 1 293 ? 3.982 -0.857 -15.516 1 94 293 LYS A N 1
ATOM 2229 C CA . LYS A 1 293 ? 4.496 0.506 -15.609 1 94 293 LYS A CA 1
ATOM 2230 C C . LYS A 1 293 ? 5.973 0.566 -15.211 1 94 293 LYS A C 1
ATOM 2232 O O . LYS A 1 293 ? 6.777 1.195 -15.898 1 94 293 LYS A O 1
ATOM 2237 N N . ALA A 1 294 ? 6.277 -0.073 -14.117 1 95.06 294 ALA A N 1
ATOM 2238 C CA . ALA A 1 294 ? 7.648 -0.069 -13.617 1 95.06 294 ALA A CA 1
ATOM 2239 C C . ALA A 1 294 ? 8.602 -0.71 -14.617 1 95.06 294 ALA A C 1
ATOM 2241 O O . ALA A 1 294 ? 9.672 -0.165 -14.906 1 95.06 294 ALA A O 1
ATOM 2242 N N . ALA A 1 295 ? 8.219 -1.853 -15.125 1 94.12 295 ALA A N 1
ATOM 2243 C CA . ALA A 1 295 ? 9.07 -2.555 -16.078 1 94.12 295 ALA A CA 1
ATOM 2244 C C . ALA A 1 295 ? 9.242 -1.74 -17.359 1 94.12 295 ALA A C 1
ATOM 2246 O O . ALA A 1 295 ? 10.328 -1.709 -17.953 1 94.12 295 ALA A O 1
ATOM 2247 N N . THR A 1 296 ? 8.195 -1.105 -17.781 1 91.5 296 THR A N 1
ATOM 2248 C CA . THR A 1 296 ? 8.273 -0.225 -18.953 1 91.5 296 THR A CA 1
ATOM 2249 C C . THR A 1 296 ? 9.266 0.904 -18.703 1 91.5 296 THR A C 1
ATOM 2251 O O . THR A 1 296 ? 10.078 1.219 -19.578 1 91.5 296 THR A O 1
ATOM 2254 N N . MET A 1 297 ? 9.219 1.477 -17.547 1 90.19 297 MET A N 1
ATOM 2255 C CA . MET A 1 297 ? 10.117 2.574 -17.203 1 90.19 297 MET A CA 1
ATOM 2256 C C . MET A 1 297 ? 11.562 2.104 -17.172 1 90.19 297 MET A C 1
ATOM 2258 O O . MET A 1 297 ? 12.469 2.836 -17.578 1 90.19 297 MET A O 1
ATOM 2262 N N . ALA A 1 298 ? 11.789 0.945 -16.656 1 90.44 298 ALA A N 1
ATOM 2263 C CA . ALA A 1 298 ? 13.141 0.393 -16.625 1 90.44 298 ALA A CA 1
ATOM 2264 C C . ALA A 1 298 ? 13.711 0.238 -18.031 1 90.44 298 ALA A C 1
ATOM 2266 O O . ALA A 1 298 ? 14.883 0.533 -18.281 1 90.44 298 ALA A O 1
ATOM 2267 N N . VAL A 1 299 ? 12.922 -0.252 -18.969 1 89.12 299 VAL A N 1
ATOM 2268 C CA . VAL A 1 299 ? 13.336 -0.368 -20.359 1 89.12 299 VAL A CA 1
ATOM 2269 C C . VAL A 1 299 ? 13.633 1.018 -20.922 1 89.12 299 VAL A C 1
ATOM 2271 O O . VAL A 1 299 ? 14.656 1.215 -21.594 1 89.12 299 VAL A O 1
ATOM 2274 N N . HIS A 1 300 ? 12.844 1.986 -20.594 1 85.94 300 HIS A N 1
ATOM 2275 C CA . HIS A 1 300 ? 12.977 3.346 -21.109 1 85.94 300 HIS A CA 1
ATOM 2276 C C . HIS A 1 300 ? 14.25 4.008 -20.594 1 85.94 300 HIS A C 1
ATOM 2278 O O . HIS A 1 300 ? 14.953 4.688 -21.344 1 85.94 300 HIS A O 1
ATOM 2284 N N . ILE A 1 301 ? 14.484 3.807 -19.344 1 85.19 301 ILE A N 1
ATOM 2285 C CA . ILE A 1 301 ? 15.664 4.41 -18.719 1 85.19 301 ILE A CA 1
ATOM 2286 C C . ILE A 1 301 ? 16.922 3.9 -19.406 1 85.19 301 ILE A C 1
ATOM 2288 O O . ILE A 1 301 ? 17.891 4.645 -19.562 1 85.19 301 ILE A O 1
ATOM 2292 N N . GLN A 1 302 ? 16.859 2.703 -19.891 1 84.75 302 GLN A N 1
ATOM 2293 C CA . GLN A 1 302 ? 18.016 2.123 -20.547 1 84.75 302 GLN A CA 1
ATOM 2294 C C . GLN A 1 302 ? 18.078 2.529 -22.016 1 84.75 302 GLN A C 1
ATOM 2296 O O . GLN A 1 302 ? 19.062 2.219 -22.703 1 84.75 302 GLN A O 1
ATOM 2301 N N . GLY A 1 303 ? 17.094 3.197 -22.562 1 76.75 303 GLY A N 1
ATOM 2302 C CA . GLY A 1 303 ? 17.078 3.66 -23.938 1 76.75 303 GLY A CA 1
ATOM 2303 C C . GLY A 1 303 ? 17.188 2.531 -24.938 1 76.75 303 GLY A C 1
ATOM 2304 O O . GLY A 1 303 ? 16.438 1.552 -24.859 1 76.75 303 GLY A O 1
ATOM 2305 N N . GLY A 1 304 ? 17.984 2.807 -25.906 1 71.38 304 GLY A N 1
ATOM 2306 C CA . GLY A 1 304 ? 18.188 1.827 -26.969 1 71.38 304 GLY A CA 1
ATOM 2307 C C . GLY A 1 304 ? 18.672 0.483 -26.453 1 71.38 304 GLY A C 1
ATOM 2308 O O . GLY A 1 304 ? 18.266 -0.563 -26.969 1 71.38 304 GLY A O 1
ATOM 2309 N N . LEU A 1 305 ? 19.438 0.529 -25.391 1 70.62 305 LEU A N 1
ATOM 2310 C CA . LEU A 1 305 ? 19.953 -0.703 -24.781 1 70.62 305 LEU A CA 1
ATOM 2311 C C . LEU A 1 305 ? 18.812 -1.505 -24.156 1 70.62 305 LEU A C 1
ATOM 2313 O O . LEU A 1 305 ? 18.875 -2.734 -24.094 1 70.62 305 LEU A O 1
ATOM 2317 N N . GLY A 1 306 ? 17.859 -0.794 -23.703 1 76.31 306 GLY A N 1
ATOM 2318 C CA . GLY A 1 306 ? 16.75 -1.422 -23 1 76.31 306 GLY A CA 1
ATOM 2319 C C . GLY A 1 306 ? 15.812 -2.174 -23.922 1 76.31 306 GLY A C 1
ATOM 2320 O O . GLY A 1 306 ? 15.047 -3.031 -23.484 1 76.31 306 GLY A O 1
ATOM 2321 N N . VAL A 1 307 ? 15.922 -1.875 -25.188 1 71.31 307 VAL A N 1
ATOM 2322 C CA . VAL A 1 307 ? 14.953 -2.49 -26.094 1 71.31 307 VAL A CA 1
ATOM 2323 C C . VAL A 1 307 ? 15.609 -3.645 -26.844 1 71.31 307 VAL A C 1
ATOM 2325 O O . VAL A 1 307 ? 14.945 -4.348 -27.609 1 71.31 307 VAL A O 1
ATOM 2328 N N . SER A 1 308 ? 16.781 -3.818 -26.5 1 73.94 308 SER A N 1
ATOM 2329 C CA . SER A 1 308 ? 17.422 -4.984 -27.094 1 73.94 308 SER A CA 1
ATOM 2330 C C . SER A 1 308 ? 16.891 -6.281 -26.484 1 73.94 308 SER A C 1
ATOM 2332 O O . SER A 1 308 ? 16.578 -6.332 -25.297 1 73.94 308 SER A O 1
ATOM 2334 N N . ALA A 1 309 ? 16.766 -7.242 -27.312 1 70.44 309 ALA A N 1
ATOM 2335 C CA . ALA A 1 309 ? 16.234 -8.531 -26.875 1 70.44 309 ALA A CA 1
ATOM 2336 C C . ALA A 1 309 ? 17.125 -9.148 -25.797 1 70.44 309 ALA A C 1
ATOM 2338 O O . ALA A 1 309 ? 16.656 -9.977 -25 1 70.44 309 ALA A O 1
ATOM 2339 N N . GLU A 1 310 ? 18.234 -8.641 -25.75 1 76 310 GLU A N 1
ATOM 2340 C CA . GLU A 1 310 ? 19.203 -9.219 -24.812 1 76 310 GLU A CA 1
ATOM 2341 C C . GLU A 1 310 ? 19.125 -8.547 -23.453 1 76 310 GLU A C 1
ATOM 2343 O O . GLU A 1 310 ? 19.609 -9.086 -22.453 1 76 310 GLU A O 1
ATOM 2348 N N . ALA A 1 311 ? 18.5 -7.488 -23.453 1 82.38 311 ALA A N 1
ATOM 2349 C CA . ALA A 1 311 ? 18.438 -6.762 -22.188 1 82.38 311 ALA A CA 1
ATOM 2350 C C . ALA A 1 311 ? 17.516 -7.473 -21.188 1 82.38 311 ALA A C 1
ATOM 2352 O O . ALA A 1 311 ? 16.406 -7.871 -21.547 1 82.38 311 ALA A O 1
ATOM 2353 N N . ALA A 1 312 ? 18 -7.605 -20.016 1 86.5 312 ALA A N 1
ATOM 2354 C CA . ALA A 1 312 ? 17.219 -8.242 -18.953 1 86.5 312 ALA A CA 1
ATOM 2355 C C . ALA A 1 312 ? 15.883 -7.527 -18.75 1 86.5 312 ALA A C 1
ATOM 2357 O O . ALA A 1 312 ? 14.867 -8.164 -18.484 1 86.5 312 ALA A O 1
ATOM 2358 N N . ALA A 1 313 ? 15.898 -6.238 -18.922 1 89.56 313 ALA A N 1
ATOM 2359 C CA . ALA A 1 313 ? 14.711 -5.426 -18.688 1 89.56 313 ALA A CA 1
ATOM 2360 C C . ALA A 1 313 ? 13.562 -5.855 -19.594 1 89.56 313 ALA A C 1
ATOM 2362 O O . ALA A 1 313 ? 12.391 -5.789 -19.203 1 89.56 313 ALA A O 1
ATOM 2363 N N . THR A 1 314 ? 13.859 -6.348 -20.719 1 88.69 314 THR A N 1
ATOM 2364 C CA . THR A 1 314 ? 12.812 -6.766 -21.656 1 88.69 314 THR A CA 1
ATOM 2365 C C . THR A 1 314 ? 12.117 -8.031 -21.156 1 88.69 314 THR A C 1
ATOM 2367 O O . THR A 1 314 ? 10.906 -8.188 -21.328 1 88.69 314 THR A O 1
ATOM 2370 N N . ALA A 1 315 ? 12.859 -8.922 -20.609 1 91.44 315 ALA A N 1
ATOM 2371 C CA . ALA A 1 315 ? 12.266 -10.125 -20.031 1 91.44 315 ALA A CA 1
ATOM 2372 C C . ALA A 1 315 ? 11.328 -9.773 -18.875 1 91.44 315 ALA A C 1
ATOM 2374 O O . ALA A 1 315 ? 10.25 -10.367 -18.734 1 91.44 315 ALA A O 1
ATOM 2375 N N . TYR A 1 316 ? 11.734 -8.82 -18.078 1 94.88 316 TYR A N 1
ATOM 2376 C CA . TYR A 1 316 ? 10.898 -8.375 -16.969 1 94.88 316 TYR A CA 1
ATOM 2377 C C . TYR A 1 316 ? 9.617 -7.719 -17.484 1 94.88 316 TYR A C 1
ATOM 2379 O O . TYR A 1 316 ? 8.547 -7.914 -16.906 1 94.88 316 TYR A O 1
ATOM 2387 N N . LEU A 1 317 ? 9.734 -6.969 -18.547 1 93 317 LEU A N 1
ATOM 2388 C CA . LEU A 1 317 ? 8.555 -6.324 -19.109 1 93 317 LEU A CA 1
ATOM 2389 C C . LEU A 1 317 ? 7.562 -7.363 -19.625 1 93 317 LEU A C 1
ATOM 2391 O O . LEU A 1 317 ? 6.367 -7.285 -19.328 1 93 317 LEU A O 1
ATOM 2395 N N . VAL A 1 318 ? 8.047 -8.32 -20.344 1 90.69 318 VAL A N 1
ATOM 2396 C CA . VAL A 1 318 ? 7.195 -9.375 -20.891 1 90.69 318 VAL A CA 1
ATOM 2397 C C . VAL A 1 318 ? 6.5 -10.125 -19.766 1 90.69 318 VAL A C 1
ATOM 2399 O O . VAL A 1 318 ? 5.297 -10.383 -19.828 1 90.69 318 VAL A O 1
ATOM 2402 N N . ARG A 1 319 ? 7.203 -10.406 -18.719 1 93.81 319 ARG A N 1
ATOM 2403 C CA . ARG A 1 319 ? 6.641 -11.148 -17.594 1 93.81 319 ARG A CA 1
ATOM 2404 C C . ARG A 1 319 ? 5.645 -10.289 -16.812 1 93.81 319 ARG A C 1
ATOM 2406 O O . ARG A 1 319 ? 4.602 -10.781 -16.375 1 93.81 319 ARG A O 1
ATOM 2413 N N . ALA A 1 320 ? 5.996 -9.047 -16.594 1 94.94 320 ALA A N 1
ATOM 2414 C CA . ALA A 1 320 ? 5.117 -8.141 -15.867 1 94.94 320 ALA A CA 1
ATOM 2415 C C . ALA A 1 320 ? 3.75 -8.039 -16.531 1 94.94 320 ALA A C 1
ATOM 2417 O O . ALA A 1 320 ? 2.727 -7.922 -15.859 1 94.94 320 ALA A O 1
ATOM 2418 N N . ARG A 1 321 ? 3.732 -8.125 -17.781 1 89.88 321 ARG A N 1
ATOM 2419 C CA . ARG A 1 321 ? 2.482 -8.023 -18.531 1 89.88 321 ARG A CA 1
ATOM 2420 C C . ARG A 1 321 ? 1.768 -9.367 -18.594 1 89.88 321 ARG A C 1
ATOM 2422 O O . ARG A 1 321 ? 0.537 -9.422 -18.562 1 89.88 321 ARG A O 1
ATOM 2429 N N . GLY A 1 322 ? 2.51 -10.375 -18.641 1 89.88 322 GLY A N 1
ATOM 2430 C CA . GLY A 1 322 ? 1.941 -11.688 -18.891 1 89.88 322 GLY A CA 1
ATOM 2431 C C . GLY A 1 322 ? 1.465 -12.383 -17.641 1 89.88 322 GLY A C 1
ATOM 2432 O O . GLY A 1 322 ? 0.447 -13.078 -17.641 1 89.88 322 GLY A O 1
ATOM 2433 N N . TRP A 1 323 ? 2.133 -12.188 -16.562 1 91.5 323 TRP A N 1
ATOM 2434 C CA . TRP A 1 323 ? 1.916 -12.984 -15.367 1 91.5 323 TRP A CA 1
ATOM 2435 C C . TRP A 1 323 ? 0.513 -12.758 -14.812 1 91.5 323 TRP A C 1
ATOM 2437 O O . TRP A 1 323 ? -0.208 -13.719 -14.523 1 91.5 323 TRP A O 1
ATOM 2447 N N . PRO A 1 324 ? 0.031 -11.484 -14.68 1 90.62 324 PRO A N 1
ATOM 2448 C CA . PRO A 1 324 ? -1.325 -11.289 -14.164 1 90.62 324 PRO A CA 1
ATOM 2449 C C . PRO A 1 324 ? -2.398 -11.875 -15.078 1 90.62 324 PRO A C 1
ATOM 2451 O O . PRO A 1 324 ? -3.488 -12.219 -14.617 1 90.62 324 PRO A O 1
ATOM 2454 N N . LEU A 1 325 ? -2.037 -12.086 -16.25 1 84.44 325 LEU A N 1
ATOM 2455 C CA . LEU A 1 325 ? -3.008 -12.547 -17.25 1 84.44 325 LEU A CA 1
ATOM 2456 C C . LEU A 1 325 ? -2.938 -14.062 -17.406 1 84.44 325 LEU A C 1
ATOM 2458 O O . LEU A 1 325 ? -3.713 -14.641 -18.172 1 84.44 325 LEU A O 1
ATOM 2462 N N . ALA A 1 326 ? -1.928 -14.609 -16.766 1 81.81 326 ALA A N 1
ATOM 2463 C CA . ALA A 1 326 ? -1.802 -16.062 -16.828 1 81.81 326 ALA A CA 1
ATOM 2464 C C . ALA A 1 326 ? -2.857 -16.75 -15.969 1 81.81 326 ALA A C 1
ATOM 2466 O O . ALA A 1 326 ? -2.539 -17.312 -14.922 1 81.81 326 ALA A O 1
ATOM 2467 N N . GLY A 1 327 ? -4.031 -16.672 -16.375 1 73.94 327 GLY A N 1
ATOM 2468 C CA . GLY A 1 327 ? -5.152 -17.266 -15.672 1 73.94 327 GLY A CA 1
ATOM 2469 C C . GLY A 1 327 ? -5.957 -16.25 -14.867 1 73.94 327 GLY A C 1
ATOM 2470 O O . GLY A 1 327 ? -7.09 -16.531 -14.477 1 73.94 327 GLY A O 1
ATOM 2471 N N . GLY A 1 328 ? -5.344 -15.141 -14.672 1 84.62 328 GLY A N 1
ATOM 2472 C CA . GLY A 1 328 ? -6.059 -14.125 -13.914 1 84.62 328 GLY A CA 1
ATOM 2473 C C . GLY A 1 328 ? -6.715 -13.078 -14.789 1 84.62 328 GLY A C 1
ATOM 2474 O O . GLY A 1 328 ? -6.562 -13.102 -16.016 1 84.62 328 GLY A O 1
ATOM 2475 N N . ASP A 1 329 ? -7.492 -12.32 -14.227 1 88.62 329 ASP A N 1
ATOM 2476 C CA . ASP A 1 329 ? -8.195 -11.234 -14.891 1 88.62 329 ASP A CA 1
ATOM 2477 C C . ASP A 1 329 ? -8.305 -10.008 -13.984 1 88.62 329 ASP A C 1
ATOM 2479 O O . ASP A 1 329 ? -9.25 -9.891 -13.203 1 88.62 329 ASP A O 1
ATOM 2483 N N . PRO A 1 330 ? -7.305 -9.141 -14.195 1 90.75 330 PRO A N 1
ATOM 2484 C CA . PRO A 1 330 ? -7.328 -7.949 -13.344 1 90.75 330 PRO A CA 1
ATOM 2485 C C . PRO A 1 330 ? -8.617 -7.141 -13.492 1 90.75 330 PRO A C 1
ATOM 2487 O O . PRO A 1 330 ? -9.109 -6.566 -12.516 1 90.75 330 PRO A O 1
ATOM 2490 N N . GLY A 1 331 ? -9.156 -7.043 -14.664 1 87.88 331 GLY A N 1
ATOM 2491 C CA . GLY A 1 331 ? -10.398 -6.324 -14.891 1 87.88 331 GLY A CA 1
ATOM 2492 C C . GLY A 1 331 ? -11.57 -6.91 -14.125 1 87.88 331 GLY A C 1
ATOM 2493 O O . GLY A 1 331 ? -12.289 -6.188 -13.422 1 87.88 331 GLY A O 1
ATOM 2494 N N . ALA A 1 332 ? -11.766 -8.211 -14.25 1 89.25 332 ALA A N 1
ATOM 2495 C CA . ALA A 1 332 ? -12.836 -8.883 -13.516 1 89.25 332 ALA A CA 1
ATOM 2496 C C . ALA A 1 332 ? -12.625 -8.758 -12.008 1 89.25 332 ALA A C 1
ATOM 2498 O O . ALA A 1 332 ? -13.586 -8.656 -11.25 1 89.25 332 ALA A O 1
ATOM 2499 N N . THR A 1 333 ? -11.398 -8.836 -11.633 1 93.62 333 THR A N 1
ATOM 2500 C CA . THR A 1 333 ? -11.086 -8.703 -10.219 1 93.62 333 THR A CA 1
ATOM 2501 C C . THR A 1 333 ? -11.445 -7.309 -9.711 1 93.62 333 THR A C 1
ATOM 2503 O O . THR A 1 333 ? -11.93 -7.156 -8.586 1 93.62 333 THR A O 1
ATOM 2506 N N . ALA A 1 334 ? -11.18 -6.297 -10.523 1 92 334 ALA A N 1
ATOM 2507 C CA . ALA A 1 334 ? -11.562 -4.93 -10.156 1 92 334 ALA A CA 1
ATOM 2508 C C . ALA A 1 334 ? -13.07 -4.816 -9.953 1 92 334 ALA A C 1
ATOM 2510 O O . ALA A 1 334 ? -13.523 -4.156 -9.016 1 92 334 ALA A O 1
ATOM 2511 N N . VAL A 1 335 ? -13.812 -5.477 -10.766 1 89.94 335 VAL A N 1
ATOM 2512 C CA . VAL A 1 335 ? -15.266 -5.488 -10.625 1 89.94 335 VAL A CA 1
ATOM 2513 C C . VAL A 1 335 ? -15.648 -6.156 -9.305 1 89.94 335 VAL A C 1
ATOM 2515 O O . VAL A 1 335 ? -16.547 -5.684 -8.602 1 89.94 335 VAL A O 1
ATOM 2518 N N . HIS A 1 336 ? -14.984 -7.223 -9.023 1 91.56 336 HIS A N 1
ATOM 2519 C CA . HIS A 1 336 ? -15.203 -7.918 -7.758 1 91.56 336 HIS A CA 1
ATOM 2520 C C . HIS A 1 336 ? -14.945 -6.996 -6.57 1 91.56 336 HIS A C 1
ATOM 2522 O O . HIS A 1 336 ? -15.711 -6.992 -5.605 1 91.56 336 HIS A O 1
ATOM 2528 N N . ILE A 1 337 ? -13.883 -6.223 -6.605 1 93.31 337 ILE A N 1
ATOM 2529 C CA . ILE A 1 337 ? -13.562 -5.27 -5.551 1 93.31 337 ILE A CA 1
ATOM 2530 C C . ILE A 1 337 ? -14.688 -4.246 -5.418 1 93.31 337 ILE A C 1
ATOM 2532 O O . ILE A 1 337 ? -15.125 -3.941 -4.309 1 93.31 337 ILE A O 1
ATOM 2536 N N . ALA A 1 338 ? -15.094 -3.725 -6.555 1 90.38 338 ALA A N 1
ATOM 2537 C CA . ALA A 1 338 ? -16.172 -2.742 -6.555 1 90.38 338 ALA A CA 1
ATOM 2538 C C . ALA A 1 338 ? -17.438 -3.307 -5.898 1 90.38 338 ALA A C 1
ATOM 2540 O O . ALA A 1 338 ? -18.125 -2.6 -5.172 1 90.38 338 ALA A O 1
ATOM 2541 N N . ASP A 1 339 ? -17.688 -4.555 -6.141 1 88.62 339 ASP A N 1
ATOM 2542 C CA . ASP A 1 339 ? -18.844 -5.211 -5.547 1 88.62 339 ASP A CA 1
ATOM 2543 C C . ASP A 1 339 ? -18.719 -5.289 -4.027 1 88.62 339 ASP A C 1
ATOM 2545 O O . ASP A 1 339 ? -19.703 -5.105 -3.305 1 88.62 339 ASP A O 1
ATOM 2549 N N . ILE A 1 340 ? -17.578 -5.621 -3.6 1 88.81 340 ILE A N 1
ATOM 2550 C CA . ILE A 1 340 ? -17.312 -5.691 -2.166 1 88.81 340 ILE A CA 1
ATOM 2551 C C . ILE A 1 340 ? -17.578 -4.332 -1.526 1 88.81 340 ILE A C 1
ATOM 2553 O O . ILE A 1 340 ? -18.234 -4.242 -0.483 1 88.81 340 ILE A O 1
ATOM 2557 N N . VAL A 1 341 ? -17.062 -3.291 -2.141 1 84 341 VAL A N 1
ATOM 2558 C CA . VAL A 1 341 ? -17.188 -1.928 -1.632 1 84 341 VAL A CA 1
ATOM 2559 C C . VAL A 1 341 ? -18.656 -1.506 -1.624 1 84 341 VAL A C 1
ATOM 2561 O O . VAL A 1 341 ? -19.141 -0.921 -0.65 1 84 341 VAL A O 1
ATOM 2564 N N . ALA A 1 342 ? -19.312 -1.815 -2.695 1 82.25 342 ALA A N 1
ATOM 2565 C CA . ALA A 1 342 ? -20.719 -1.453 -2.818 1 82.25 342 ALA A CA 1
ATOM 2566 C C . ALA A 1 342 ? -21.562 -2.146 -1.751 1 82.25 342 ALA A C 1
ATOM 2568 O O . ALA A 1 342 ? -22.484 -1.553 -1.201 1 82.25 342 ALA A O 1
ATOM 2569 N N . THR A 1 343 ? -21.188 -3.352 -1.489 1 81.69 343 THR A N 1
ATOM 2570 C CA . THR A 1 343 ? -21.938 -4.121 -0.503 1 81.69 343 THR A CA 1
ATOM 2571 C C . THR A 1 343 ? -21.688 -3.598 0.906 1 81.69 343 THR A C 1
ATOM 2573 O O . THR A 1 343 ? -22.594 -3.568 1.742 1 81.69 343 THR A O 1
ATOM 2576 N N . ARG A 1 344 ? -20.516 -3.189 1.202 1 78.62 344 ARG A N 1
ATOM 2577 C CA . ARG A 1 344 ? -20.156 -2.656 2.512 1 78.62 344 ARG A CA 1
ATOM 2578 C C . ARG A 1 344 ? -20.859 -1.328 2.775 1 78.62 344 ARG A C 1
ATOM 2580 O O . ARG A 1 344 ? -21.328 -1.083 3.885 1 78.62 344 ARG A O 1
ATOM 2587 N N . GLU A 1 345 ? -20.875 -0.502 1.776 1 68.88 345 GLU A N 1
ATOM 2588 C CA . GLU A 1 345 ? -21.516 0.799 1.938 1 68.88 345 GLU A CA 1
ATOM 2589 C C . GLU A 1 345 ? -23.031 0.657 2.057 1 68.88 345 GLU A C 1
ATOM 2591 O O . GLU A 1 345 ? -23.688 1.475 2.703 1 68.88 345 GLU A O 1
ATOM 2596 N N . ALA A 1 346 ? -23.516 -0.364 1.446 1 64.44 346 ALA A N 1
ATOM 2597 C CA . ALA A 1 346 ? -24.953 -0.644 1.562 1 64.44 346 ALA A CA 1
ATOM 2598 C C . ALA A 1 346 ? -25.297 -1.139 2.963 1 64.44 346 ALA A C 1
ATOM 2600 O O . ALA A 1 346 ? -26.391 -0.884 3.461 1 64.44 346 ALA A O 1
ATOM 2601 N N . ALA A 1 347 ? -24.328 -1.731 3.609 1 61.53 347 ALA A N 1
ATOM 2602 C CA . ALA A 1 347 ? -24.578 -2.264 4.949 1 61.53 347 ALA A CA 1
ATOM 2603 C C . ALA A 1 347 ? -24.469 -1.166 6.004 1 61.53 347 ALA A C 1
ATOM 2605 O O . ALA A 1 347 ? -24.922 -1.335 7.133 1 61.53 347 ALA A O 1
ATOM 2606 N N . GLN A 1 348 ? -23.75 -0.086 5.727 1 49.28 348 GLN A N 1
ATOM 2607 C CA . GLN A 1 348 ? -23.562 1.026 6.652 1 49.28 348 GLN A CA 1
ATOM 2608 C C . GLN A 1 348 ? -24.766 1.979 6.617 1 49.28 348 GLN A C 1
ATOM 2610 O O . GLN A 1 348 ? -24.938 2.801 7.52 1 49.28 348 GLN A O 1
ATOM 2615 N N . VAL A 1 349 ? -25.656 1.769 5.574 1 40.47 349 VAL A N 1
ATOM 2616 C CA . VAL A 1 349 ? -26.891 2.543 5.508 1 40.47 349 VAL A CA 1
ATOM 2617 C C . VAL A 1 349 ? -28.047 1.725 6.086 1 40.47 349 VAL A C 1
ATOM 2619 O O . VAL A 1 349 ? -28.188 0.538 5.781 1 40.47 349 VAL A O 1
ATOM 2622 N N . MET B 1 1 ? 5.887 -24.453 26.266 1 22.67 1 MET B N 1
ATOM 2623 C CA . MET B 1 1 ? 5.426 -23.125 25.891 1 22.67 1 MET B CA 1
ATOM 2624 C C . MET B 1 1 ? 6 -22.703 24.547 1 22.67 1 MET B C 1
ATOM 2626 O O . MET B 1 1 ? 7.219 -22.625 24.391 1 22.67 1 MET B O 1
ATOM 2630 N N . ASP B 1 2 ? 5.461 -23.125 23.359 1 26.7 2 ASP B N 1
ATOM 2631 C CA . ASP B 1 2 ? 5.957 -23.469 22.031 1 26.7 2 ASP B CA 1
ATOM 2632 C C . ASP B 1 2 ? 6.645 -22.266 21.375 1 26.7 2 ASP B C 1
ATOM 2634 O O . ASP B 1 2 ? 6.223 -21.125 21.562 1 26.7 2 ASP B O 1
ATOM 2638 N N . ARG B 1 3 ? 7.809 -22.375 21.125 1 29.86 3 ARG B N 1
ATOM 2639 C CA . ARG B 1 3 ? 8.922 -21.531 20.688 1 29.86 3 ARG B CA 1
ATOM 2640 C C . ARG B 1 3 ? 8.453 -20.453 19.719 1 29.86 3 ARG B C 1
ATOM 2642 O O . ARG B 1 3 ? 9.227 -19.578 19.328 1 29.86 3 ARG B O 1
ATOM 2649 N N . TYR B 1 4 ? 7.426 -20.719 18.891 1 32.25 4 TYR B N 1
ATOM 2650 C CA . TYR B 1 4 ? 6.758 -19.875 17.906 1 32.25 4 TYR B CA 1
ATOM 2651 C C . TYR B 1 4 ? 6.059 -18.703 18.578 1 32.25 4 TYR B C 1
ATOM 2653 O O . TYR B 1 4 ? 5.18 -18.078 17.984 1 32.25 4 TYR B O 1
ATOM 2661 N N . GLU B 1 5 ? 6.094 -18.516 19.797 1 39.19 5 GLU B N 1
ATOM 2662 C CA . GLU B 1 5 ? 5.535 -17.438 20.594 1 39.19 5 GLU B CA 1
ATOM 2663 C C . GLU B 1 5 ? 6.141 -16.094 20.203 1 39.19 5 GLU B C 1
ATOM 2665 O O . GLU B 1 5 ? 5.984 -15.102 20.922 1 39.19 5 GLU B O 1
ATOM 2670 N N . LEU B 1 6 ? 7.309 -15.875 19.406 1 39.41 6 LEU B N 1
ATOM 2671 C CA . LEU B 1 6 ? 8.18 -14.852 18.844 1 39.41 6 LEU B CA 1
ATOM 2672 C C . LEU B 1 6 ? 7.367 -13.75 18.172 1 39.41 6 LEU B C 1
ATOM 2674 O O . LEU B 1 6 ? 6.188 -13.945 17.859 1 39.41 6 LEU B O 1
ATOM 2678 N N . ARG B 1 7 ? 8.117 -12.688 17.828 1 48.56 7 ARG B N 1
ATOM 2679 C CA . ARG B 1 7 ? 7.668 -11.461 17.188 1 48.56 7 ARG B CA 1
ATOM 2680 C C . ARG B 1 7 ? 6.707 -11.758 16.047 1 48.56 7 ARG B C 1
ATOM 2682 O O . ARG B 1 7 ? 7.082 -12.406 15.062 1 48.56 7 ARG B O 1
ATOM 2689 N N . ARG B 1 8 ? 5.43 -11.812 16.359 1 59.22 8 ARG B N 1
ATOM 2690 C CA . ARG B 1 8 ? 4.434 -12.188 15.352 1 59.22 8 ARG B CA 1
ATOM 2691 C C . ARG B 1 8 ? 3.908 -10.961 14.609 1 59.22 8 ARG B C 1
ATOM 2693 O O . ARG B 1 8 ? 3.6 -9.945 15.227 1 59.22 8 ARG B O 1
ATOM 2700 N N . LEU B 1 9 ? 4.195 -10.938 13.32 1 71.75 9 LEU B N 1
ATOM 2701 C CA . LEU B 1 9 ? 3.525 -9.977 12.445 1 71.75 9 LEU B CA 1
ATOM 2702 C C . LEU B 1 9 ? 2.043 -9.875 12.789 1 71.75 9 LEU B C 1
ATOM 2704 O O . LEU B 1 9 ? 1.383 -10.883 13.031 1 71.75 9 LEU B O 1
ATOM 2708 N N . ASP B 1 10 ? 1.614 -8.664 13.227 1 76.25 10 ASP B N 1
ATOM 2709 C CA . ASP B 1 10 ? 0.207 -8.398 13.508 1 76.25 10 ASP B CA 1
ATOM 2710 C C . ASP B 1 10 ? -0.252 -7.094 12.867 1 76.25 10 ASP B C 1
ATOM 2712 O O . ASP B 1 10 ? 0.148 -6.008 13.289 1 76.25 10 ASP B O 1
ATOM 2716 N N . TYR B 1 11 ? -1.142 -7.246 11.953 1 78.81 11 TYR B N 1
ATOM 2717 C CA . TYR B 1 11 ? -1.585 -6.082 11.195 1 78.81 11 TYR B CA 1
ATOM 2718 C C . TYR B 1 11 ? -2.939 -5.594 11.688 1 78.81 11 TYR B C 1
ATOM 2720 O O . TYR B 1 11 ? -3.52 -4.668 11.117 1 78.81 11 TYR B O 1
ATOM 2728 N N . SER B 1 12 ? -3.471 -6.121 12.75 1 79.44 12 SER B N 1
ATOM 2729 C CA . SER B 1 12 ? -4.797 -5.738 13.219 1 79.44 12 SER B CA 1
ATOM 2730 C C . SER B 1 12 ? -4.723 -4.59 14.219 1 79.44 12 SER B C 1
ATOM 2732 O O . SER B 1 12 ? -3.805 -4.539 15.047 1 79.44 12 SER B O 1
ATOM 2734 N N . LEU B 1 13 ? -5.656 -3.67 14.078 1 85.5 13 LEU B N 1
ATOM 2735 C CA . LEU B 1 13 ? -5.832 -2.65 15.109 1 85.5 13 LEU B CA 1
ATOM 2736 C C . LEU B 1 13 ? -6.371 -3.268 16.391 1 85.5 13 LEU B C 1
ATOM 2738 O O . LEU B 1 13 ? -7.215 -4.164 16.359 1 85.5 13 LEU B O 1
ATOM 2742 N N . SER B 1 14 ? -5.895 -2.811 17.484 1 87.56 14 SER B N 1
ATOM 2743 C CA . SER B 1 14 ? -6.441 -3.225 18.781 1 87.56 14 SER B CA 1
ATOM 2744 C C . SER B 1 14 ? -7.824 -2.627 19 1 87.56 14 SER B C 1
ATOM 2746 O O . SER B 1 14 ? -8.258 -1.743 18.266 1 87.56 14 SER B O 1
ATOM 2748 N N . GLU B 1 15 ? -8.492 -3.113 20 1 89.88 15 GLU B N 1
ATOM 2749 C CA . GLU B 1 15 ? -9.789 -2.551 20.375 1 89.88 15 GLU B CA 1
ATOM 2750 C C . GLU B 1 15 ? -9.656 -1.083 20.781 1 89.88 15 GLU B C 1
ATOM 2752 O O . GLU B 1 15 ? -10.539 -0.274 20.484 1 89.88 15 GLU B O 1
ATOM 2757 N N . ASP B 1 16 ? -8.539 -0.75 21.438 1 91.62 16 ASP B N 1
ATOM 2758 C CA . ASP B 1 16 ? -8.289 0.635 21.828 1 91.62 16 ASP B CA 1
ATOM 2759 C C . ASP B 1 16 ? -8.141 1.528 20.594 1 91.62 16 ASP B C 1
ATOM 2761 O O . ASP B 1 16 ? -8.625 2.662 20.578 1 91.62 16 ASP B O 1
ATOM 2765 N N . HIS B 1 17 ? -7.473 0.997 19.594 1 93.44 17 HIS B N 1
ATOM 2766 C CA . HIS B 1 17 ? -7.344 1.726 18.328 1 93.44 17 HIS B CA 1
ATOM 2767 C C . HIS B 1 17 ? -8.711 1.982 17.703 1 93.44 17 HIS B C 1
ATOM 2769 O O . HIS B 1 17 ? -8.992 3.098 17.266 1 93.44 17 HIS B O 1
ATOM 2775 N N . ILE B 1 18 ? -9.516 0.992 17.734 1 93.56 18 ILE B N 1
ATOM 2776 C CA . ILE B 1 18 ? -10.844 1.079 17.125 1 93.56 18 ILE B CA 1
ATOM 2777 C C . ILE B 1 18 ? -11.703 2.074 17.891 1 93.56 18 ILE B C 1
ATOM 2779 O O . ILE B 1 18 ? -12.391 2.904 17.297 1 93.56 18 ILE B O 1
ATOM 2783 N N . ASP B 1 19 ? -11.609 1.984 19.172 1 95.5 19 ASP B N 1
ATOM 2784 C CA . ASP B 1 19 ? -12.359 2.906 20.016 1 95.5 19 ASP B CA 1
ATOM 2785 C C . ASP B 1 19 ? -11.914 4.348 19.797 1 95.5 19 ASP B C 1
ATOM 2787 O O . ASP B 1 19 ? -12.742 5.262 19.75 1 95.5 19 ASP B O 1
ATOM 2791 N N . LEU B 1 20 ? -10.656 4.555 19.703 1 96.56 20 LEU B N 1
ATOM 2792 C CA . LEU B 1 20 ? -10.102 5.879 19.438 1 96.56 20 LEU B CA 1
ATOM 2793 C C . LEU B 1 20 ? -10.625 6.426 18.109 1 96.56 20 LEU B C 1
ATOM 2795 O O . LEU B 1 20 ? -11.102 7.559 18.047 1 96.56 20 LEU B O 1
ATOM 2799 N N . GLN B 1 21 ? -10.523 5.676 17.078 1 96.56 21 GLN B N 1
ATOM 2800 C CA . GLN B 1 21 ? -10.977 6.094 15.75 1 96.56 21 GLN B CA 1
ATOM 2801 C C . GLN B 1 21 ? -12.477 6.41 15.766 1 96.56 21 GLN B C 1
ATOM 2803 O O . GLN B 1 21 ? -12.906 7.422 15.195 1 96.56 21 GLN B O 1
ATOM 2808 N N . ASN B 1 22 ? -13.25 5.555 16.406 1 97 22 ASN B N 1
ATOM 2809 C CA . ASN B 1 22 ? -14.695 5.758 16.469 1 97 22 ASN B CA 1
ATOM 2810 C C . ASN B 1 22 ? -15.047 7.043 17.219 1 97 22 ASN B C 1
ATOM 2812 O O . ASN B 1 22 ? -15.992 7.738 16.844 1 97 22 ASN B O 1
ATOM 2816 N N . ALA B 1 23 ? -14.328 7.285 18.25 1 97.75 23 ALA B N 1
ATOM 2817 C CA . ALA B 1 23 ? -14.578 8.5 19.031 1 97.75 23 ALA B CA 1
ATOM 2818 C C . ALA B 1 23 ? -14.375 9.75 18.172 1 97.75 23 ALA B C 1
ATOM 2820 O O . ALA B 1 23 ? -15.211 10.656 18.188 1 97.75 23 ALA B O 1
ATOM 2821 N N . TYR B 1 24 ? -13.312 9.82 17.453 1 98.25 24 TYR B N 1
ATOM 2822 C CA . TYR B 1 24 ? -13.039 10.992 16.641 1 98.25 24 TYR B CA 1
ATOM 2823 C C . TYR B 1 24 ? -13.938 11.031 15.406 1 98.25 24 TYR B C 1
ATOM 2825 O O . TYR B 1 24 ? -14.328 12.102 14.945 1 98.25 24 TYR B O 1
ATOM 2833 N N . ARG B 1 25 ? -14.281 9.844 14.883 1 97.69 25 ARG B N 1
ATOM 2834 C CA . ARG B 1 25 ? -15.258 9.789 13.797 1 97.69 25 ARG B CA 1
ATOM 2835 C C . ARG B 1 25 ? -16.578 10.414 14.219 1 97.69 25 ARG B C 1
ATOM 2837 O O . ARG B 1 25 ? -17.141 11.242 13.5 1 97.69 25 ARG B O 1
ATOM 2844 N N . GLN B 1 26 ? -17.031 10.023 15.359 1 97.69 26 GLN B N 1
ATOM 2845 C CA . GLN B 1 26 ? -18.281 10.555 15.875 1 97.69 26 GLN B CA 1
ATOM 2846 C C . GLN B 1 26 ? -18.172 12.047 16.172 1 97.69 26 GLN B C 1
ATOM 2848 O O . GLN B 1 26 ? -19.109 12.805 15.93 1 97.69 26 GLN B O 1
ATOM 2853 N N . PHE B 1 27 ? -17.094 12.43 16.766 1 98.38 27 PHE B N 1
ATOM 2854 C CA . PHE B 1 27 ? -16.844 13.836 17.047 1 98.38 27 PHE B CA 1
ATOM 2855 C C . PHE B 1 27 ? -16.984 14.68 15.789 1 98.38 27 PHE B C 1
ATOM 2857 O O . PHE B 1 27 ? -17.688 15.688 15.781 1 98.38 27 PHE B O 1
ATOM 2864 N N . PHE B 1 28 ? -16.312 14.305 14.68 1 98.12 28 PHE B N 1
ATOM 2865 C CA . PHE B 1 28 ? -16.312 15.117 13.461 1 98.12 28 PHE B CA 1
ATOM 2866 C C . PHE B 1 28 ? -17.641 15.016 12.742 1 98.12 28 PHE B C 1
ATOM 2868 O O . PHE B 1 28 ? -18.094 15.984 12.125 1 98.12 28 PHE B O 1
ATOM 2875 N N . LYS B 1 29 ? -18.312 13.867 12.82 1 96.06 29 LYS B N 1
ATOM 2876 C CA . LYS B 1 29 ? -19.656 13.742 12.273 1 96.06 29 LYS B CA 1
ATOM 2877 C C . LYS B 1 29 ? -20.609 14.742 12.93 1 96.06 29 LYS B C 1
ATOM 2879 O O . LYS B 1 29 ? -21.5 15.289 12.273 1 96.06 29 LYS B O 1
ATOM 2884 N N . THR B 1 30 ? -20.359 14.961 14.148 1 96.94 30 THR B N 1
ATOM 2885 C CA . THR B 1 30 ? -21.25 15.82 14.93 1 96.94 30 THR B CA 1
ATOM 2886 C C . THR B 1 30 ? -20.891 17.297 14.719 1 96.94 30 THR B C 1
ATOM 2888 O O . THR B 1 30 ? -21.781 18.141 14.617 1 96.94 30 THR B O 1
ATOM 2891 N N . HIS B 1 31 ? -19.625 17.625 14.602 1 97.06 31 HIS B N 1
ATOM 2892 C CA . HIS B 1 31 ? -19.234 19.031 14.75 1 97.06 31 HIS B CA 1
ATOM 2893 C C . HIS B 1 31 ? -18.656 19.578 13.453 1 97.06 31 HIS B C 1
ATOM 2895 O O . HIS B 1 31 ? -18.359 20.766 13.352 1 97.06 31 HIS B O 1
ATOM 2901 N N . CYS B 1 32 ? -18.531 18.781 12.43 1 96.75 32 CYS B N 1
ATOM 2902 C CA . CYS B 1 32 ? -17.828 19.219 11.227 1 96.75 32 CYS B CA 1
ATOM 2903 C C . CYS B 1 32 ? -18.594 18.828 9.977 1 96.75 32 CYS B C 1
ATOM 2905 O O . CYS B 1 32 ? -18.125 18 9.18 1 96.75 32 CYS B O 1
ATOM 2907 N N . SER B 1 33 ? -19.734 19.5 9.812 1 94.06 33 SER B N 1
ATOM 2908 C CA . SER B 1 33 ? -20.516 19.297 8.586 1 94.06 33 SER B CA 1
ATOM 2909 C C . SER B 1 33 ? -19.844 20 7.402 1 94.06 33 SER B C 1
ATOM 2911 O O . SER B 1 33 ? -18.953 20.828 7.582 1 94.06 33 SER B O 1
ATOM 2913 N N . ILE B 1 34 ? -20.297 19.609 6.23 1 92.12 34 ILE B N 1
ATOM 2914 C CA . ILE B 1 34 ? -19.734 20.234 5.031 1 92.12 34 ILE B CA 1
ATOM 2915 C C . ILE B 1 34 ? -20.031 21.734 5.047 1 92.12 34 ILE B C 1
ATOM 2917 O O . ILE B 1 34 ? -19.234 22.531 4.566 1 92.12 34 ILE B O 1
ATOM 2921 N N . GLU B 1 35 ? -21.172 22.141 5.609 1 92 35 GLU B N 1
ATOM 2922 C CA . GLU B 1 35 ? -21.5 23.562 5.754 1 92 35 GLU B CA 1
ATOM 2923 C C . GLU B 1 35 ? -20.531 24.266 6.691 1 92 35 GLU B C 1
ATOM 2925 O O . GLU B 1 35 ? -20.141 25.406 6.434 1 92 35 GLU B O 1
ATOM 2930 N N . ALA B 1 36 ? -20.188 23.594 7.727 1 93.62 36 ALA B N 1
ATOM 2931 C CA . ALA B 1 36 ? -19.203 24.141 8.664 1 93.62 36 ALA B CA 1
ATOM 2932 C C . ALA B 1 36 ? -17.844 24.312 8 1 93.62 36 ALA B C 1
ATOM 2934 O O . ALA B 1 36 ? -17.141 25.297 8.227 1 93.62 36 ALA B O 1
ATOM 2935 N N . VAL B 1 37 ? -17.469 23.344 7.246 1 93.81 37 VAL B N 1
ATOM 2936 C CA . VAL B 1 37 ? -16.203 23.406 6.516 1 93.81 37 VAL B CA 1
ATOM 2937 C C . VAL B 1 37 ? -16.188 24.609 5.59 1 93.81 37 VAL B C 1
ATOM 2939 O O . VAL B 1 37 ? -15.227 25.391 5.57 1 93.81 37 VAL B O 1
ATOM 2942 N N . ARG B 1 38 ? -17.25 24.812 4.895 1 91.12 38 ARG B N 1
ATOM 2943 C CA . ARG B 1 38 ? -17.344 25.906 3.939 1 91.12 38 ARG B CA 1
ATOM 2944 C C . ARG B 1 38 ? -17.344 27.266 4.656 1 91.12 38 ARG B C 1
ATOM 2946 O O . ARG B 1 38 ? -16.75 28.219 4.168 1 91.12 38 ARG B O 1
ATOM 2953 N N . ALA B 1 39 ? -17.969 27.297 5.73 1 92.94 39 ALA B N 1
ATOM 2954 C CA . ALA B 1 39 ? -18.031 28.531 6.512 1 92.94 39 ALA B CA 1
ATOM 2955 C C . ALA B 1 39 ? -16.641 28.953 6.973 1 92.94 39 ALA B C 1
ATOM 2957 O O . ALA B 1 39 ? -16.375 30.141 7.145 1 92.94 39 ALA B O 1
ATOM 2958 N N . ALA B 1 40 ? -15.766 28 7.09 1 93.69 40 ALA B N 1
ATOM 2959 C CA . ALA B 1 40 ? -14.422 28.281 7.594 1 93.69 40 ALA B CA 1
ATOM 2960 C C . ALA B 1 40 ? -13.461 28.594 6.453 1 93.69 40 ALA B C 1
ATOM 2962 O O . ALA B 1 40 ? -12.305 28.953 6.691 1 93.69 40 ALA B O 1
ATOM 2963 N N . GLU B 1 41 ? -13.883 28.531 5.234 1 89.06 41 GLU B N 1
ATOM 2964 C CA . GLU B 1 41 ? -12.992 28.609 4.078 1 89.06 41 GLU B CA 1
ATOM 2965 C C . GLU B 1 41 ? -12.328 29.969 3.969 1 89.06 41 GLU B C 1
ATOM 2967 O O . GLU B 1 41 ? -11.203 30.078 3.484 1 89.06 41 GLU B O 1
ATOM 2972 N N . ALA B 1 42 ? -12.969 31.016 4.406 1 87.94 42 ALA B N 1
ATOM 2973 C CA . ALA B 1 42 ? -12.406 32.375 4.312 1 87.94 42 ALA B CA 1
ATOM 2974 C C . ALA B 1 42 ? -11.094 32.469 5.086 1 87.94 42 ALA B C 1
ATOM 2976 O O . ALA B 1 42 ? -10.148 33.094 4.625 1 87.94 42 ALA B O 1
ATOM 2977 N N . THR B 1 43 ? -10.984 31.781 6.234 1 90.44 43 THR B N 1
ATOM 2978 C CA . THR B 1 43 ? -9.781 31.828 7.055 1 90.44 43 THR B CA 1
ATOM 2979 C C . THR B 1 43 ? -9.008 30.516 6.953 1 90.44 43 THR B C 1
ATOM 2981 O O . THR B 1 43 ? -7.824 30.453 7.285 1 90.44 43 THR B O 1
ATOM 2984 N N . GLY B 1 44 ? -9.781 29.484 6.551 1 90.81 44 GLY B N 1
ATOM 2985 C CA . GLY B 1 44 ? -9.211 28.141 6.547 1 90.81 44 GLY B CA 1
ATOM 2986 C C . GLY B 1 44 ? -9.125 27.531 7.93 1 90.81 44 GLY B C 1
ATOM 2987 O O . GLY B 1 44 ? -8.477 26.5 8.117 1 90.81 44 GLY B O 1
ATOM 2988 N N . PHE B 1 45 ? -9.805 28.141 8.906 1 95.5 45 PHE B N 1
ATOM 2989 C CA . PHE B 1 45 ? -9.664 27.75 10.305 1 95.5 45 PHE B CA 1
ATOM 2990 C C . PHE B 1 45 ? -10.984 27.953 11.047 1 95.5 45 PHE B C 1
ATOM 2992 O O . PHE B 1 45 ? -11.586 29.016 10.984 1 95.5 45 PHE B O 1
ATOM 2999 N N . ASP B 1 46 ? -11.438 26.906 11.68 1 97.12 46 ASP B N 1
ATOM 3000 C CA . ASP B 1 46 ? -12.578 26.969 12.586 1 97.12 46 ASP B CA 1
ATOM 3001 C C . ASP B 1 46 ? -12.133 26.906 14.039 1 97.12 46 ASP B C 1
ATOM 3003 O O . ASP B 1 46 ? -11.93 25.828 14.594 1 97.12 46 ASP B O 1
ATOM 3007 N N . LYS B 1 47 ? -12.102 28.062 14.68 1 96.5 47 LYS B N 1
ATOM 3008 C CA . LYS B 1 47 ? -11.57 28.188 16.031 1 96.5 47 LYS B CA 1
ATOM 3009 C C . LYS B 1 47 ? -12.414 27.391 17.031 1 96.5 47 LYS B C 1
ATOM 3011 O O . LYS B 1 47 ? -11.875 26.766 17.938 1 96.5 47 LYS B O 1
ATOM 3016 N N . SER B 1 48 ? -13.68 27.453 16.828 1 97.19 48 SER B N 1
ATOM 3017 C CA . SER B 1 48 ? -14.57 26.734 17.734 1 97.19 48 SER B CA 1
ATOM 3018 C C . SER B 1 48 ? -14.344 25.219 17.656 1 97.19 48 SER B C 1
ATOM 3020 O O . SER B 1 48 ? -14.266 24.547 18.672 1 97.19 48 SER B O 1
ATOM 3022 N N . LEU B 1 49 ? -14.234 24.734 16.422 1 98.12 49 LEU B N 1
ATOM 3023 C CA . LEU B 1 49 ? -13.953 23.312 16.234 1 98.12 49 LEU B CA 1
ATOM 3024 C C . LEU B 1 49 ? -12.609 22.938 16.844 1 98.12 49 LEU B C 1
ATOM 3026 O O . LEU B 1 49 ? -12.477 21.875 17.469 1 98.12 49 LEU B O 1
ATOM 3030 N N . TRP B 1 50 ? -11.633 23.781 16.703 1 98.12 50 TRP B N 1
ATOM 3031 C CA . TRP B 1 50 ? -10.297 23.562 17.234 1 98.12 50 TRP B CA 1
ATOM 3032 C C . TRP B 1 50 ? -10.328 23.438 18.75 1 98.12 50 TRP B C 1
ATOM 3034 O O . TRP B 1 50 ? -9.766 22.5 19.328 1 98.12 50 TRP B O 1
ATOM 3044 N N . GLU B 1 51 ? -11.016 24.391 19.406 1 97.31 51 GLU B N 1
ATOM 3045 C CA . GLU B 1 51 ? -11.102 24.391 20.859 1 97.31 51 GLU B CA 1
ATOM 3046 C C . GLU B 1 51 ? -11.766 23.109 21.375 1 97.31 51 GLU B C 1
ATOM 3048 O O . GLU B 1 51 ? -11.32 22.531 22.359 1 97.31 51 GLU B O 1
ATOM 3053 N N . ARG B 1 52 ? -12.797 22.688 20.656 1 97.69 52 ARG B N 1
ATOM 3054 C CA . ARG B 1 52 ? -13.477 21.453 21.047 1 97.69 52 ARG B CA 1
ATOM 3055 C C . ARG B 1 52 ? -12.562 20.25 20.844 1 97.69 52 ARG B C 1
ATOM 3057 O O . ARG B 1 52 ? -12.555 19.328 21.672 1 97.69 52 ARG B O 1
ATOM 3064 N N . LEU B 1 53 ? -11.812 20.219 19.734 1 98.25 53 LEU B N 1
ATOM 3065 C CA . LEU B 1 53 ? -10.891 19.125 19.438 1 98.25 53 LEU B CA 1
ATOM 3066 C C . LEU B 1 53 ? -9.797 19.031 20.484 1 98.25 53 LEU B C 1
ATOM 3068 O O . LEU B 1 53 ? -9.438 17.938 20.922 1 98.25 53 LEU B O 1
ATOM 3072 N N . CYS B 1 54 ? -9.273 20.172 20.906 1 96.81 54 CYS B N 1
ATOM 3073 C CA . CYS B 1 54 ? -8.242 20.219 21.938 1 96.81 54 CYS B CA 1
ATOM 3074 C C . CYS B 1 54 ? -8.797 19.734 23.281 1 96.81 54 CYS B C 1
ATOM 3076 O O . CYS B 1 54 ? -8.125 19 24 1 96.81 54 CYS B O 1
ATOM 3078 N N . ALA B 1 55 ? -10.008 20.156 23.547 1 96.06 55 ALA B N 1
ATOM 3079 C CA . ALA B 1 55 ? -10.648 19.766 24.797 1 96.06 55 ALA B CA 1
ATOM 3080 C C . ALA B 1 55 ? -10.836 18.25 24.859 1 96.06 55 ALA B C 1
ATOM 3082 O O . ALA B 1 55 ? -10.781 17.656 25.938 1 96.06 55 ALA B O 1
ATOM 3083 N N . MET B 1 56 ? -10.93 17.656 23.719 1 96.31 56 MET B N 1
ATOM 3084 C CA . MET B 1 56 ? -11.094 16.203 23.641 1 96.31 56 MET B CA 1
ATOM 3085 C C . MET B 1 56 ? -9.758 15.5 23.844 1 96.31 56 MET B C 1
ATOM 3087 O O . MET B 1 56 ? -9.727 14.281 24.047 1 96.31 56 MET B O 1
ATOM 3091 N N . GLY B 1 57 ? -8.656 16.266 23.781 1 95.62 57 GLY B N 1
ATOM 3092 C CA . GLY B 1 57 ? -7.352 15.688 24.062 1 95.62 57 GLY B CA 1
ATOM 3093 C C . GLY B 1 57 ? -6.543 15.391 22.812 1 95.62 57 GLY B C 1
ATOM 3094 O O . GLY B 1 57 ? -5.52 14.711 22.891 1 95.62 57 GLY B O 1
ATOM 3095 N N . ALA B 1 58 ? -6.953 15.875 21.672 1 97.19 58 ALA B N 1
ATOM 3096 C CA . ALA B 1 58 ? -6.332 15.531 20.391 1 97.19 58 ALA B CA 1
ATOM 3097 C C . ALA B 1 58 ? -4.902 16.047 20.312 1 97.19 58 ALA B C 1
ATOM 3099 O O . ALA B 1 58 ? -4.055 15.469 19.641 1 97.19 58 ALA B O 1
ATOM 3100 N N . THR B 1 59 ? -4.59 17.125 20.984 1 95.94 59 THR B N 1
ATOM 3101 C CA . THR B 1 59 ? -3.236 17.672 20.969 1 95.94 59 THR B CA 1
ATOM 3102 C C . THR B 1 59 ? -2.4 17.078 22.094 1 95.94 59 THR B C 1
ATOM 3104 O O . THR B 1 59 ? -1.248 16.688 21.891 1 95.94 59 THR B O 1
ATOM 3107 N N . THR B 1 60 ? -2.973 16.938 23.266 1 93.94 60 THR B N 1
ATOM 3108 C CA . THR B 1 60 ? -2.262 16.453 24.453 1 93.94 60 THR B CA 1
ATOM 3109 C C . THR B 1 60 ? -1.85 14.992 24.281 1 93.94 60 THR B C 1
ATOM 3111 O O . THR B 1 60 ? -0.783 14.586 24.75 1 93.94 60 THR B O 1
ATOM 3114 N N . MET B 1 61 ? -2.627 14.266 23.578 1 95.69 61 MET B N 1
ATOM 3115 C CA . MET B 1 61 ? -2.35 12.836 23.469 1 95.69 61 MET B CA 1
ATOM 3116 C C . MET B 1 61 ? -1.062 12.586 22.688 1 95.69 61 MET B C 1
ATOM 3118 O O . MET B 1 61 ? -0.411 11.555 22.875 1 95.69 61 MET B O 1
ATOM 3122 N N . ALA B 1 62 ? -0.659 13.539 21.891 1 95.5 62 ALA B N 1
ATOM 3123 C CA . ALA B 1 62 ? 0.44 13.352 20.953 1 95.5 62 ALA B CA 1
ATOM 3124 C C . ALA B 1 62 ? 1.791 13.5 21.641 1 95.5 62 ALA B C 1
ATOM 3126 O O . ALA B 1 62 ? 2.836 13.227 21.047 1 95.5 62 ALA B O 1
ATOM 3127 N N . LEU B 1 63 ? 1.797 13.906 22.875 1 94.25 63 LEU B N 1
ATOM 3128 C CA . LEU B 1 63 ? 3.031 14.156 23.609 1 94.25 63 LEU B CA 1
ATOM 3129 C C . LEU B 1 63 ? 3.232 13.117 24.703 1 94.25 63 LEU B C 1
ATOM 3131 O O . LEU B 1 63 ? 2.271 12.484 25.156 1 94.25 63 LEU B O 1
ATOM 3135 N N . PRO B 1 64 ? 4.449 12.891 25.109 1 92.81 64 PRO B N 1
ATOM 3136 C CA . PRO B 1 64 ? 4.699 11.883 26.141 1 92.81 64 PRO B CA 1
ATOM 3137 C C . PRO B 1 64 ? 4.152 12.289 27.516 1 92.81 64 PRO B C 1
ATOM 3139 O O . PRO B 1 64 ? 3.893 13.469 27.75 1 92.81 64 PRO B O 1
ATOM 3142 N N . GLU B 1 65 ? 4.121 11.359 28.328 1 90.69 65 GLU B N 1
ATOM 3143 C CA . GLU B 1 65 ? 3.602 11.578 29.672 1 90.69 65 GLU B CA 1
ATOM 3144 C C . GLU B 1 65 ? 4.516 12.5 30.484 1 90.69 65 GLU B C 1
ATOM 3146 O O . GLU B 1 65 ? 4.047 13.258 31.328 1 90.69 65 GLU B O 1
ATOM 3151 N N . SER B 1 66 ? 5.754 12.484 30.203 1 89 66 SER B N 1
ATOM 3152 C CA . SER B 1 66 ? 6.75 13.273 30.922 1 89 66 SER B CA 1
ATOM 3153 C C . SER B 1 66 ? 6.473 14.766 30.797 1 89 66 SER B C 1
ATOM 3155 O O . SER B 1 66 ? 6.895 15.555 31.641 1 89 66 SER B O 1
ATOM 3157 N N . VAL B 1 67 ? 5.688 15.172 29.766 1 89.44 67 VAL B N 1
ATOM 3158 C CA . VAL B 1 67 ? 5.406 16.594 29.578 1 89.44 67 VAL B CA 1
ATOM 3159 C C . VAL B 1 67 ? 3.9 16.844 29.656 1 89.44 67 VAL B C 1
ATOM 3161 O O . VAL B 1 67 ? 3.402 17.844 29.141 1 89.44 67 VAL B O 1
ATOM 3164 N N . GLY B 1 68 ? 3.215 15.82 30.219 1 88.69 68 GLY B N 1
ATOM 3165 C CA . GLY B 1 68 ? 1.793 16 30.469 1 88.69 68 GLY B CA 1
ATOM 3166 C C . GLY B 1 68 ? 0.917 15.414 29.375 1 88.69 68 GLY B C 1
ATOM 3167 O O . GLY B 1 68 ? -0.295 15.633 29.359 1 88.69 68 GLY B O 1
ATOM 3168 N N . GLY B 1 69 ? 1.479 14.719 28.391 1 92.06 69 GLY B N 1
ATOM 3169 C CA . GLY B 1 69 ? 0.697 14.086 27.344 1 92.06 69 GLY B CA 1
ATOM 3170 C C . GLY B 1 69 ? 0.226 12.695 27.703 1 92.06 69 GLY B C 1
ATOM 3171 O O . GLY B 1 69 ? 0.26 12.305 28.875 1 92.06 69 GLY B O 1
ATOM 3172 N N . ASP B 1 70 ? -0.391 12.008 26.703 1 93.88 70 ASP B N 1
ATOM 3173 C CA . ASP B 1 70 ? -0.919 10.672 26.938 1 93.88 70 ASP B CA 1
ATOM 3174 C C . ASP B 1 70 ? -0.034 9.602 26.297 1 93.88 70 ASP B C 1
ATOM 3176 O O . ASP B 1 70 ? -0.282 8.406 26.453 1 93.88 70 ASP B O 1
ATOM 3180 N N . GLY B 1 71 ? 0.936 10.062 25.562 1 94.62 71 GLY B N 1
ATOM 3181 C CA . GLY B 1 71 ? 1.9 9.133 25 1 94.62 71 GLY B CA 1
ATOM 3182 C C . GLY B 1 71 ? 1.342 8.32 23.859 1 94.62 71 GLY B C 1
ATOM 3183 O O . GLY B 1 71 ? 1.719 7.16 23.656 1 94.62 71 GLY B O 1
ATOM 3184 N N . ALA B 1 72 ? 0.475 8.867 23.094 1 95.69 72 ALA B N 1
ATOM 3185 C CA . ALA B 1 72 ? -0.083 8.172 21.938 1 95.69 72 ALA B CA 1
ATOM 3186 C C . ALA B 1 72 ? 1.007 7.832 20.922 1 95.69 72 ALA B C 1
ATOM 3188 O O . ALA B 1 72 ? 1.945 8.609 20.719 1 95.69 72 ALA B O 1
ATOM 3189 N N . THR B 1 73 ? 0.865 6.66 20.281 1 95.44 73 THR B N 1
ATOM 3190 C CA . THR B 1 73 ? 1.787 6.254 19.234 1 95.44 73 THR B CA 1
ATOM 3191 C C . THR B 1 73 ? 1.445 6.945 17.922 1 95.44 73 THR B C 1
ATOM 3193 O O . THR B 1 73 ? 0.382 7.559 17.797 1 95.44 73 THR B O 1
ATOM 3196 N N . LEU B 1 74 ? 2.328 6.875 17 1 96.88 74 LEU B N 1
ATOM 3197 C CA . LEU B 1 74 ? 2.055 7.457 15.688 1 96.88 74 LEU B CA 1
ATOM 3198 C C . LEU B 1 74 ? 0.902 6.73 15 1 96.88 74 LEU B C 1
ATOM 3200 O O . LEU B 1 74 ? 0.148 7.336 14.242 1 96.88 74 LEU B O 1
ATOM 3204 N N . VAL B 1 75 ? 0.734 5.469 15.211 1 96.56 75 VAL B N 1
ATOM 3205 C CA . VAL B 1 75 ? -0.419 4.766 14.664 1 96.56 75 VAL B CA 1
ATOM 3206 C C . VAL B 1 75 ? -1.707 5.383 15.203 1 96.56 75 VAL B C 1
ATOM 3208 O O . VAL B 1 75 ? -2.652 5.621 14.445 1 96.56 75 VAL B O 1
ATOM 3211 N N . ASP B 1 76 ? -1.74 5.648 16.547 1 97.25 76 ASP B N 1
ATOM 3212 C CA . ASP B 1 76 ? -2.887 6.348 17.109 1 97.25 76 ASP B CA 1
ATOM 3213 C C . ASP B 1 76 ? -3.16 7.652 16.375 1 97.25 76 ASP B C 1
ATOM 3215 O O . ASP B 1 76 ? -4.305 7.945 16.016 1 97.25 76 ASP B O 1
ATOM 3219 N N . LEU B 1 77 ? -2.139 8.367 16.188 1 98.38 77 LEU B N 1
ATOM 3220 C CA . LEU B 1 77 ? -2.281 9.688 15.586 1 98.38 77 LEU B CA 1
ATOM 3221 C C . LEU B 1 77 ? -2.742 9.586 14.133 1 98.38 77 LEU B C 1
ATOM 3223 O O . LEU B 1 77 ? -3.477 10.453 13.648 1 98.38 77 LEU B O 1
ATOM 3227 N N . THR B 1 78 ? -2.332 8.523 13.391 1 98.19 78 THR B N 1
ATOM 3228 C CA . THR B 1 78 ? -2.805 8.336 12.023 1 98.19 78 THR B CA 1
ATOM 3229 C C . THR B 1 78 ? -4.316 8.125 12 1 98.19 78 THR B C 1
ATOM 3231 O O . THR B 1 78 ? -4.992 8.555 11.062 1 98.19 78 THR B O 1
ATOM 3234 N N . LEU B 1 79 ? -4.836 7.48 13.023 1 98.12 79 LEU B N 1
ATOM 3235 C CA . LEU B 1 79 ? -6.277 7.254 13.094 1 98.12 79 LEU B CA 1
ATOM 3236 C C . LEU B 1 79 ? -7.027 8.57 13.258 1 98.12 79 LEU B C 1
ATOM 3238 O O . LEU B 1 79 ? -8.078 8.773 12.648 1 98.12 79 LEU B O 1
ATOM 3242 N N . VAL B 1 80 ? -6.477 9.43 14.031 1 98.56 80 VAL B N 1
ATOM 3243 C CA . VAL B 1 80 ? -7.066 10.758 14.203 1 98.56 80 VAL B CA 1
ATOM 3244 C C . VAL B 1 80 ? -6.977 11.531 12.891 1 98.56 80 VAL B C 1
ATOM 3246 O O . VAL B 1 80 ? -7.953 12.141 12.453 1 98.56 80 VAL B O 1
ATOM 3249 N N . ALA B 1 81 ? -5.836 11.492 12.234 1 98.69 81 ALA B N 1
ATOM 3250 C CA . ALA B 1 81 ? -5.613 12.195 10.977 1 98.69 81 ALA B CA 1
ATOM 3251 C C . ALA B 1 81 ? -6.578 11.719 9.898 1 98.69 81 ALA B C 1
ATOM 3253 O O . ALA B 1 81 ? -7.078 12.516 9.102 1 98.69 81 ALA B O 1
ATOM 3254 N N . GLU B 1 82 ? -6.793 10.43 9.828 1 98.56 82 GLU B N 1
ATOM 3255 C CA . GLU B 1 82 ? -7.738 9.883 8.859 1 98.56 82 GLU B CA 1
ATOM 3256 C C . GLU B 1 82 ? -9.117 10.516 9.016 1 98.56 82 GLU B C 1
ATOM 3258 O O . GLU B 1 82 ? -9.758 10.875 8.023 1 98.56 82 GLU B O 1
ATOM 3263 N N . GLU B 1 83 ? -9.531 10.625 10.266 1 98.69 83 GLU B N 1
ATOM 3264 C CA . GLU B 1 83 ? -10.859 11.18 10.5 1 98.69 83 GLU B CA 1
ATOM 3265 C C . GLU B 1 83 ? -10.891 12.68 10.188 1 98.69 83 GLU B C 1
ATOM 3267 O O . GLU B 1 83 ? -11.914 13.195 9.742 1 98.69 83 GLU B O 1
ATOM 3272 N N . ILE B 1 84 ? -9.789 13.328 10.445 1 98.5 84 ILE B N 1
ATOM 3273 C CA . ILE B 1 84 ? -9.68 14.734 10.07 1 98.5 84 ILE B CA 1
ATOM 3274 C C . ILE B 1 84 ? -9.82 14.875 8.555 1 98.5 84 ILE B C 1
ATOM 3276 O O . ILE B 1 84 ? -10.547 15.75 8.07 1 98.5 84 ILE B O 1
ATOM 3280 N N . GLY B 1 85 ? -9.164 14.047 7.812 1 98.12 85 GLY B N 1
ATOM 3281 C CA . GLY B 1 85 ? -9.273 14.055 6.363 1 98.12 85 GLY B CA 1
ATOM 3282 C C . GLY B 1 85 ? -10.664 13.711 5.863 1 98.12 85 GLY B C 1
ATOM 3283 O O . GLY B 1 85 ? -11.172 14.344 4.938 1 98.12 85 GLY B O 1
ATOM 3284 N N . ARG B 1 86 ? -11.258 12.734 6.5 1 98.06 86 ARG B N 1
ATOM 3285 C CA . ARG B 1 86 ? -12.594 12.281 6.113 1 98.06 86 ARG B CA 1
ATOM 3286 C C . ARG B 1 86 ? -13.609 13.414 6.234 1 98.06 86 ARG B C 1
ATOM 3288 O O . ARG B 1 86 ? -14.477 13.57 5.371 1 98.06 86 ARG B O 1
ATOM 3295 N N . ALA B 1 87 ? -13.438 14.25 7.242 1 97.75 87 ALA B N 1
ATOM 3296 C CA . ALA B 1 87 ? -14.406 15.305 7.527 1 97.75 87 ALA B CA 1
ATOM 3297 C C . ALA B 1 87 ? -13.977 16.625 6.906 1 97.75 87 ALA B C 1
ATOM 3299 O O . ALA B 1 87 ? -14.672 17.641 7.027 1 97.75 87 ALA B O 1
ATOM 3300 N N . LEU B 1 88 ? -12.812 16.656 6.277 1 96.62 88 LEU B N 1
ATOM 3301 C CA . LEU B 1 88 ? -12.227 17.906 5.777 1 96.62 88 LEU B CA 1
ATOM 3302 C C . LEU B 1 88 ? -12.117 18.938 6.891 1 96.62 88 LEU B C 1
ATOM 3304 O O . LEU B 1 88 ? -12.367 20.125 6.668 1 96.62 88 LEU B O 1
ATOM 3308 N N . ALA B 1 89 ? -11.805 18.5 8.07 1 97.5 89 ALA B N 1
ATOM 3309 C CA . ALA B 1 89 ? -11.82 19.391 9.234 1 97.5 89 ALA B CA 1
ATOM 3310 C C . ALA B 1 89 ? -10.859 20.562 9.055 1 97.5 89 ALA B C 1
ATOM 3312 O O . ALA B 1 89 ? -9.664 20.359 8.797 1 97.5 89 ALA B O 1
ATOM 3313 N N . PRO B 1 90 ? -11.359 21.75 9.18 1 96.44 90 PRO B N 1
ATOM 3314 C CA . PRO B 1 90 ? -10.5 22.922 9.031 1 96.44 90 PRO B CA 1
ATOM 3315 C C . PRO B 1 90 ? -9.766 23.281 10.328 1 96.44 90 PRO B C 1
ATOM 3317 O O . PRO B 1 90 ? -10 24.359 10.891 1 96.44 90 PRO B O 1
ATOM 3320 N N . VAL B 1 91 ? -8.883 22.484 10.734 1 97.5 91 VAL B N 1
ATOM 3321 C CA . VAL B 1 91 ? -8.094 22.625 11.953 1 97.5 91 VAL B CA 1
ATOM 3322 C C . VAL B 1 91 ? -6.617 22.375 11.641 1 97.5 91 VAL B C 1
ATOM 3324 O O . VAL B 1 91 ? -6.285 21.578 10.766 1 97.5 91 VAL B O 1
ATOM 3327 N N . PRO B 1 92 ? -5.727 23.016 12.32 1 96.88 92 PRO B N 1
ATOM 3328 C CA . PRO B 1 92 ? -4.289 22.906 12.055 1 96.88 92 PRO B CA 1
ATOM 3329 C C . PRO B 1 92 ? -3.639 21.766 12.828 1 96.88 92 PRO B C 1
ATOM 3331 O O . PRO B 1 92 ? -2.512 21.906 13.312 1 96.88 92 PRO B O 1
ATOM 3334 N N . TRP B 1 93 ? -4.273 20.703 12.984 1 97.88 93 TRP B N 1
ATOM 3335 C CA . TRP B 1 93 ? -3.879 19.672 13.938 1 97.88 93 TRP B CA 1
ATOM 3336 C C . TRP B 1 93 ? -2.549 19.031 13.539 1 97.88 93 TRP B C 1
ATOM 3338 O O . TRP B 1 93 ? -1.653 18.891 14.375 1 97.88 93 TRP B O 1
ATOM 3348 N N . ILE B 1 94 ? -2.359 18.719 12.305 1 97.88 94 ILE B N 1
ATOM 3349 C CA . ILE B 1 94 ? -1.164 18.016 11.859 1 97.88 94 ILE B CA 1
ATOM 3350 C C . ILE B 1 94 ? 0.064 18.891 12.062 1 97.88 94 ILE B C 1
ATOM 3352 O O . ILE B 1 94 ? 1.05 18.469 12.672 1 97.88 94 ILE B O 1
ATOM 3356 N N . ASP B 1 95 ? 0.015 20.141 11.602 1 96.88 95 ASP B N 1
ATOM 3357 C CA . ASP B 1 95 ? 1.141 21.047 11.758 1 96.88 95 ASP B CA 1
ATOM 3358 C C . ASP B 1 95 ? 1.464 21.281 13.234 1 96.88 95 ASP B C 1
ATOM 3360 O O . ASP B 1 95 ? 2.631 21.266 13.625 1 96.88 95 ASP B O 1
ATOM 3364 N N . HIS B 1 96 ? 0.436 21.453 13.984 1 96.81 96 HIS B N 1
ATOM 3365 C CA . HIS B 1 96 ? 0.604 21.781 15.398 1 96.81 96 HIS B CA 1
ATOM 3366 C C . HIS B 1 96 ? 1.207 20.594 16.156 1 96.81 96 HIS B C 1
ATOM 3368 O O . HIS B 1 96 ? 2.156 20.781 16.938 1 96.81 96 HIS B O 1
ATOM 3374 N N . VAL B 1 97 ? 0.663 19.438 15.953 1 97.25 97 VAL B N 1
ATOM 3375 C CA . VAL B 1 97 ? 1.093 18.25 16.688 1 97.25 97 VAL B CA 1
ATOM 3376 C C . VAL B 1 97 ? 2.535 17.906 16.328 1 97.25 97 VAL B C 1
ATOM 3378 O O . VAL B 1 97 ? 3.344 17.578 17.203 1 97.25 97 VAL B O 1
ATOM 3381 N N . VAL B 1 98 ? 2.877 18.016 15.094 1 97.44 98 VAL B N 1
ATOM 3382 C CA . VAL B 1 98 ? 4.23 17.703 14.648 1 97.44 98 VAL B CA 1
ATOM 3383 C C . VAL B 1 98 ? 5.211 18.719 15.242 1 97.44 98 VAL B C 1
ATOM 3385 O O . VAL B 1 98 ? 6.277 18.344 15.734 1 97.44 98 VAL B O 1
ATOM 3388 N N . ALA B 1 99 ? 4.852 19.969 15.195 1 96.62 99 ALA B N 1
ATOM 3389 C CA . ALA B 1 99 ? 5.699 21 15.773 1 96.62 99 ALA B CA 1
ATOM 3390 C C . ALA B 1 99 ? 5.875 20.797 17.266 1 96.62 99 ALA B C 1
ATOM 3392 O O . ALA B 1 99 ? 6.984 20.922 17.797 1 96.62 99 ALA B O 1
ATOM 3393 N N . ALA B 1 100 ? 4.797 20.5 17.953 1 96 100 ALA B N 1
ATOM 3394 C CA . ALA B 1 100 ? 4.859 20.281 19.391 1 96 100 ALA B CA 1
ATOM 3395 C C . ALA B 1 100 ? 5.781 19.125 19.734 1 96 100 ALA B C 1
ATOM 3397 O O . ALA B 1 100 ? 6.574 19.203 20.672 1 96 100 ALA B O 1
ATOM 3398 N N . ARG B 1 101 ? 5.676 18.078 19 1 96.5 101 ARG B N 1
ATOM 3399 C CA . ARG B 1 101 ? 6.523 16.906 19.219 1 96.5 101 ARG B CA 1
ATOM 3400 C C . ARG B 1 101 ? 7.988 17.234 18.953 1 96.5 101 ARG B C 1
ATOM 3402 O O . ARG B 1 101 ? 8.875 16.797 19.688 1 96.5 101 ARG B O 1
ATOM 3409 N N . LEU B 1 102 ? 8.234 18 17.891 1 97.12 102 LEU B N 1
ATOM 3410 C CA . LEU B 1 102 ? 9.594 18.438 17.594 1 97.12 102 LEU B CA 1
ATOM 3411 C C . LEU B 1 102 ? 10.148 19.297 18.734 1 97.12 102 LEU B C 1
ATOM 3413 O O . LEU B 1 102 ? 11.289 19.094 19.156 1 97.12 102 LEU B O 1
ATOM 3417 N N . LEU B 1 103 ? 9.352 20.234 19.203 1 96.25 103 LEU B N 1
ATOM 3418 C CA . LEU B 1 103 ? 9.773 21.078 20.312 1 96.25 103 LEU B CA 1
ATOM 3419 C C . LEU B 1 103 ? 10.125 20.234 21.531 1 96.25 103 LEU B C 1
ATOM 3421 O O . LEU B 1 103 ? 11.109 20.516 22.234 1 96.25 103 LEU B O 1
ATOM 3425 N N . ASP B 1 104 ? 9.352 19.25 21.797 1 95.19 104 ASP B N 1
ATOM 3426 C CA . ASP B 1 104 ? 9.625 18.359 22.922 1 95.19 104 ASP B CA 1
ATOM 3427 C C . ASP B 1 104 ? 10.977 17.656 22.75 1 95.19 104 ASP B C 1
ATOM 3429 O O . ASP B 1 104 ? 11.781 17.625 23.688 1 95.19 104 ASP B O 1
ATOM 3433 N N . ARG B 1 105 ? 11.227 17.094 21.578 1 95.44 105 ARG B N 1
ATOM 3434 C CA . ARG B 1 105 ? 12.461 16.375 21.328 1 95.44 105 ARG B CA 1
ATOM 3435 C C . ARG B 1 105 ? 13.672 17.281 21.453 1 95.44 105 ARG B C 1
ATOM 3437 O O . ARG B 1 105 ? 14.758 16.844 21.812 1 95.44 105 ARG B O 1
ATOM 3444 N N . LEU B 1 106 ? 13.453 18.547 21.156 1 96.62 106 LEU B N 1
ATOM 3445 C CA . LEU B 1 106 ? 14.539 19.531 21.219 1 96.62 106 LEU B CA 1
ATOM 3446 C C . LEU B 1 106 ? 14.648 20.125 22.609 1 96.62 106 LEU B C 1
ATOM 3448 O O . LEU B 1 106 ? 15.508 20.969 22.859 1 96.62 106 LEU B O 1
ATOM 3452 N N . GLY B 1 107 ? 13.781 19.688 23.562 1 93.06 107 GLY B N 1
ATOM 3453 C CA . GLY B 1 107 ? 13.781 20.219 24.922 1 93.06 107 GLY B CA 1
ATOM 3454 C C . GLY B 1 107 ? 13.328 21.656 25 1 93.06 107 GLY B C 1
ATOM 3455 O O . GLY B 1 107 ? 13.75 22.406 25.891 1 93.06 107 GLY B O 1
ATOM 3456 N N . ALA B 1 108 ? 12.539 22.047 24.031 1 90.19 108 ALA B N 1
ATOM 3457 C CA . ALA B 1 108 ? 12.156 23.453 23.906 1 90.19 108 ALA B CA 1
ATOM 3458 C C . ALA B 1 108 ? 10.664 23.641 24.172 1 90.19 108 ALA B C 1
ATOM 3460 O O . ALA B 1 108 ? 10.117 24.719 23.938 1 90.19 108 ALA B O 1
ATOM 3461 N N . LEU B 1 109 ? 10.055 22.594 24.609 1 85.12 109 LEU B N 1
ATOM 3462 C CA . LEU B 1 109 ? 8.633 22.734 24.906 1 85.12 109 LEU B CA 1
ATOM 3463 C C . LEU B 1 109 ? 8.422 23.562 26.172 1 85.12 109 LEU B C 1
ATOM 3465 O O . LEU B 1 109 ? 8.961 23.25 27.234 1 85.12 109 LEU B O 1
ATOM 3469 N N . PRO B 1 110 ? 7.891 24.781 26.031 1 68.81 110 PRO B N 1
ATOM 3470 C CA . PRO B 1 110 ? 7.66 25.578 27.234 1 68.81 110 PRO B CA 1
ATOM 3471 C C . PRO B 1 110 ? 6.789 24.859 28.266 1 68.81 110 PRO B C 1
ATOM 3473 O O . PRO B 1 110 ? 6.012 23.969 27.906 1 68.81 110 PRO B O 1
ATOM 3476 N N . PRO B 1 111 ? 7.051 25.094 29.797 1 57.66 111 PRO B N 1
ATOM 3477 C CA . PRO B 1 111 ? 6.219 24.531 30.859 1 57.66 111 PRO B CA 1
ATOM 3478 C C . PRO B 1 111 ? 4.734 24.844 30.672 1 57.66 111 PRO B C 1
ATOM 3480 O O . PRO B 1 111 ? 4.383 25.875 30.094 1 57.66 111 PRO B O 1
ATOM 3483 N N . ARG B 1 112 ? 3.662 23.734 31.281 1 56.53 112 ARG B N 1
ATOM 3484 C CA . ARG B 1 112 ? 2.213 23.875 31.391 1 56.53 112 ARG B CA 1
ATOM 3485 C C . ARG B 1 112 ? 1.608 24.375 30.078 1 56.53 112 ARG B C 1
ATOM 3487 O O . ARG B 1 112 ? 0.774 25.281 30.078 1 56.53 112 ARG B O 1
ATOM 3494 N N . SER B 1 113 ? 2.014 23.938 28.875 1 69.25 113 SER B N 1
ATOM 3495 C CA . SER B 1 113 ? 2.352 24.641 27.641 1 69.25 113 SER B CA 1
ATOM 3496 C C . SER B 1 113 ? 1.106 24.922 26.812 1 69.25 113 SER B C 1
ATOM 3498 O O . SER B 1 113 ? 0.259 24.031 26.641 1 69.25 113 SER B O 1
ATOM 3500 N N . GLU B 1 114 ? 0.635 26.203 26.828 1 85.75 114 GLU B N 1
ATOM 3501 C CA . GLU B 1 114 ? -0.328 26.75 25.875 1 85.75 114 GLU B CA 1
ATOM 3502 C C . GLU B 1 114 ? -0.228 26.031 24.531 1 85.75 114 GLU B C 1
ATOM 3504 O O . GLU B 1 114 ? -1.195 26 23.766 1 85.75 114 GLU B O 1
ATOM 3509 N N . ILE B 1 115 ? 0.836 25.344 24.359 1 89.19 115 ILE B N 1
ATOM 3510 C CA . ILE B 1 115 ? 0.996 24.562 23.125 1 89.19 115 ILE B CA 1
ATOM 3511 C C . ILE B 1 115 ? 0.303 23.219 23.266 1 89.19 115 ILE B C 1
ATOM 3513 O O . ILE B 1 115 ? -0.354 22.75 22.344 1 89.19 115 ILE B O 1
ATOM 3517 N N . LEU B 1 116 ? 0.389 22.703 24.484 1 86.75 116 LEU B N 1
ATOM 3518 C CA . LEU B 1 116 ? -0.181 21.375 24.734 1 86.75 116 LEU B CA 1
ATOM 3519 C C . LEU B 1 116 ? -1.701 21.422 24.625 1 86.75 116 LEU B C 1
ATOM 3521 O O . LEU B 1 116 ? -2.309 20.484 24.078 1 86.75 116 LEU B O 1
ATOM 3525 N N . ASP B 1 117 ? -2.25 22.438 25.172 1 86.44 117 ASP B N 1
ATOM 3526 C CA . ASP B 1 117 ? -3.709 22.469 25.188 1 86.44 117 ASP B CA 1
ATOM 3527 C C . ASP B 1 117 ? -4.254 23.141 23.922 1 86.44 117 ASP B C 1
ATOM 3529 O O . ASP B 1 117 ? -5.469 23.297 23.766 1 86.44 117 ASP B O 1
ATOM 3533 N N . GLY B 1 118 ? -3.365 23.625 23.031 1 91.06 118 GLY B N 1
ATOM 3534 C CA . GLY B 1 118 ? -3.764 24.125 21.734 1 91.06 118 GLY B CA 1
ATOM 3535 C C . GLY B 1 118 ? -4.074 25.609 21.719 1 91.06 118 GLY B C 1
ATOM 3536 O O . GLY B 1 118 ? -4.469 26.156 20.688 1 91.06 118 GLY B O 1
ATOM 3537 N N . THR B 1 119 ? -3.922 26.312 22.859 1 91.94 119 THR B N 1
ATOM 3538 C CA . THR B 1 119 ? -4.203 27.734 22.938 1 91.94 119 THR B CA 1
ATOM 3539 C C . THR B 1 119 ? -3.195 28.531 22.109 1 91.94 119 THR B C 1
ATOM 3541 O O . THR B 1 119 ? -3.549 29.531 21.469 1 91.94 119 THR B O 1
ATOM 3544 N N . HIS B 1 120 ? -1.97 28.188 22.172 1 93 120 HIS B N 1
ATOM 3545 C CA . HIS B 1 120 ? -0.948 28.734 21.297 1 93 120 HIS B CA 1
ATOM 3546 C C . HIS B 1 120 ? -0.669 27.797 20.125 1 93 120 HIS B C 1
ATOM 3548 O O . HIS B 1 120 ? -0.225 26.656 20.328 1 93 120 HIS B O 1
ATOM 3554 N N . LEU B 1 121 ? -0.914 28.312 18.969 1 95.5 121 LEU B N 1
ATOM 3555 C CA . LEU B 1 121 ? -0.781 27.5 17.75 1 95.5 121 LEU B CA 1
ATOM 3556 C C . LEU B 1 121 ? 0.639 27.578 17.203 1 95.5 121 LEU B C 1
ATOM 3558 O O . LEU B 1 121 ? 1.237 28.656 17.172 1 95.5 121 LEU B O 1
ATOM 3562 N N . VAL B 1 122 ? 1.158 26.453 16.844 1 95.56 122 VAL B N 1
ATOM 3563 C CA . VAL B 1 122 ? 2.496 26.406 16.266 1 95.56 122 VAL B CA 1
ATOM 3564 C C . VAL B 1 122 ? 2.434 25.812 14.859 1 95.56 122 VAL B C 1
ATOM 3566 O O . VAL B 1 122 ? 1.892 24.719 14.664 1 95.56 122 VAL B O 1
ATOM 3569 N N . GLY B 1 123 ? 2.932 26.578 13.859 1 95.88 123 GLY B N 1
ATOM 3570 C CA . GLY B 1 123 ? 3.088 26.078 12.5 1 95.88 123 GLY B CA 1
ATOM 3571 C C . GLY B 1 123 ? 4.395 25.344 12.281 1 95.88 123 GLY B C 1
ATOM 3572 O O . GLY B 1 123 ? 5.312 25.438 13.094 1 95.88 123 GLY B O 1
ATOM 3573 N N . PHE B 1 124 ? 4.473 24.594 11.219 1 96.62 124 PHE B N 1
ATOM 3574 C CA . PHE B 1 124 ? 5.645 23.797 10.891 1 96.62 124 PHE B CA 1
ATOM 3575 C C . PHE B 1 124 ? 5.965 23.875 9.398 1 96.62 124 PHE B C 1
ATOM 3577 O O . PHE B 1 124 ? 5.07 23.75 8.562 1 96.62 124 PHE B O 1
ATOM 3584 N N . ASP B 1 125 ? 7.168 24.172 9.078 1 95.75 125 ASP B N 1
ATOM 3585 C CA . ASP B 1 125 ? 7.625 24.125 7.695 1 95.75 125 ASP B CA 1
ATOM 3586 C C . ASP B 1 125 ? 7.973 22.703 7.27 1 95.75 125 ASP B C 1
ATOM 3588 O O . ASP B 1 125 ? 9.008 22.172 7.66 1 95.75 125 ASP B O 1
ATOM 3592 N N . ALA B 1 126 ? 7.184 22.156 6.402 1 94.06 126 ALA B N 1
ATOM 3593 C CA . ALA B 1 126 ? 7.309 20.75 6.027 1 94.06 126 ALA B CA 1
ATOM 3594 C C . ALA B 1 126 ? 8.117 20.594 4.746 1 94.06 126 ALA B C 1
ATOM 3596 O O . ALA B 1 126 ? 7.836 19.719 3.926 1 94.06 126 ALA B O 1
ATOM 3597 N N . GLN B 1 127 ? 9.07 21.422 4.535 1 90.12 127 GLN B N 1
ATOM 3598 C CA . GLN B 1 127 ? 9.914 21.328 3.348 1 90.12 127 GLN B CA 1
ATOM 3599 C C . GLN B 1 127 ? 11.227 20.625 3.668 1 90.12 127 GLN B C 1
ATOM 3601 O O . GLN B 1 127 ? 11.805 20.828 4.738 1 90.12 127 GLN B O 1
ATOM 3606 N N . GLN B 1 128 ? 11.664 19.844 2.676 1 84.62 128 GLN B N 1
ATOM 3607 C CA . GLN B 1 128 ? 12.875 19.047 2.824 1 84.62 128 GLN B CA 1
ATOM 3608 C C . GLN B 1 128 ? 14.117 19.938 2.807 1 84.62 128 GLN B C 1
ATOM 3610 O O . GLN B 1 128 ? 15.086 19.672 3.52 1 84.62 128 GLN B O 1
ATOM 3615 N N . VAL B 1 129 ? 14.102 20.969 1.938 1 83.69 129 VAL B N 1
ATOM 3616 C CA . VAL B 1 129 ? 15.266 21.828 1.764 1 83.69 129 VAL B CA 1
ATOM 3617 C C . VAL B 1 129 ? 15.062 23.141 2.529 1 83.69 129 VAL B C 1
ATOM 3619 O O . VAL B 1 129 ? 13.953 23.656 2.588 1 83.69 129 VAL B O 1
ATOM 3622 N N . PRO B 1 130 ? 16.125 23.672 3.074 1 85.19 130 PRO B N 1
ATOM 3623 C CA . PRO B 1 130 ? 16 24.953 3.766 1 85.19 130 PRO B CA 1
ATOM 3624 C C . PRO B 1 130 ? 15.57 26.094 2.838 1 85.19 130 PRO B C 1
ATOM 3626 O O . PRO B 1 130 ? 15.812 26.031 1.629 1 85.19 130 PRO B O 1
ATOM 3629 N N . PRO B 1 131 ? 14.938 27.047 3.494 1 82.94 131 PRO B N 1
ATOM 3630 C CA . PRO B 1 131 ? 14.469 28.172 2.668 1 82.94 131 PRO B CA 1
ATOM 3631 C C . PRO B 1 131 ? 15.609 29.062 2.178 1 82.94 131 PRO B C 1
ATOM 3633 O O . PRO B 1 131 ? 16.594 29.266 2.9 1 82.94 131 PRO B O 1
ATOM 3636 N N . THR B 1 132 ? 15.461 29.516 1.021 1 82.44 132 THR B N 1
ATOM 3637 C CA . THR B 1 132 ? 16.375 30.5 0.477 1 82.44 132 THR B CA 1
ATOM 3638 C C . THR B 1 132 ? 15.695 31.875 0.389 1 82.44 132 THR B C 1
ATOM 3640 O O . THR B 1 132 ? 16.328 32.844 -0.004 1 82.44 132 THR B O 1
ATOM 3643 N N . GLY B 1 133 ? 14.492 32.031 0.797 1 87.38 133 GLY B N 1
ATOM 3644 C CA . GLY B 1 133 ? 13.625 33.188 0.791 1 87.38 133 GLY B CA 1
ATOM 3645 C C . GLY B 1 133 ? 12.242 32.906 1.347 1 87.38 133 GLY B C 1
ATOM 3646 O O . GLY B 1 133 ? 12.086 32.094 2.264 1 87.38 133 GLY B O 1
ATOM 3647 N N . SER B 1 134 ? 11.32 33.75 0.862 1 89.44 134 SER B N 1
ATOM 3648 C CA . SER B 1 134 ? 9.945 33.562 1.311 1 89.44 134 SER B CA 1
ATOM 3649 C C . SER B 1 134 ? 9.406 32.188 0.864 1 89.44 134 SER B C 1
ATOM 3651 O O . SER B 1 134 ? 9.656 31.766 -0.263 1 89.44 134 SER B O 1
ATOM 3653 N N . ARG B 1 135 ? 8.695 31.578 1.843 1 89.31 135 ARG B N 1
ATOM 3654 C CA . ARG B 1 135 ? 8.133 30.266 1.53 1 89.31 135 ARG B CA 1
ATOM 3655 C C . ARG B 1 135 ? 6.719 30.125 2.07 1 89.31 135 ARG B C 1
ATOM 3657 O O . ARG B 1 135 ? 6.367 30.75 3.076 1 89.31 135 ARG B O 1
ATOM 3664 N N . LEU B 1 136 ? 5.996 29.344 1.333 1 88.88 136 LEU B N 1
ATOM 3665 C CA . LEU B 1 136 ? 4.637 29.047 1.77 1 88.88 136 LEU B CA 1
ATOM 3666 C C . LEU B 1 136 ? 4.641 28.016 2.893 1 88.88 136 LEU B C 1
ATOM 3668 O O . LEU B 1 136 ? 5.238 26.938 2.756 1 88.88 136 LEU B O 1
ATOM 3672 N N . ILE B 1 137 ? 4.023 28.359 3.992 1 92.88 137 ILE B N 1
ATOM 3673 C CA . ILE B 1 137 ? 4.004 27.469 5.145 1 92.88 137 ILE B CA 1
ATOM 3674 C C . ILE B 1 137 ? 2.561 27.234 5.594 1 92.88 137 ILE B C 1
ATOM 3676 O O . ILE B 1 137 ? 1.782 28.188 5.707 1 92.88 137 ILE B O 1
ATOM 3680 N N . GLY B 1 138 ? 2.254 25.969 5.82 1 92.06 138 GLY B N 1
ATOM 3681 C CA . GLY B 1 138 ? 0.941 25.625 6.34 1 92.06 138 GLY B CA 1
ATOM 3682 C C . GLY B 1 138 ? 0.68 26.188 7.723 1 92.06 138 GLY B C 1
ATOM 3683 O O . GLY B 1 138 ? 1.58 26.234 8.562 1 92.06 138 GLY B O 1
ATOM 3684 N N . SER B 1 139 ? -0.52 26.688 7.984 1 94.44 139 SER B N 1
ATOM 3685 C CA . SER B 1 139 ? -1.042 27.203 9.242 1 94.44 139 SER B CA 1
ATOM 3686 C C . SER B 1 139 ? -0.364 28.5 9.633 1 94.44 139 SER B C 1
ATOM 3688 O O . SER B 1 139 ? -0.617 29.047 10.719 1 94.44 139 SER B O 1
ATOM 3690 N N . ALA B 1 140 ? 0.428 29.062 8.781 1 95.06 140 ALA B N 1
ATOM 3691 C CA . ALA B 1 140 ? 1.237 30.219 9.141 1 95.06 140 ALA B CA 1
ATOM 3692 C C . ALA B 1 140 ? 0.361 31.453 9.375 1 95.06 140 ALA B C 1
ATOM 3694 O O . ALA B 1 140 ? 0.707 32.312 10.172 1 95.06 140 ALA B O 1
ATOM 3695 N N . SER B 1 141 ? -0.765 31.516 8.719 1 95 141 SER B N 1
ATOM 3696 C CA . SER B 1 141 ? -1.625 32.688 8.828 1 95 141 SER B CA 1
ATOM 3697 C C . SER B 1 141 ? -2.35 32.719 10.172 1 95 141 SER B C 1
ATOM 3699 O O . SER B 1 141 ? -2.928 33.75 10.555 1 95 141 SER B O 1
ATOM 3701 N N . ILE B 1 142 ? -2.328 31.609 10.891 1 95.88 142 ILE B N 1
ATOM 3702 C CA . ILE B 1 142 ? -3.084 31.562 12.141 1 95.88 142 ILE B CA 1
ATOM 3703 C C . ILE B 1 142 ? -2.15 31.219 13.297 1 95.88 142 ILE B C 1
ATOM 3705 O O . ILE B 1 142 ? -2.562 31.219 14.461 1 95.88 142 ILE B O 1
ATOM 3709 N N . ALA B 1 143 ? -0.899 30.922 13.055 1 95.88 143 ALA B N 1
ATOM 3710 C CA . ALA B 1 143 ? 0.021 30.391 14.055 1 95.88 143 ALA B CA 1
ATOM 3711 C C . ALA B 1 143 ? 0.605 31.516 14.914 1 95.88 143 ALA B C 1
ATOM 3713 O O . ALA B 1 143 ? 0.837 32.625 14.422 1 95.88 143 ALA B O 1
ATOM 3714 N N . ASP B 1 144 ? 0.844 31.156 16.156 1 94.75 144 ASP B N 1
ATOM 3715 C CA . ASP B 1 144 ? 1.555 32.062 17.062 1 94.75 144 ASP B CA 1
ATOM 3716 C C . ASP B 1 144 ? 3.066 31.953 16.859 1 94.75 144 ASP B C 1
ATOM 3718 O O . ASP B 1 144 ? 3.791 32.938 17.031 1 94.75 144 ASP B O 1
ATOM 3722 N N . HIS B 1 145 ? 3.525 30.812 16.578 1 94.12 145 HIS B N 1
ATOM 3723 C CA . HIS B 1 145 ? 4.922 30.5 16.297 1 94.12 145 HIS B CA 1
ATOM 3724 C C . HIS B 1 145 ? 5.047 29.594 15.078 1 94.12 145 HIS B C 1
ATOM 3726 O O . HIS B 1 145 ? 4.109 28.859 14.742 1 94.12 145 HIS B O 1
ATOM 3732 N N . ILE B 1 146 ? 6.148 29.719 14.445 1 96.44 146 ILE B N 1
ATOM 3733 C CA . ILE B 1 146 ? 6.434 28.859 13.305 1 96.44 146 ILE B CA 1
ATOM 3734 C C . ILE B 1 146 ? 7.816 28.234 13.461 1 96.44 146 ILE B C 1
ATOM 3736 O O . ILE B 1 146 ? 8.797 28.922 13.734 1 96.44 146 ILE B O 1
ATOM 3740 N N . VAL B 1 147 ? 7.914 26.953 13.336 1 96.5 147 VAL B N 1
ATOM 3741 C CA . VAL B 1 147 ? 9.188 26.25 13.422 1 96.5 147 VAL B CA 1
ATOM 3742 C C . VAL B 1 147 ? 9.672 25.875 12.023 1 96.5 147 VAL B C 1
ATOM 3744 O O . VAL B 1 147 ? 8.93 25.281 11.242 1 96.5 147 VAL B O 1
ATOM 3747 N N . ILE B 1 148 ? 10.922 26.203 11.68 1 96.5 148 ILE B N 1
ATOM 3748 C CA . ILE B 1 148 ? 11.492 25.938 10.359 1 96.5 148 ILE B CA 1
ATOM 3749 C C . ILE B 1 148 ? 12.945 25.484 10.508 1 96.5 148 ILE B C 1
ATOM 3751 O O . ILE B 1 148 ? 13.562 25.703 11.555 1 96.5 148 ILE B O 1
ATOM 3755 N N . ARG B 1 149 ? 13.398 24.812 9.492 1 95.62 149 ARG B N 1
ATOM 3756 C CA . ARG B 1 149 ? 14.836 24.609 9.344 1 95.62 149 ARG B CA 1
ATOM 3757 C C . ARG B 1 149 ? 15.484 25.781 8.609 1 95.62 149 ARG B C 1
ATOM 3759 O O . ARG B 1 149 ? 14.992 26.203 7.562 1 95.62 149 ARG B O 1
ATOM 3766 N N . ASP B 1 150 ? 16.484 26.344 9.078 1 93.44 150 ASP B N 1
ATOM 3767 C CA . ASP B 1 150 ? 17.281 27.375 8.445 1 93.44 150 ASP B CA 1
ATOM 3768 C C . ASP B 1 150 ? 18.766 27.031 8.484 1 93.44 150 ASP B C 1
ATOM 3770 O O . ASP B 1 150 ? 19.469 27.312 9.461 1 93.44 150 ASP B O 1
ATOM 3774 N N . GLY B 1 151 ? 19.266 26.484 7.32 1 92.06 151 GLY B N 1
ATOM 3775 C CA . GLY B 1 151 ? 20.609 25.938 7.309 1 92.06 151 GLY B CA 1
ATOM 3776 C C . GLY B 1 151 ? 20.766 24.719 8.211 1 92.06 151 GLY B C 1
ATOM 3777 O O . GLY B 1 151 ? 20.016 23.75 8.07 1 92.06 151 GLY B O 1
ATOM 3778 N N . ASP B 1 152 ? 21.703 24.875 9.211 1 94.44 152 ASP B N 1
ATOM 3779 C CA . ASP B 1 152 ? 21.953 23.766 10.125 1 94.44 152 ASP B CA 1
ATOM 3780 C C . ASP B 1 152 ? 21.219 23.969 11.445 1 94.44 152 ASP B C 1
ATOM 3782 O O . ASP B 1 152 ? 21.422 23.219 12.398 1 94.44 152 ASP B O 1
ATOM 3786 N N . ASP B 1 153 ? 20.297 24.953 11.422 1 96.06 153 ASP B N 1
ATOM 3787 C CA . ASP B 1 153 ? 19.562 25.266 12.656 1 96.06 153 ASP B CA 1
ATOM 3788 C C . ASP B 1 153 ? 18.078 24.969 12.508 1 96.06 153 ASP B C 1
ATOM 3790 O O . ASP B 1 153 ? 17.516 25.094 11.414 1 96.06 153 ASP B O 1
ATOM 3794 N N . VAL B 1 154 ? 17.5 24.5 13.609 1 97.62 154 VAL B N 1
ATOM 3795 C CA . VAL B 1 154 ? 16.047 24.516 13.758 1 97.62 154 VAL B CA 1
ATOM 3796 C C . VAL B 1 154 ? 15.633 25.734 14.578 1 97.62 154 VAL B C 1
ATOM 3798 O O . VAL B 1 154 ? 16.094 25.922 15.711 1 97.62 154 VAL B O 1
ATOM 3801 N N . VAL B 1 155 ? 14.742 26.578 14.008 1 96.69 155 VAL B N 1
ATOM 3802 C CA . VAL B 1 155 ? 14.469 27.859 14.641 1 96.69 155 VAL B CA 1
ATOM 3803 C C . VAL B 1 155 ? 12.961 28.047 14.82 1 96.69 155 VAL B C 1
ATOM 3805 O O . VAL B 1 155 ? 12.172 27.469 14.062 1 96.69 155 VAL B O 1
ATOM 3808 N N . GLN B 1 156 ? 12.602 28.75 15.812 1 96.38 156 GLN B N 1
ATOM 3809 C CA . GLN B 1 156 ? 11.234 29.219 16.047 1 96.38 156 GLN B CA 1
ATOM 3810 C C . GLN B 1 156 ? 11.102 30.703 15.719 1 96.38 156 GLN B C 1
ATOM 3812 O O . GLN B 1 156 ? 11.891 31.516 16.188 1 96.38 156 GLN B O 1
ATOM 3817 N N . LEU B 1 157 ? 10.133 30.984 14.898 1 96.19 157 LEU B N 1
ATOM 3818 C CA . LEU B 1 157 ? 9.875 32.375 14.484 1 96.19 157 LEU B CA 1
ATOM 3819 C C . LEU B 1 157 ? 8.57 32.875 15.086 1 96.19 157 LEU B C 1
ATOM 3821 O O . LEU B 1 157 ? 7.613 32.094 15.25 1 96.19 157 LEU B O 1
ATOM 3825 N N . SER B 1 158 ? 8.523 34.125 15.438 1 95.19 158 SER B N 1
ATOM 3826 C CA . SER B 1 158 ? 7.281 34.812 15.805 1 95.19 158 SER B CA 1
ATOM 3827 C C . SER B 1 158 ? 7.16 36.156 15.102 1 95.19 158 SER B C 1
ATOM 3829 O O . SER B 1 158 ? 8.172 36.812 14.82 1 95.19 158 SER B O 1
ATOM 3831 N N . PHE B 1 159 ? 5.965 36.438 14.82 1 94.56 159 PHE B N 1
ATOM 3832 C CA . PHE B 1 159 ? 5.637 37.656 14.109 1 94.56 159 PHE B CA 1
ATOM 3833 C C . PHE B 1 159 ? 4.633 38.5 14.898 1 94.56 159 PHE B C 1
ATOM 3835 O O . PHE B 1 159 ? 3.637 37.969 15.398 1 94.56 159 PHE B O 1
ATOM 3842 N N . SER B 1 160 ? 4.859 39.781 15.07 1 93.88 160 SER B N 1
ATOM 3843 C CA . SER B 1 160 ? 3.914 40.656 15.742 1 93.88 160 SER B CA 1
ATOM 3844 C C . SER B 1 160 ? 2.582 40.719 15 1 93.88 160 SER B C 1
ATOM 3846 O O . SER B 1 160 ? 1.519 40.719 15.625 1 93.88 160 SER B O 1
ATOM 3848 N N . THR B 1 161 ? 2.703 40.844 13.703 1 93.56 161 THR B N 1
ATOM 3849 C CA . THR B 1 161 ? 1.55 40.688 12.82 1 93.56 161 THR B CA 1
ATOM 3850 C C . THR B 1 161 ? 1.653 39.406 12.016 1 93.56 161 THR B C 1
ATOM 3852 O O . THR B 1 161 ? 2.602 39.219 11.25 1 93.56 161 THR B O 1
ATOM 3855 N N . ARG B 1 162 ? 0.641 38.625 12.219 1 92.94 162 ARG B N 1
ATOM 3856 C CA . ARG B 1 162 ? 0.678 37.344 11.523 1 92.94 162 ARG B CA 1
ATOM 3857 C C . ARG B 1 162 ? 0.733 37.531 10.016 1 92.94 162 ARG B C 1
ATOM 3859 O O . ARG B 1 162 ? 0.097 38.438 9.477 1 92.94 162 ARG B O 1
ATOM 3866 N N . PRO B 1 163 ? 1.449 36.594 9.344 1 92.56 163 PRO B N 1
ATOM 3867 C CA . PRO B 1 163 ? 1.435 36.656 7.879 1 92.56 163 PRO B CA 1
ATOM 3868 C C . PRO B 1 163 ? 0.031 36.5 7.301 1 92.56 163 PRO B C 1
ATOM 3870 O O . PRO B 1 163 ? -0.785 35.75 7.848 1 92.56 163 PRO B O 1
ATOM 3873 N N . THR B 1 164 ? -0.209 37.125 6.199 1 90.56 164 THR B N 1
ATOM 3874 C CA . THR B 1 164 ? -1.534 37.125 5.59 1 90.56 164 THR B CA 1
ATOM 3875 C C . THR B 1 164 ? -1.795 35.812 4.863 1 90.56 164 THR B C 1
ATOM 3877 O O . THR B 1 164 ? -0.934 35.312 4.133 1 90.56 164 THR B O 1
ATOM 3880 N N . LYS B 1 165 ? -2.982 35.344 5.051 1 92.06 165 LYS B N 1
ATOM 3881 C CA . LYS B 1 165 ? -3.385 34.125 4.367 1 92.06 165 LYS B CA 1
ATOM 3882 C C . LYS B 1 165 ? -3.363 34.312 2.854 1 92.06 165 LYS B C 1
ATOM 3884 O O . LYS B 1 165 ? -3.795 35.344 2.34 1 92.06 165 LYS B O 1
ATOM 3889 N N . VAL B 1 166 ? -2.779 33.281 2.186 1 86.62 166 VAL B N 1
ATOM 3890 C CA . VAL B 1 166 ? -2.82 33.25 0.727 1 86.62 166 VAL B CA 1
ATOM 3891 C C . VAL B 1 166 ? -4.102 32.562 0.255 1 86.62 166 VAL B C 1
ATOM 3893 O O . VAL B 1 166 ? -4.535 31.578 0.844 1 86.62 166 VAL B O 1
ATOM 3896 N N . ASP B 1 167 ? -4.77 33.188 -0.788 1 75.44 167 ASP B N 1
ATOM 3897 C CA . ASP B 1 167 ? -6.012 32.656 -1.334 1 75.44 167 ASP B CA 1
ATOM 3898 C C . ASP B 1 167 ? -5.73 31.594 -2.414 1 75.44 167 ASP B C 1
ATOM 3900 O O . ASP B 1 167 ? -4.672 31.625 -3.047 1 75.44 167 ASP B O 1
ATOM 3904 N N . ASN B 1 168 ? -6.254 30.391 -2.43 1 64.19 168 ASN B N 1
ATOM 3905 C CA . ASN B 1 168 ? -6.328 29.547 -3.617 1 64.19 168 ASN B CA 1
ATOM 3906 C C . ASN B 1 168 ? -5.742 28.172 -3.357 1 64.19 168 ASN B C 1
ATOM 3908 O O . ASN B 1 168 ? -5.77 27.297 -4.234 1 64.19 168 ASN B O 1
ATOM 3912 N N . ILE B 1 169 ? -5.266 28.062 -2.223 1 68.5 169 ILE B N 1
ATOM 3913 C CA . ILE B 1 169 ? -4.695 26.719 -2.135 1 68.5 169 ILE B CA 1
ATOM 3914 C C . ILE B 1 169 ? -5.461 25.906 -1.1 1 68.5 169 ILE B C 1
ATOM 3916 O O . ILE B 1 169 ? -5.164 25.969 0.096 1 68.5 169 ILE B O 1
ATOM 3920 N N . GLY B 1 170 ? -6.457 25.219 -1.562 1 69.38 170 GLY B N 1
ATOM 3921 C CA . GLY B 1 170 ? -7.176 24.234 -0.768 1 69.38 170 GLY B CA 1
ATOM 3922 C C . GLY B 1 170 ? -8.023 24.859 0.329 1 69.38 170 GLY B C 1
ATOM 3923 O O . GLY B 1 170 ? -8.508 24.156 1.216 1 69.38 170 GLY B O 1
ATOM 3924 N N . LYS B 1 171 ? -8.031 26.219 0.345 1 83 171 LYS B N 1
ATOM 3925 C CA . LYS B 1 171 ? -8.781 26.922 1.377 1 83 171 LYS B CA 1
ATOM 3926 C C . LYS B 1 171 ? -8.188 26.688 2.76 1 83 171 LYS B C 1
ATOM 3928 O O . LYS B 1 171 ? -8.922 26.531 3.74 1 83 171 LYS B O 1
ATOM 3933 N N . LEU B 1 172 ? -6.871 26.516 2.773 1 90.06 172 LEU B N 1
ATOM 3934 C CA . LEU B 1 172 ? -6.129 26.25 3.998 1 90.06 172 LEU B CA 1
ATOM 3935 C C . LEU B 1 172 ? -5.477 27.516 4.535 1 90.06 172 LEU B C 1
ATOM 3937 O O . LEU B 1 172 ? -5.309 28.5 3.797 1 90.06 172 LEU B O 1
ATOM 3941 N N . PRO B 1 173 ? -5.141 27.562 5.773 1 93.75 173 PRO B N 1
ATOM 3942 C CA . PRO B 1 173 ? -4.57 28.766 6.387 1 93.75 173 PRO B CA 1
ATOM 3943 C C . PRO B 1 173 ? -3.074 28.906 6.129 1 93.75 173 PRO B C 1
ATOM 3945 O O . PRO B 1 173 ? -2.297 29.109 7.066 1 93.75 173 PRO B O 1
ATOM 3948 N N . MET B 1 174 ? -2.719 28.984 4.91 1 92.44 174 MET B N 1
ATOM 3949 C CA . MET B 1 174 ? -1.321 29.109 4.508 1 92.44 174 MET B CA 1
ATOM 3950 C C . MET B 1 174 ? -0.937 30.562 4.312 1 92.44 174 MET B C 1
ATOM 3952 O O . MET B 1 174 ? -1.792 31.406 4.016 1 92.44 174 MET B O 1
ATOM 3956 N N . ALA B 1 175 ? 0.376 30.828 4.48 1 93.25 175 ALA B N 1
ATOM 3957 C CA . ALA B 1 175 ? 0.896 32.188 4.246 1 93.25 175 ALA B CA 1
ATOM 3958 C C . ALA B 1 175 ? 2.354 32.125 3.791 1 93.25 175 ALA B C 1
ATOM 3960 O O . ALA B 1 175 ? 3.078 31.188 4.105 1 93.25 175 ALA B O 1
ATOM 3961 N N . TRP B 1 176 ? 2.701 33.094 3.051 1 91.19 176 TRP B N 1
ATOM 3962 C CA . TRP B 1 176 ? 4.113 33.312 2.738 1 91.19 176 TRP B CA 1
ATOM 3963 C C . TRP B 1 176 ? 4.871 33.812 3.961 1 91.19 176 TRP B C 1
ATOM 3965 O O . TRP B 1 176 ? 4.469 34.781 4.594 1 91.19 176 TRP B O 1
ATOM 3975 N N . VAL B 1 177 ? 5.941 33.125 4.254 1 93.56 177 VAL B N 1
ATOM 3976 C CA . VAL B 1 177 ? 6.738 33.469 5.426 1 93.56 177 VAL B CA 1
ATOM 3977 C C . VAL B 1 177 ? 8.18 33.75 5.012 1 93.56 177 VAL B C 1
ATOM 3979 O O . VAL B 1 177 ? 8.82 32.906 4.379 1 93.56 177 VAL B O 1
ATOM 3982 N N . ASP B 1 178 ? 8.625 34.875 5.312 1 93.31 178 ASP B N 1
ATOM 3983 C CA . ASP B 1 178 ? 10.039 35.219 5.184 1 93.31 178 ASP B CA 1
ATOM 3984 C C . ASP B 1 178 ? 10.742 35.156 6.539 1 93.31 178 ASP B C 1
ATOM 3986 O O . ASP B 1 178 ? 10.516 36.031 7.398 1 93.31 178 ASP B O 1
ATOM 3990 N N . PRO B 1 179 ? 11.602 34.219 6.68 1 92.81 179 PRO B N 1
ATOM 3991 C CA . PRO B 1 179 ? 12.266 34.062 7.977 1 92.81 179 PRO B CA 1
ATOM 3992 C C . PRO B 1 179 ? 13.023 35.344 8.383 1 92.81 179 PRO B C 1
ATOM 3994 O O . PRO B 1 179 ? 13.117 35.656 9.57 1 92.81 179 PRO B O 1
ATOM 3997 N N . ALA B 1 180 ? 13.531 36.094 7.477 1 92.62 180 ALA B N 1
ATOM 3998 C CA . ALA B 1 180 ? 14.32 37.281 7.754 1 92.62 180 ALA B CA 1
ATOM 3999 C C . ALA B 1 180 ? 13.438 38.406 8.281 1 92.62 180 ALA B C 1
ATOM 4001 O O . ALA B 1 180 ? 13.93 39.344 8.906 1 92.62 180 ALA B O 1
ATOM 4002 N N . ALA B 1 181 ? 12.18 38.312 8.07 1 93.44 181 ALA B N 1
ATOM 4003 C CA . ALA B 1 181 ? 11.25 39.375 8.461 1 93.44 181 ALA B CA 1
ATOM 4004 C C . ALA B 1 181 ? 10.633 39.094 9.828 1 93.44 181 ALA B C 1
ATOM 4006 O O . ALA B 1 181 ? 9.789 39.844 10.305 1 93.44 181 ALA B O 1
ATOM 4007 N N . ALA B 1 182 ? 11 38.062 10.492 1 95.69 182 ALA B N 1
ATOM 4008 C CA . ALA B 1 182 ? 10.422 37.688 11.773 1 95.69 182 ALA B CA 1
ATOM 4009 C C . ALA B 1 182 ? 10.789 38.688 12.859 1 95.69 182 ALA B C 1
ATOM 4011 O O . ALA B 1 182 ? 11.898 39.219 12.867 1 95.69 182 ALA B O 1
ATOM 4012 N N . ASP B 1 183 ? 9.906 38.969 13.734 1 96.88 183 ASP B N 1
ATOM 4013 C CA . ASP B 1 183 ? 10.18 39.844 14.859 1 96.88 183 ASP B CA 1
ATOM 4014 C C . ASP B 1 183 ? 11.102 39.156 15.875 1 96.88 183 ASP B C 1
ATOM 4016 O O . ASP B 1 183 ? 11.945 39.812 16.484 1 96.88 183 ASP B O 1
ATOM 4020 N N . HIS B 1 184 ? 10.852 37.938 16.109 1 95.88 184 HIS B N 1
ATOM 4021 C CA . HIS B 1 184 ? 11.672 37.156 17.016 1 95.88 184 HIS B CA 1
ATOM 4022 C C . HIS B 1 184 ? 12.133 35.875 16.344 1 95.88 184 HIS B C 1
ATOM 4024 O O . HIS B 1 184 ? 11.375 35.25 15.602 1 95.88 184 HIS B O 1
ATOM 4030 N N . ARG B 1 185 ? 13.305 35.531 16.609 1 95.75 185 ARG B N 1
ATOM 4031 C CA . ARG B 1 185 ? 13.93 34.312 16.109 1 95.75 185 ARG B CA 1
ATOM 4032 C C . ARG B 1 185 ? 14.703 33.594 17.219 1 95.75 185 ARG B C 1
ATOM 4034 O O . ARG B 1 185 ? 15.609 34.188 17.828 1 95.75 185 ARG B O 1
ATOM 4041 N N . VAL B 1 186 ? 14.344 32.406 17.531 1 95.69 186 VAL B N 1
ATOM 4042 C CA . VAL B 1 186 ? 15 31.625 18.578 1 95.69 186 VAL B CA 1
ATOM 4043 C C . VAL B 1 186 ? 15.57 30.328 17.969 1 95.69 186 VAL B C 1
ATOM 4045 O O . VAL B 1 186 ? 14.852 29.578 17.312 1 95.69 186 VAL B O 1
ATOM 4048 N N . VAL B 1 187 ? 16.875 30.078 18.188 1 97.44 187 VAL B N 1
ATOM 4049 C CA . VAL B 1 187 ? 17.469 28.812 17.781 1 97.44 187 VAL B CA 1
ATOM 4050 C C . VAL B 1 187 ? 17.141 27.734 18.797 1 97.44 187 VAL B C 1
ATOM 4052 O O . VAL B 1 187 ? 17.547 27.812 19.953 1 97.44 187 VAL B O 1
ATOM 4055 N N . LEU B 1 188 ? 16.438 26.734 18.375 1 97.12 188 LEU B N 1
ATOM 4056 C CA . LEU B 1 188 ? 15.992 25.656 19.234 1 97.12 188 LEU B CA 1
ATOM 4057 C C . LEU B 1 188 ? 17.062 24.562 19.328 1 97.12 188 LEU B C 1
ATOM 4059 O O . LEU B 1 188 ? 17.141 23.844 20.328 1 97.12 188 LEU B O 1
ATOM 4063 N N . GLY B 1 189 ? 17.797 24.359 18.328 1 97.44 189 GLY B N 1
ATOM 4064 C CA . GLY B 1 189 ? 18.875 23.391 18.203 1 97.44 189 GLY B CA 1
ATOM 4065 C C . GLY B 1 189 ? 19.688 23.562 16.938 1 97.44 189 GLY B C 1
ATOM 4066 O O . GLY B 1 189 ? 19.234 24.188 15.977 1 97.44 189 GLY B O 1
ATOM 4067 N N . SER B 1 190 ? 20.969 23.031 17.016 1 97.31 190 SER B N 1
ATOM 4068 C CA . SER B 1 190 ? 21.875 23.156 15.891 1 97.31 190 SER B CA 1
ATOM 4069 C C . SER B 1 190 ? 22.625 21.844 15.633 1 97.31 190 SER B C 1
ATOM 4071 O O . SER B 1 190 ? 22.781 21.031 16.531 1 97.31 190 SER B O 1
ATOM 4073 N N . GLY B 1 191 ? 23.016 21.656 14.336 1 96.81 191 GLY B N 1
ATOM 4074 C CA . GLY B 1 191 ? 23.891 20.547 13.992 1 96.81 191 GLY B CA 1
ATOM 4075 C C . GLY B 1 191 ? 23.141 19.281 13.648 1 96.81 191 GLY B C 1
ATOM 4076 O O . GLY B 1 191 ? 21.922 19.312 13.461 1 96.81 191 GLY B O 1
ATOM 4077 N N . PRO B 1 192 ? 23.891 18.234 13.594 1 96.12 192 PRO B N 1
ATOM 4078 C CA . PRO B 1 192 ? 23.344 16.984 13.062 1 96.12 192 PRO B CA 1
ATOM 4079 C C . PRO B 1 192 ? 22.203 16.438 13.906 1 96.12 192 PRO B C 1
ATOM 4081 O O . PRO B 1 192 ? 21.234 15.883 13.359 1 96.12 192 PRO B O 1
ATOM 4084 N N . GLN B 1 193 ? 22.359 16.578 15.156 1 96.44 193 GLN B N 1
ATOM 4085 C CA . GLN B 1 193 ? 21.328 16.031 16.016 1 96.44 193 GLN B CA 1
ATOM 4086 C C . GLN B 1 193 ? 20.016 16.797 15.852 1 96.44 193 GLN B C 1
ATOM 4088 O O . GLN B 1 193 ? 18.938 16.172 15.781 1 96.44 193 GLN B O 1
ATOM 4093 N N . ALA B 1 194 ? 20.031 18.109 15.82 1 97.06 194 ALA B N 1
ATOM 4094 C CA . ALA B 1 194 ? 18.844 18.938 15.609 1 97.06 194 ALA B CA 1
ATOM 4095 C C . ALA B 1 194 ? 18.219 18.656 14.25 1 97.06 194 ALA B C 1
ATOM 4097 O O . ALA B 1 194 ? 17 18.594 14.117 1 97.06 194 ALA B O 1
ATOM 4098 N N . LEU B 1 195 ? 19.094 18.453 13.32 1 96.19 195 LEU B N 1
ATOM 4099 C CA . LEU B 1 195 ? 18.609 18.188 11.969 1 96.19 195 LEU B CA 1
ATOM 4100 C C . LEU B 1 195 ? 17.969 16.812 11.883 1 96.19 195 LEU B C 1
ATOM 4102 O O . LEU B 1 195 ? 17.016 16.625 11.125 1 96.19 195 LEU B O 1
ATOM 4106 N N . ALA B 1 196 ? 18.484 15.891 12.656 1 96 196 ALA B N 1
ATOM 4107 C CA . ALA B 1 196 ? 17.844 14.57 12.711 1 96 196 ALA B CA 1
ATOM 4108 C C . ALA B 1 196 ? 16.453 14.656 13.328 1 96 196 ALA B C 1
ATOM 4110 O O . ALA B 1 196 ? 15.523 13.992 12.867 1 96 196 ALA B O 1
ATOM 4111 N N . HIS B 1 197 ? 16.297 15.461 14.367 1 97.06 197 HIS B N 1
ATOM 4112 C CA . HIS B 1 197 ? 14.992 15.672 14.984 1 97.06 197 HIS B CA 1
ATOM 4113 C C . HIS B 1 197 ? 14.031 16.359 14.016 1 97.06 197 HIS B C 1
ATOM 4115 O O . HIS B 1 197 ? 12.844 16.047 13.984 1 97.06 197 HIS B O 1
ATOM 4121 N N . HIS B 1 198 ? 14.539 17.297 13.266 1 97.19 198 HIS B N 1
ATOM 4122 C CA . HIS B 1 198 ? 13.719 17.969 12.258 1 97.19 198 HIS B CA 1
ATOM 4123 C C . HIS B 1 198 ? 13.266 16.984 11.18 1 97.19 198 HIS B C 1
ATOM 4125 O O . HIS B 1 198 ? 12.102 17.016 10.766 1 97.19 198 HIS B O 1
ATOM 4131 N N . GLN B 1 199 ? 14.156 16.156 10.727 1 96.06 199 GLN B N 1
ATOM 4132 C CA . GLN B 1 199 ? 13.805 15.141 9.734 1 96.06 199 GLN B CA 1
ATOM 4133 C C . GLN B 1 199 ? 12.711 14.219 10.25 1 96.06 199 GLN B C 1
ATOM 4135 O O . GLN B 1 199 ? 11.789 13.859 9.516 1 96.06 199 GLN B O 1
ATOM 4140 N N . ARG B 1 200 ? 12.859 13.891 11.469 1 97.12 200 ARG B N 1
ATOM 4141 C CA . ARG B 1 200 ? 11.828 13.07 12.102 1 97.12 200 ARG B CA 1
ATOM 4142 C C . ARG B 1 200 ? 10.484 13.781 12.078 1 97.12 200 ARG B C 1
ATOM 4144 O O . ARG B 1 200 ? 9.461 13.172 11.75 1 97.12 200 ARG B O 1
ATOM 4151 N N . ALA B 1 201 ? 10.438 14.969 12.422 1 97.5 201 ALA B N 1
ATOM 4152 C CA . ALA B 1 201 ? 9.211 15.758 12.391 1 97.5 201 ALA B CA 1
ATOM 4153 C C . ALA B 1 201 ? 8.641 15.844 10.977 1 97.5 201 ALA B C 1
ATOM 4155 O O . ALA B 1 201 ? 7.426 15.75 10.789 1 97.5 201 ALA B O 1
ATOM 4156 N N . LEU B 1 202 ? 9.523 16.047 10.039 1 96.94 202 LEU B N 1
ATOM 4157 C CA . LEU B 1 202 ? 9.102 16.094 8.641 1 96.94 202 LEU B CA 1
ATOM 4158 C C . LEU B 1 202 ? 8.453 14.781 8.227 1 96.94 202 LEU B C 1
ATOM 4160 O O . LEU B 1 202 ? 7.418 14.781 7.555 1 96.94 202 LEU B O 1
ATOM 4164 N N . ASP B 1 203 ? 9.016 13.695 8.594 1 97.38 203 ASP B N 1
ATOM 4165 C CA . ASP B 1 203 ? 8.445 12.391 8.281 1 97.38 203 ASP B CA 1
ATOM 4166 C C . ASP B 1 203 ? 7.102 12.195 8.977 1 97.38 203 ASP B C 1
ATOM 4168 O O . ASP B 1 203 ? 6.188 11.586 8.414 1 97.38 203 ASP B O 1
ATOM 4172 N N . GLU B 1 204 ? 7.008 12.68 10.203 1 98.06 204 GLU B N 1
ATOM 4173 C CA . GLU B 1 204 ? 5.73 12.617 10.898 1 98.06 204 GLU B CA 1
ATOM 4174 C C . GLU B 1 204 ? 4.668 13.438 10.172 1 98.06 204 GLU B C 1
ATOM 4176 O O . GLU B 1 204 ? 3.514 13.016 10.062 1 98.06 204 GLU B O 1
ATOM 4181 N N . TRP B 1 205 ? 5.043 14.586 9.727 1 98.06 205 TRP B N 1
ATOM 4182 C CA . TRP B 1 205 ? 4.113 15.422 8.977 1 98.06 205 TRP B CA 1
ATOM 4183 C C . TRP B 1 205 ? 3.646 14.711 7.707 1 98.06 205 TRP B C 1
ATOM 4185 O O . TRP B 1 205 ? 2.449 14.672 7.418 1 98.06 205 TRP B O 1
ATOM 4195 N N . ARG B 1 206 ? 4.605 14.211 6.965 1 97.69 206 ARG B N 1
ATOM 4196 C CA . ARG B 1 206 ? 4.305 13.484 5.738 1 97.69 206 ARG B CA 1
ATOM 4197 C C . ARG B 1 206 ? 3.348 12.328 6.012 1 97.69 206 ARG B C 1
ATOM 4199 O O . ARG B 1 206 ? 2.359 12.148 5.297 1 97.69 206 ARG B O 1
ATOM 4206 N N . LEU B 1 207 ? 3.662 11.648 7.004 1 97.12 207 LEU B N 1
ATOM 4207 C CA . LEU B 1 207 ? 2.885 10.484 7.402 1 97.12 207 LEU B CA 1
ATOM 4208 C C . LEU B 1 207 ? 1.461 10.883 7.777 1 97.12 207 LEU B C 1
ATOM 4210 O O . LEU B 1 207 ? 0.498 10.258 7.324 1 97.12 207 LEU B O 1
ATOM 4214 N N . LEU B 1 208 ? 1.286 11.773 8.625 1 98.38 208 LEU B N 1
ATOM 4215 C CA . LEU B 1 208 ? -0.029 12.188 9.102 1 98.38 208 LEU B CA 1
ATOM 4216 C C . LEU B 1 208 ? -0.838 12.828 7.984 1 98.38 208 LEU B C 1
ATOM 4218 O O . LEU B 1 208 ? -2.061 12.68 7.93 1 98.38 208 LEU B O 1
ATOM 4222 N N . THR B 1 209 ? -0.179 13.562 7.109 1 98.06 209 THR B N 1
ATOM 4223 C CA . THR B 1 209 ? -0.858 14.109 5.938 1 98.06 209 THR B CA 1
ATOM 4224 C C . THR B 1 209 ? -1.346 12.984 5.027 1 98.06 209 THR B C 1
ATOM 4226 O O . THR B 1 209 ? -2.469 13.031 4.523 1 98.06 209 THR B O 1
ATOM 4229 N N . ALA B 1 210 ? -0.499 12.016 4.812 1 98.31 210 ALA B N 1
ATOM 4230 C CA . ALA B 1 210 ? -0.914 10.852 4.031 1 98.31 210 ALA B CA 1
ATOM 4231 C C . ALA B 1 210 ? -2.148 10.195 4.641 1 98.31 210 ALA B C 1
ATOM 4233 O O . ALA B 1 210 ? -3.09 9.844 3.924 1 98.31 210 ALA B O 1
ATOM 4234 N N . ALA B 1 211 ? -2.129 10.031 5.938 1 98.5 211 ALA B N 1
ATOM 4235 C CA . ALA B 1 211 ? -3.262 9.422 6.633 1 98.5 211 ALA B CA 1
ATOM 4236 C C . ALA B 1 211 ? -4.527 10.258 6.445 1 98.5 211 ALA B C 1
ATOM 4238 O O . ALA B 1 211 ? -5.609 9.703 6.227 1 98.5 211 ALA B O 1
ATOM 4239 N N . ALA B 1 212 ? -4.41 11.508 6.57 1 98.5 212 ALA B N 1
ATOM 4240 C CA . ALA B 1 212 ? -5.562 12.383 6.344 1 98.5 212 ALA B CA 1
ATOM 4241 C C . ALA B 1 212 ? -6.109 12.211 4.93 1 98.5 212 ALA B C 1
ATOM 4243 O O . ALA B 1 212 ? -7.328 12.172 4.73 1 98.5 212 ALA B O 1
ATOM 4244 N N . LEU B 1 213 ? -5.195 12.117 3.986 1 98.5 213 LEU B N 1
ATOM 4245 C CA . LEU B 1 213 ? -5.613 11.938 2.6 1 98.5 213 LEU B CA 1
ATOM 4246 C C . LEU B 1 213 ? -6.285 10.578 2.402 1 98.5 213 LEU B C 1
ATOM 4248 O O . LEU B 1 213 ? -7.191 10.445 1.575 1 98.5 213 LEU B O 1
ATOM 4252 N N . VAL B 1 214 ? -5.883 9.586 3.166 1 98.44 214 VAL B N 1
ATOM 4253 C CA . VAL B 1 214 ? -6.574 8.305 3.137 1 98.44 214 VAL B CA 1
ATOM 4254 C C . VAL B 1 214 ? -8.031 8.492 3.535 1 98.44 214 VAL B C 1
ATOM 4256 O O . VAL B 1 214 ? -8.938 8.008 2.852 1 98.44 214 VAL B O 1
ATOM 4259 N N . GLY B 1 215 ? -8.258 9.172 4.645 1 98.44 215 GLY B N 1
ATOM 4260 C CA . GLY B 1 215 ? -9.617 9.461 5.07 1 98.44 215 GLY B CA 1
ATOM 4261 C C . GLY B 1 215 ? -10.414 10.227 4.031 1 98.44 215 GLY B C 1
ATOM 4262 O O . GLY B 1 215 ? -11.594 9.93 3.805 1 98.44 215 GLY B O 1
ATOM 4263 N N . LEU B 1 216 ? -9.75 11.172 3.457 1 98.19 216 LEU B N 1
ATOM 4264 C CA . LEU B 1 216 ? -10.375 11.969 2.404 1 98.19 216 LEU B CA 1
ATOM 4265 C C . LEU B 1 216 ? -10.812 11.086 1.24 1 98.19 216 LEU B C 1
ATOM 4267 O O . LEU B 1 216 ? -11.945 11.18 0.773 1 98.19 216 LEU B O 1
ATOM 4271 N N . VAL B 1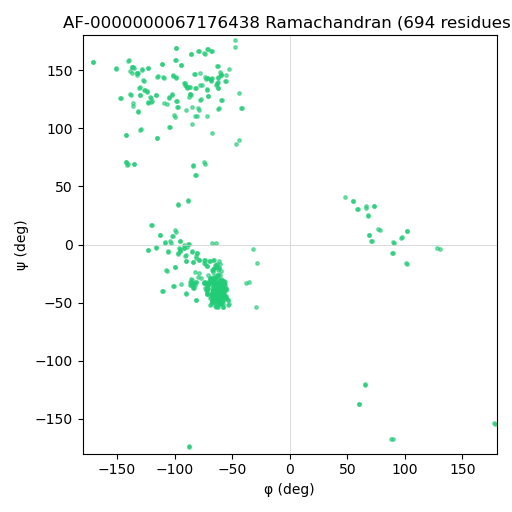 217 ? -9.977 10.188 0.78 1 98.06 217 VAL B N 1
ATOM 4272 C CA . VAL B 1 217 ? -10.273 9.305 -0.347 1 98.06 217 VAL B CA 1
ATOM 4273 C C . VAL B 1 217 ? -11.414 8.352 0.026 1 98.06 217 VAL B C 1
ATOM 4275 O O . VAL B 1 217 ? -12.289 8.078 -0.792 1 98.06 217 VAL B O 1
ATOM 4278 N N . GLU B 1 218 ? -11.359 7.848 1.207 1 97 218 GLU B N 1
ATOM 4279 C CA . GLU B 1 218 ? -12.414 6.938 1.636 1 97 218 GLU B CA 1
ATOM 4280 C C . GLU B 1 218 ? -13.781 7.617 1.601 1 97 218 GLU B C 1
ATOM 4282 O O . GLU B 1 218 ? -14.766 7.012 1.179 1 97 218 GLU B O 1
ATOM 4287 N N . GLU B 1 219 ? -13.812 8.812 2.062 1 96.12 219 GLU B N 1
ATOM 4288 C CA . GLU B 1 219 ? -15.078 9.539 2.012 1 96.12 219 GLU B CA 1
ATOM 4289 C C . GLU B 1 219 ? -15.492 9.828 0.571 1 96.12 219 GLU B C 1
ATOM 4291 O O . GLU B 1 219 ? -16.672 9.742 0.233 1 96.12 219 GLU B O 1
ATOM 4296 N N . THR B 1 220 ? -14.57 10.211 -0.255 1 95.44 220 THR B N 1
ATOM 4297 C CA . THR B 1 220 ? -14.859 10.43 -1.667 1 95.44 220 THR B CA 1
ATOM 4298 C C . THR B 1 220 ? -15.406 9.156 -2.305 1 95.44 220 THR B C 1
ATOM 4300 O O . THR B 1 220 ? -16.297 9.211 -3.152 1 95.44 220 THR B O 1
ATOM 4303 N N . MET B 1 221 ? -14.844 8.055 -1.936 1 94.31 221 MET B N 1
ATOM 4304 C CA . MET B 1 221 ? -15.336 6.758 -2.402 1 94.31 221 MET B CA 1
ATOM 4305 C C . MET B 1 221 ? -16.781 6.535 -1.971 1 94.31 221 MET B C 1
ATOM 4307 O O . MET B 1 221 ? -17.609 6.074 -2.762 1 94.31 221 MET B O 1
ATOM 4311 N N . THR B 1 222 ? -17.078 6.816 -0.723 1 93.12 222 THR B N 1
ATOM 4312 C CA . THR B 1 222 ? -18.422 6.688 -0.19 1 93.12 222 THR B CA 1
ATOM 4313 C C . THR B 1 222 ? -19.406 7.551 -0.98 1 93.12 222 THR B C 1
ATOM 4315 O O . THR B 1 222 ? -20.484 7.082 -1.374 1 93.12 222 THR B O 1
ATOM 4318 N N . ILE B 1 223 ? -19 8.766 -1.227 1 90.19 223 ILE B N 1
ATOM 4319 C CA . ILE B 1 223 ? -19.828 9.703 -1.979 1 90.19 223 ILE B CA 1
ATOM 4320 C C . ILE B 1 223 ? -20.078 9.156 -3.381 1 90.19 223 ILE B C 1
ATOM 4322 O O . ILE B 1 223 ? -21.219 9.133 -3.85 1 90.19 223 ILE B O 1
ATOM 4326 N N . ALA B 1 224 ? -19.062 8.711 -4 1 90.56 224 ALA B N 1
ATOM 4327 C CA . ALA B 1 224 ? -19.156 8.195 -5.363 1 90.56 224 ALA B CA 1
ATOM 4328 C C . ALA B 1 224 ? -20.016 6.934 -5.414 1 90.56 224 ALA B C 1
ATOM 4330 O O . ALA B 1 224 ? -20.859 6.777 -6.305 1 90.56 224 ALA B O 1
ATOM 4331 N N . ALA B 1 225 ? -19.812 6.035 -4.484 1 89.62 225 ALA B N 1
ATOM 4332 C CA . ALA B 1 225 ? -20.547 4.773 -4.445 1 89.62 225 ALA B CA 1
ATOM 4333 C C . ALA B 1 225 ? -22.031 5.008 -4.207 1 89.62 225 ALA B C 1
ATOM 4335 O O . ALA B 1 225 ? -22.875 4.355 -4.828 1 89.62 225 ALA B O 1
ATOM 4336 N N . GLU B 1 226 ? -22.359 5.859 -3.275 1 88.06 226 GLU B N 1
ATOM 4337 C CA . GLU B 1 226 ? -23.75 6.18 -2.98 1 88.06 226 GLU B CA 1
ATOM 4338 C C . GLU B 1 226 ? -24.453 6.742 -4.207 1 88.06 226 GLU B C 1
ATOM 4340 O O . GLU B 1 226 ? -25.594 6.367 -4.5 1 88.06 226 GLU B O 1
ATOM 4345 N N . PHE B 1 227 ? -23.797 7.645 -4.84 1 85.69 227 PHE B N 1
ATOM 4346 C CA . PHE B 1 227 ? -24.391 8.219 -6.043 1 85.69 227 PHE B CA 1
ATOM 4347 C C . PHE B 1 227 ? -24.562 7.16 -7.125 1 85.69 227 PHE B C 1
ATOM 4349 O O . PHE B 1 227 ? -25.578 7.129 -7.809 1 85.69 227 PHE B O 1
ATOM 4356 N N . ALA B 1 228 ? -23.594 6.324 -7.309 1 84.94 228 ALA B N 1
ATOM 4357 C CA . ALA B 1 228 ? -23.609 5.305 -8.359 1 84.94 228 ALA B CA 1
ATOM 4358 C C . ALA B 1 228 ? -24.719 4.285 -8.117 1 84.94 228 ALA B C 1
ATOM 4360 O O . ALA B 1 228 ? -25.234 3.693 -9.062 1 84.94 228 ALA B O 1
ATOM 4361 N N . LYS B 1 229 ? -25.047 4.086 -6.957 1 83.12 229 LYS B N 1
ATOM 4362 C CA . LYS B 1 229 ? -26.094 3.125 -6.602 1 83.12 229 LYS B CA 1
ATOM 4363 C C . LYS B 1 229 ? -27.484 3.693 -6.871 1 83.12 229 LYS B C 1
ATOM 4365 O O . LYS B 1 229 ? -28.438 2.945 -7.117 1 83.12 229 LYS B O 1
ATOM 4370 N N . THR B 1 230 ? -27.562 4.988 -6.785 1 82.81 230 THR B N 1
ATOM 4371 C CA . THR B 1 230 ? -28.891 5.602 -6.812 1 82.81 230 THR B CA 1
ATOM 4372 C C . THR B 1 230 ? -29.203 6.148 -8.203 1 82.81 230 THR B C 1
ATOM 4374 O O . THR B 1 230 ? -30.359 6.379 -8.539 1 82.81 230 THR B O 1
ATOM 4377 N N . ARG B 1 231 ? -28.156 6.344 -8.992 1 77.94 231 ARG B N 1
ATOM 4378 C CA . ARG B 1 231 ? -28.375 6.832 -10.352 1 77.94 231 ARG B CA 1
ATOM 4379 C C . ARG B 1 231 ? -28.547 5.68 -11.328 1 77.94 231 ARG B C 1
ATOM 4381 O O . ARG B 1 231 ? -27.812 4.691 -11.273 1 77.94 231 ARG B O 1
ATOM 4388 N N . TYR B 1 232 ? -29.531 5.859 -12.195 1 78.31 232 TYR B N 1
ATOM 4389 C CA . TYR B 1 232 ? -29.828 4.801 -13.148 1 78.31 232 TYR B CA 1
ATOM 4390 C C . TYR B 1 232 ? -29.578 5.27 -14.578 1 78.31 232 TYR B C 1
ATOM 4392 O O . TYR B 1 232 ? -29.844 6.426 -14.914 1 78.31 232 TYR B O 1
ATOM 4400 N N . THR B 1 233 ? -28.859 4.527 -15.281 1 69.69 233 THR B N 1
ATOM 4401 C CA . THR B 1 233 ? -28.75 4.66 -16.734 1 69.69 233 THR B CA 1
ATOM 4402 C C . THR B 1 233 ? -28.969 3.311 -17.406 1 69.69 233 THR B C 1
ATOM 4404 O O . THR B 1 233 ? -28.422 2.295 -16.969 1 69.69 233 THR B O 1
ATOM 4407 N N . LEU B 1 234 ? -29.75 3.291 -18.469 1 73.38 234 LEU B N 1
ATOM 4408 C CA . LEU B 1 234 ? -30.078 2.1 -19.25 1 73.38 234 LEU B CA 1
ATOM 4409 C C . LEU B 1 234 ? -30.734 1.048 -18.375 1 73.38 234 LEU B C 1
ATOM 4411 O O . LEU B 1 234 ? -30.453 -0.145 -18.5 1 73.38 234 LEU B O 1
ATOM 4415 N N . GLY B 1 235 ? -31.469 1.463 -17.328 1 77.12 235 GLY B N 1
ATOM 4416 C CA . GLY B 1 235 ? -32.312 0.588 -16.531 1 77.12 235 GLY B CA 1
ATOM 4417 C C . GLY B 1 235 ? -31.578 -0.051 -15.367 1 77.12 235 GLY B C 1
ATOM 4418 O O . GLY B 1 235 ? -32.156 -0.813 -14.594 1 77.12 235 GLY B O 1
ATOM 4419 N N . VAL B 1 236 ? -30.281 0.107 -15.266 1 75.5 236 VAL B N 1
ATOM 4420 C CA . VAL B 1 236 ? -29.531 -0.458 -14.156 1 75.5 236 VAL B CA 1
ATOM 4421 C C . VAL B 1 236 ? -28.766 0.653 -13.43 1 75.5 236 VAL B C 1
ATOM 4423 O O . VAL B 1 236 ? -28.516 1.714 -14 1 75.5 236 VAL B O 1
ATOM 4426 N N . PRO B 1 237 ? -28.578 0.361 -12.156 1 78 237 PRO B N 1
ATOM 4427 C CA . PRO B 1 237 ? -27.688 1.324 -11.492 1 78 237 PRO B CA 1
ATOM 4428 C C . PRO B 1 237 ? -26.344 1.459 -12.195 1 78 237 PRO B C 1
ATOM 4430 O O . PRO B 1 237 ? -25.797 0.468 -12.688 1 78 237 PRO B O 1
ATOM 4433 N N . ILE B 1 238 ? -25.875 2.697 -12.242 1 77.5 238 ILE B N 1
ATOM 4434 C CA . ILE B 1 238 ? -24.641 2.93 -13 1 77.5 238 ILE B CA 1
ATOM 4435 C C . ILE B 1 238 ? -23.484 2.223 -12.312 1 77.5 238 ILE B C 1
ATOM 4437 O O . ILE B 1 238 ? -22.422 2.045 -12.914 1 77.5 238 ILE B O 1
ATOM 4441 N N . SER B 1 239 ? -23.703 1.787 -11.07 1 75.88 239 SER B N 1
ATOM 4442 C CA . SER B 1 239 ? -22.672 1.079 -10.32 1 75.88 239 SER B CA 1
ATOM 4443 C C . SER B 1 239 ? -22.328 -0.2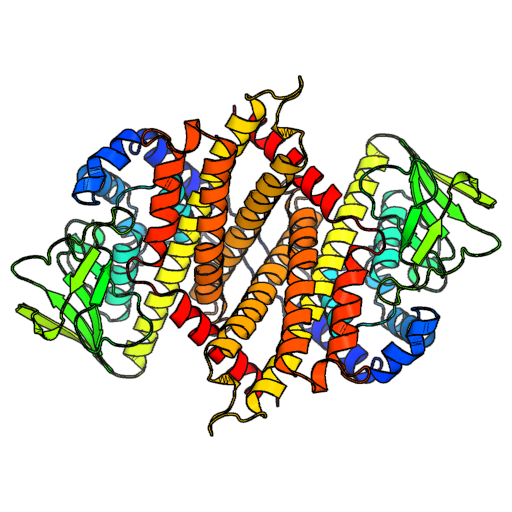54 -10.984 1 75.88 239 SER B C 1
ATOM 4445 O O . SER B 1 239 ? -21.266 -0.826 -10.719 1 75.88 239 SER B O 1
ATOM 4447 N N . THR B 1 240 ? -23.172 -0.738 -11.844 1 75.38 240 THR B N 1
ATOM 4448 C CA . THR B 1 240 ? -22.969 -2.041 -12.469 1 75.38 240 THR B CA 1
ATOM 4449 C C . THR B 1 240 ? -22.188 -1.898 -13.773 1 75.38 240 THR B C 1
ATOM 4451 O O . THR B 1 240 ? -21.734 -2.895 -14.336 1 75.38 240 THR B O 1
ATOM 4454 N N . LEU B 1 241 ? -22.031 -0.72 -14.172 1 78.38 241 LEU B N 1
ATOM 4455 C CA . LEU B 1 241 ? -21.281 -0.459 -15.391 1 78.38 241 LEU B CA 1
ATOM 4456 C C . LEU B 1 241 ? -19.781 -0.472 -15.117 1 78.38 241 LEU B C 1
ATOM 4458 O O . LEU B 1 241 ? -19.312 0.102 -14.133 1 78.38 241 LEU B O 1
ATOM 4462 N N . GLN B 1 242 ? -19.062 -1.145 -16 1 75.5 242 GLN B N 1
ATOM 4463 C CA . GLN B 1 242 ? -17.625 -1.293 -15.852 1 75.5 242 GLN B CA 1
ATOM 4464 C C . GLN B 1 242 ? -16.938 0.067 -15.727 1 75.5 242 GLN B C 1
ATOM 4466 O O . GLN B 1 242 ? -15.992 0.223 -14.953 1 75.5 242 GLN B O 1
ATOM 4471 N N . ALA B 1 243 ? -17.422 1.019 -16.484 1 75.31 243 ALA B N 1
ATOM 4472 C CA . ALA B 1 243 ? -16.828 2.357 -16.5 1 75.31 243 ALA B CA 1
ATOM 4473 C C . ALA B 1 243 ? -16.922 3.002 -15.117 1 75.31 243 ALA B C 1
ATOM 4475 O O . ALA B 1 243 ? -16.156 3.932 -14.812 1 75.31 243 ALA B O 1
ATOM 4476 N N . ILE B 1 244 ? -17.844 2.535 -14.289 1 81.38 244 ILE B N 1
ATOM 4477 C CA . ILE B 1 244 ? -18.016 3.08 -12.945 1 81.38 244 ILE B CA 1
ATOM 4478 C C . ILE B 1 244 ? -17.359 2.154 -11.93 1 81.38 244 ILE B C 1
ATOM 4480 O O . ILE B 1 244 ? -16.734 2.619 -10.969 1 81.38 244 ILE B O 1
ATOM 4484 N N . SER B 1 245 ? -17.438 0.899 -12.195 1 85.56 245 SER B N 1
ATOM 4485 C CA . SER B 1 245 ? -16.906 -0.083 -11.258 1 85.56 245 SER B CA 1
ATOM 4486 C C . SER B 1 245 ? -15.383 0.018 -11.156 1 85.56 245 SER B C 1
ATOM 4488 O O . SER B 1 245 ? -14.82 -0.145 -10.07 1 85.56 245 SER B O 1
ATOM 4490 N N . HIS B 1 246 ? -14.703 0.318 -12.219 1 88 246 HIS B N 1
ATOM 4491 C CA . HIS B 1 246 ? -13.25 0.36 -12.211 1 88 246 HIS B CA 1
ATOM 4492 C C . HIS B 1 246 ? -12.734 1.526 -11.375 1 88 246 HIS B C 1
ATOM 4494 O O . HIS B 1 246 ? -11.875 1.342 -10.508 1 88 246 HIS B O 1
ATOM 4500 N N . PRO B 1 247 ? -13.359 2.678 -11.594 1 89 247 PRO B N 1
ATOM 4501 C CA . PRO B 1 247 ? -12.93 3.781 -10.734 1 89 247 PRO B CA 1
ATOM 4502 C C . PRO B 1 247 ? -13.219 3.514 -9.258 1 89 247 PRO B C 1
ATOM 4504 O O . PRO B 1 247 ? -12.406 3.857 -8.391 1 89 247 PRO B O 1
ATOM 4507 N N . LEU B 1 248 ? -14.32 2.959 -8.938 1 91 248 LEU B N 1
ATOM 4508 C CA . LEU B 1 248 ? -14.641 2.625 -7.559 1 91 248 LEU B CA 1
ATOM 4509 C C . LEU B 1 248 ? -13.633 1.625 -6.992 1 91 248 LEU B C 1
ATOM 4511 O O . LEU B 1 248 ? -13.188 1.765 -5.852 1 91 248 LEU B O 1
ATOM 4515 N N . ALA B 1 249 ? -13.297 0.667 -7.805 1 92.94 249 ALA B N 1
ATOM 4516 C CA . ALA B 1 249 ? -12.289 -0.304 -7.402 1 92.94 249 ALA B CA 1
ATOM 4517 C C . ALA B 1 249 ? -10.945 0.379 -7.137 1 92.94 249 ALA B C 1
ATOM 4519 O O . ALA B 1 249 ? -10.266 0.064 -6.156 1 92.94 249 ALA B O 1
ATOM 4520 N N . ASN B 1 250 ? -10.586 1.286 -7.996 1 93.62 250 ASN B N 1
ATOM 4521 C CA . ASN B 1 250 ? -9.328 2 -7.832 1 93.62 250 ASN B CA 1
ATOM 4522 C C . ASN B 1 250 ? -9.297 2.809 -6.539 1 93.62 250 ASN B C 1
ATOM 4524 O O . ASN B 1 250 ? -8.266 2.891 -5.871 1 93.62 250 ASN B O 1
ATOM 4528 N N . MET B 1 251 ? -10.406 3.422 -6.215 1 95.56 251 MET B N 1
ATOM 4529 C CA . MET B 1 251 ? -10.492 4.168 -4.965 1 95.56 251 MET B CA 1
ATOM 4530 C C . MET B 1 251 ? -10.328 3.238 -3.766 1 95.56 251 MET B C 1
ATOM 4532 O O . MET B 1 251 ? -9.617 3.566 -2.812 1 95.56 251 MET B O 1
ATOM 4536 N N . ALA B 1 252 ? -10.969 2.104 -3.873 1 94.88 252 ALA B N 1
ATOM 4537 C CA . ALA B 1 252 ? -10.844 1.116 -2.805 1 94.88 252 ALA B CA 1
ATOM 4538 C C . ALA B 1 252 ? -9.398 0.646 -2.652 1 94.88 252 ALA B C 1
ATOM 4540 O O . ALA B 1 252 ? -8.898 0.508 -1.534 1 94.88 252 ALA B O 1
ATOM 4541 N N . ILE B 1 253 ? -8.758 0.366 -3.74 1 95.75 253 ILE B N 1
ATOM 4542 C CA . ILE B 1 253 ? -7.367 -0.06 -3.756 1 95.75 253 ILE B CA 1
ATOM 4543 C C . ILE B 1 253 ? -6.484 1.033 -3.156 1 95.75 253 ILE B C 1
ATOM 4545 O O . ILE B 1 253 ? -5.574 0.746 -2.375 1 95.75 253 ILE B O 1
ATOM 4549 N N . THR B 1 254 ? -6.746 2.293 -3.518 1 96.31 254 THR B N 1
ATOM 4550 C CA . THR B 1 254 ? -6.012 3.432 -2.979 1 96.31 254 THR B CA 1
ATOM 4551 C C . THR B 1 254 ? -6.164 3.504 -1.461 1 96.31 254 THR B C 1
ATOM 4553 O O . THR B 1 254 ? -5.18 3.709 -0.744 1 96.31 254 THR B O 1
ATOM 4556 N N . VAL B 1 255 ? -7.355 3.291 -0.976 1 96.31 255 VAL B N 1
ATOM 4557 C CA . VAL B 1 255 ? -7.605 3.332 0.461 1 96.31 255 VAL B CA 1
ATOM 4558 C C . VAL B 1 255 ? -6.828 2.217 1.154 1 96.31 255 VAL B C 1
ATOM 4560 O O . VAL B 1 255 ? -6.137 2.459 2.146 1 96.31 255 VAL B O 1
ATOM 4563 N N . CYS B 1 256 ? -6.84 1.047 0.584 1 94 256 CYS B N 1
ATOM 4564 C CA . CYS B 1 256 ? -6.148 -0.098 1.165 1 94 256 CYS B CA 1
ATOM 4565 C C . CYS B 1 256 ? -4.641 0.124 1.176 1 94 256 CYS B C 1
ATOM 4567 O O . CYS B 1 256 ? -3.982 -0.099 2.195 1 94 256 CYS B O 1
ATOM 4569 N N . SER B 1 257 ? -4.145 0.552 0.085 1 94.88 257 SER B N 1
ATOM 4570 C CA . SER B 1 257 ? -2.709 0.75 -0.066 1 94.88 257 SER B CA 1
ATOM 4571 C C . SER B 1 257 ? -2.215 1.896 0.81 1 94.88 257 SER B C 1
ATOM 4573 O O . SER B 1 257 ? -1.226 1.75 1.532 1 94.88 257 SER B O 1
ATOM 4575 N N . GLY B 1 258 ? -2.918 3.018 0.709 1 96.56 258 GLY B N 1
ATOM 4576 C CA . GLY B 1 258 ? -2.527 4.184 1.483 1 96.56 258 GLY B CA 1
ATOM 4577 C C . GLY B 1 258 ? -2.551 3.943 2.98 1 96.56 258 GLY B C 1
ATOM 4578 O O . GLY B 1 258 ? -1.624 4.336 3.691 1 96.56 258 GLY B O 1
ATOM 4579 N N . ARG B 1 259 ? -3.646 3.299 3.471 1 95.44 259 ARG B N 1
ATOM 4580 C CA . ARG B 1 259 ? -3.771 2.996 4.891 1 95.44 259 ARG B CA 1
ATOM 4581 C C . ARG B 1 259 ? -2.662 2.055 5.352 1 95.44 259 ARG B C 1
ATOM 4583 O O . ARG B 1 259 ? -2.051 2.271 6.398 1 95.44 259 ARG B O 1
ATOM 4590 N N . GLY B 1 260 ? -2.424 1.079 4.574 1 92.88 260 GLY B N 1
ATOM 4591 C CA . GLY B 1 260 ? -1.338 0.166 4.895 1 92.88 260 GLY B CA 1
ATOM 4592 C C . GLY B 1 260 ? 0.015 0.849 4.961 1 92.88 260 GLY B C 1
ATOM 4593 O O . GLY B 1 260 ? 0.782 0.626 5.902 1 92.88 260 GLY B O 1
ATOM 4594 N N . LEU B 1 261 ? 0.323 1.659 3.961 1 93.69 261 LEU B N 1
ATOM 4595 C CA . LEU B 1 261 ? 1.588 2.385 3.9 1 93.69 261 LEU B CA 1
ATOM 4596 C C . LEU B 1 261 ? 1.73 3.328 5.09 1 93.69 261 LEU B C 1
ATOM 4598 O O . LEU B 1 261 ? 2.797 3.4 5.703 1 93.69 261 LEU B O 1
ATOM 4602 N N . SER B 1 262 ? 0.651 3.998 5.402 1 95.31 262 SER B N 1
ATOM 4603 C CA . SER B 1 262 ? 0.674 4.965 6.496 1 95.31 262 SER B CA 1
ATOM 4604 C C . SER B 1 262 ? 0.881 4.273 7.84 1 95.31 262 SER B C 1
ATOM 4606 O O . SER B 1 262 ? 1.687 4.723 8.656 1 95.31 262 SER B O 1
ATOM 4608 N N . HIS B 1 263 ? 0.142 3.188 8.062 1 94 263 HIS B N 1
ATOM 4609 C CA . HIS B 1 263 ? 0.281 2.453 9.312 1 94 263 HIS B CA 1
ATOM 4610 C C . HIS B 1 263 ? 1.684 1.874 9.461 1 94 263 HIS B C 1
ATOM 4612 O O . HIS B 1 263 ? 2.271 1.924 10.547 1 94 263 HIS B O 1
ATOM 4618 N N . ARG B 1 264 ? 2.168 1.337 8.398 1 93.12 264 ARG B N 1
ATOM 4619 C CA . ARG B 1 264 ? 3.512 0.767 8.422 1 93.12 264 ARG B CA 1
ATOM 4620 C C . ARG B 1 264 ? 4.559 1.843 8.688 1 93.12 264 ARG B C 1
ATOM 4622 O O . ARG B 1 264 ? 5.465 1.647 9.5 1 93.12 264 ARG B O 1
ATOM 4629 N N . ALA B 1 265 ? 4.445 2.951 7.996 1 95.31 265 ALA B N 1
ATOM 4630 C CA . ALA B 1 265 ? 5.359 4.07 8.211 1 95.31 265 ALA B CA 1
ATOM 4631 C C . ALA B 1 265 ? 5.312 4.543 9.664 1 95.31 265 ALA B C 1
ATOM 4633 O O . ALA B 1 265 ? 6.352 4.793 10.273 1 95.31 265 ALA B O 1
ATOM 4634 N N . ALA B 1 266 ? 4.098 4.648 10.195 1 96.44 266 ALA B N 1
ATOM 4635 C CA . ALA B 1 266 ? 3.914 5.094 11.57 1 96.44 266 ALA B CA 1
ATOM 4636 C C . ALA B 1 266 ? 4.59 4.137 12.555 1 96.44 266 ALA B C 1
ATOM 4638 O O . ALA B 1 266 ? 5.309 4.57 13.453 1 96.44 266 ALA B O 1
ATOM 4639 N N . TRP B 1 267 ? 4.348 2.867 12.328 1 93.88 267 TRP B N 1
ATOM 4640 C CA . TRP B 1 267 ? 4.906 1.871 13.234 1 93.88 267 TRP B CA 1
ATOM 4641 C C . TRP B 1 267 ? 6.43 1.894 13.188 1 93.88 267 TRP B C 1
ATOM 4643 O O . TRP B 1 267 ? 7.086 1.906 14.234 1 93.88 267 TRP B O 1
ATOM 4653 N N . PHE B 1 268 ? 7.02 1.918 12.039 1 92.62 268 PHE B N 1
ATOM 4654 C CA . PHE B 1 268 ? 8.469 1.897 11.914 1 92.62 268 PHE B CA 1
ATOM 4655 C C . PHE B 1 268 ? 9.078 3.18 12.469 1 92.62 268 PHE B C 1
ATOM 4657 O O . PHE B 1 268 ? 10.141 3.148 13.094 1 92.62 268 PHE B O 1
ATOM 4664 N N . LEU B 1 269 ? 8.484 4.285 12.242 1 94.31 269 LEU B N 1
ATOM 4665 C CA . LEU B 1 269 ? 9.008 5.543 12.766 1 94.31 269 LEU B CA 1
ATOM 4666 C C . LEU B 1 269 ? 9.07 5.52 14.289 1 94.31 269 LEU B C 1
ATOM 4668 O O . LEU B 1 269 ? 9.984 6.086 14.883 1 94.31 269 LEU B O 1
ATOM 4672 N N . ASP B 1 270 ? 8.141 4.863 14.922 1 93.88 270 ASP B N 1
ATOM 4673 C CA . ASP B 1 270 ? 8.094 4.797 16.375 1 93.88 270 ASP B CA 1
ATOM 4674 C C . ASP B 1 270 ? 9.055 3.736 16.906 1 93.88 270 ASP B C 1
ATOM 4676 O O . ASP B 1 270 ? 9.594 3.881 18 1 93.88 270 ASP B O 1
ATOM 4680 N N . ASN B 1 271 ? 9.25 2.674 16.141 1 91.12 271 ASN B N 1
ATOM 4681 C CA . ASN B 1 271 ? 9.914 1.506 16.703 1 91.12 271 ASN B CA 1
ATOM 4682 C C . ASN B 1 271 ? 11.305 1.312 16.094 1 91.12 271 ASN B C 1
ATOM 4684 O O . ASN B 1 271 ? 12.242 0.936 16.812 1 91.12 271 ASN B O 1
ATOM 4688 N N . GLU B 1 272 ? 11.391 1.544 14.773 1 88.12 272 GLU B N 1
ATOM 4689 C CA . GLU B 1 272 ? 12.641 1.369 14.039 1 88.12 272 GLU B CA 1
ATOM 4690 C C . GLU B 1 272 ? 12.812 2.453 12.977 1 88.12 272 GLU B C 1
ATOM 4692 O O . GLU B 1 272 ? 12.891 2.152 11.789 1 88.12 272 GLU B O 1
ATOM 4697 N N . PRO B 1 273 ? 13.07 3.666 13.453 1 81.31 273 PRO B N 1
ATOM 4698 C CA . PRO B 1 273 ? 12.992 4.812 12.547 1 81.31 273 PRO B CA 1
ATOM 4699 C C . PRO B 1 273 ? 14.07 4.781 11.461 1 81.31 273 PRO B C 1
ATOM 4701 O O . PRO B 1 273 ? 13.891 5.359 10.391 1 81.31 273 PRO B O 1
ATOM 4704 N N . ASP B 1 274 ? 15.109 4.074 11.68 1 84 274 ASP B N 1
ATOM 4705 C CA . ASP B 1 274 ? 16.219 4.121 10.727 1 84 274 ASP B CA 1
ATOM 4706 C C . ASP B 1 274 ? 16.125 2.975 9.727 1 84 274 ASP B C 1
ATOM 4708 O O . ASP B 1 274 ? 16.828 2.973 8.711 1 84 274 ASP B O 1
ATOM 4712 N N . GLU B 1 275 ? 15.219 2.131 9.914 1 83.5 275 GLU B N 1
ATOM 4713 C CA . GLU B 1 275 ? 15.203 0.91 9.109 1 83.5 275 GLU B CA 1
ATOM 4714 C C . GLU B 1 275 ? 14.5 1.134 7.777 1 83.5 275 GLU B C 1
ATOM 4716 O O . GLU B 1 275 ? 14.875 0.537 6.766 1 83.5 275 GLU B O 1
ATOM 4721 N N . ARG B 1 276 ? 13.578 1.999 7.812 1 88.69 276 ARG B N 1
ATOM 4722 C CA . ARG B 1 276 ? 12.766 2.193 6.613 1 88.69 276 ARG B CA 1
ATOM 4723 C C . ARG B 1 276 ? 12.461 3.67 6.391 1 88.69 276 ARG B C 1
ATOM 4725 O O . ARG B 1 276 ? 11.297 4.078 6.422 1 88.69 276 ARG B O 1
ATOM 4732 N N . PRO B 1 277 ? 13.508 4.441 6.039 1 92.19 277 PRO B N 1
ATOM 4733 C CA . PRO B 1 277 ? 13.336 5.891 5.914 1 92.19 277 PRO B CA 1
ATOM 4734 C C . PRO B 1 277 ? 12.477 6.277 4.711 1 92.19 277 PRO B C 1
ATOM 4736 O O . PRO B 1 277 ? 12.031 7.422 4.617 1 92.19 277 PRO B O 1
ATOM 4739 N N . GLU B 1 278 ? 12.219 5.352 3.771 1 93.25 278 GLU B N 1
ATOM 4740 C CA . GLU B 1 278 ? 11.492 5.668 2.545 1 93.25 278 GLU B CA 1
ATOM 4741 C C . GLU B 1 278 ? 9.984 5.605 2.766 1 93.25 278 GLU B C 1
ATOM 4743 O O . GLU B 1 278 ? 9.211 6.109 1.949 1 93.25 278 GLU B O 1
ATOM 4748 N N . LEU B 1 279 ? 9.539 5.016 3.84 1 95.25 279 LEU B N 1
ATOM 4749 C CA . LEU B 1 279 ? 8.125 4.68 3.984 1 95.25 279 LEU B CA 1
ATOM 4750 C C . LEU B 1 279 ? 7.281 5.941 4.129 1 95.25 279 LEU B C 1
ATOM 4752 O O . LEU B 1 279 ? 6.301 6.121 3.4 1 95.25 279 LEU B O 1
ATOM 4756 N N . ALA B 1 280 ? 7.645 6.84 5.062 1 96.81 280 ALA B N 1
ATOM 4757 C CA . ALA B 1 280 ? 6.84 8.039 5.293 1 96.81 280 ALA B CA 1
ATOM 4758 C C . ALA B 1 280 ? 6.789 8.914 4.047 1 96.81 280 ALA B C 1
ATOM 4760 O O . ALA B 1 280 ? 5.707 9.289 3.59 1 96.81 280 ALA B O 1
ATOM 4761 N N . PRO B 1 281 ? 7.961 9.211 3.434 1 96.81 281 PRO B N 1
ATOM 4762 C CA . PRO B 1 281 ? 7.891 9.984 2.191 1 96.81 281 PRO B CA 1
ATOM 4763 C C . PRO B 1 281 ? 7.121 9.258 1.09 1 96.81 281 PRO B C 1
ATOM 4765 O O . PRO B 1 281 ? 6.43 9.898 0.292 1 96.81 281 PRO B O 1
ATOM 4768 N N . SER B 1 282 ? 7.16 7.98 0.996 1 96.69 282 SER B N 1
ATOM 4769 C CA . SER B 1 282 ? 6.422 7.215 -0.003 1 96.69 282 SER B CA 1
ATOM 4770 C C . SER B 1 282 ? 4.918 7.328 0.213 1 96.69 282 SER B C 1
ATOM 4772 O O . SER B 1 282 ? 4.16 7.504 -0.743 1 96.69 282 SER B O 1
ATOM 4774 N N . ALA B 1 283 ? 4.543 7.172 1.483 1 97.56 283 ALA B N 1
ATOM 4775 C CA . ALA B 1 283 ? 3.123 7.312 1.795 1 97.56 283 ALA B CA 1
ATOM 4776 C C . ALA B 1 283 ? 2.602 8.688 1.369 1 97.56 283 ALA B C 1
ATOM 4778 O O . ALA B 1 283 ? 1.528 8.789 0.772 1 97.56 283 ALA B O 1
ATOM 4779 N N . PHE B 1 284 ? 3.398 9.68 1.632 1 98.12 284 PHE B N 1
ATOM 4780 C CA . PHE B 1 284 ? 3.014 11.047 1.324 1 98.12 284 PHE B CA 1
ATOM 4781 C C . PHE B 1 284 ? 2.865 11.242 -0.18 1 98.12 284 PHE B C 1
ATOM 4783 O O . PHE B 1 284 ? 1.819 11.695 -0.651 1 98.12 284 PHE B O 1
ATOM 4790 N N . VAL B 1 285 ? 3.848 10.898 -0.976 1 97 285 VAL B N 1
ATOM 4791 C CA . VAL B 1 285 ? 3.828 11.125 -2.418 1 97 285 VAL B CA 1
ATOM 4792 C C . VAL B 1 285 ? 2.719 10.297 -3.057 1 97 285 VAL B C 1
ATOM 4794 O O . VAL B 1 285 ? 1.99 10.781 -3.924 1 97 285 VAL B O 1
ATOM 4797 N N . PHE B 1 286 ? 2.596 9.07 -2.594 1 97.38 286 PHE B N 1
ATOM 4798 C CA . PHE B 1 286 ? 1.558 8.188 -3.117 1 97.38 286 PHE B CA 1
ATOM 4799 C C . PHE B 1 286 ? 0.178 8.805 -2.926 1 97.38 286 PHE B C 1
ATOM 4801 O O . PHE B 1 286 ? -0.594 8.922 -3.881 1 97.38 286 PHE B O 1
ATOM 4808 N N . MET B 1 287 ? -0.136 9.18 -1.717 1 97.75 287 MET B N 1
ATOM 4809 C CA . MET B 1 287 ? -1.477 9.68 -1.422 1 97.75 287 MET B CA 1
ATOM 4810 C C . MET B 1 287 ? -1.697 11.055 -2.047 1 97.75 287 MET B C 1
ATOM 4812 O O . MET B 1 287 ? -2.809 11.375 -2.465 1 97.75 287 MET B O 1
ATOM 4816 N N . ALA B 1 288 ? -0.635 11.891 -2.094 1 96.62 288 ALA B N 1
ATOM 4817 C CA . ALA B 1 288 ? -0.759 13.188 -2.746 1 96.62 288 ALA B CA 1
ATOM 4818 C C . ALA B 1 288 ? -1.241 13.039 -4.188 1 96.62 288 ALA B C 1
ATOM 4820 O O . ALA B 1 288 ? -2.07 13.82 -4.656 1 96.62 288 ALA B O 1
ATOM 4821 N N . GLU B 1 289 ? -0.801 12.055 -4.844 1 94.19 289 GLU B N 1
ATOM 4822 C CA . GLU B 1 289 ? -1.171 11.82 -6.238 1 94.19 289 GLU B CA 1
ATOM 4823 C C . GLU B 1 289 ? -2.529 11.133 -6.34 1 94.19 289 GLU B C 1
ATOM 4825 O O . GLU B 1 289 ? -3.398 11.57 -7.094 1 94.19 289 GLU B O 1
ATOM 4830 N N . GLU B 1 290 ? -2.697 10.117 -5.586 1 96.31 290 GLU B N 1
ATOM 4831 C CA . GLU B 1 290 ? -3.877 9.273 -5.746 1 96.31 290 GLU B CA 1
ATOM 4832 C C . GLU B 1 290 ? -5.125 9.953 -5.188 1 96.31 290 GLU B C 1
ATOM 4834 O O . GLU B 1 290 ? -6.227 9.75 -5.699 1 96.31 290 GLU B O 1
ATOM 4839 N N . ALA B 1 291 ? -4.961 10.742 -4.141 1 97.19 291 ALA B N 1
ATOM 4840 C CA . ALA B 1 291 ? -6.117 11.43 -3.568 1 97.19 291 ALA B CA 1
ATOM 4841 C C . ALA B 1 291 ? -6.746 12.383 -4.582 1 97.19 291 ALA B C 1
ATOM 4843 O O . ALA B 1 291 ? -7.973 12.445 -4.707 1 97.19 291 ALA B O 1
ATOM 4844 N N . ALA B 1 292 ? -5.965 13.109 -5.293 1 94.38 292 ALA B N 1
ATOM 4845 C CA . ALA B 1 292 ? -6.469 14.023 -6.316 1 94.38 292 ALA B CA 1
ATOM 4846 C C . ALA B 1 292 ? -7.219 13.266 -7.406 1 94.38 292 ALA B C 1
ATOM 4848 O O . ALA B 1 292 ? -8.281 13.703 -7.859 1 94.38 292 ALA B O 1
ATOM 4849 N N . LYS B 1 293 ? -6.676 12.125 -7.832 1 94 293 LYS B N 1
ATOM 4850 C CA . LYS B 1 293 ? -7.336 11.297 -8.836 1 94 293 LYS B CA 1
ATOM 4851 C C . LYS B 1 293 ? -8.688 10.805 -8.336 1 94 293 LYS B C 1
ATOM 4853 O O . LYS B 1 293 ? -9.688 10.859 -9.062 1 94 293 LYS B O 1
ATOM 4858 N N . ALA B 1 294 ? -8.688 10.32 -7.117 1 95.06 294 ALA B N 1
ATOM 4859 C CA . ALA B 1 294 ? -9.914 9.789 -6.535 1 95.06 294 ALA B CA 1
ATOM 4860 C C . ALA B 1 294 ? -10.984 10.867 -6.438 1 95.06 294 ALA B C 1
ATOM 4862 O O . ALA B 1 294 ? -12.141 10.641 -6.805 1 95.06 294 ALA B O 1
ATOM 4863 N N . ALA B 1 295 ? -10.602 12.016 -5.93 1 94.12 295 ALA B N 1
ATOM 4864 C CA . ALA B 1 295 ? -11.555 13.109 -5.777 1 94.12 295 ALA B CA 1
ATOM 4865 C C . ALA B 1 295 ? -12.078 13.57 -7.133 1 94.12 295 ALA B C 1
ATOM 4867 O O . ALA B 1 295 ? -13.258 13.891 -7.273 1 94.12 295 ALA B O 1
ATOM 4868 N N . THR B 1 296 ? -11.219 13.609 -8.102 1 91.5 296 THR B N 1
ATOM 4869 C CA . THR B 1 296 ? -11.625 13.961 -9.461 1 91.5 296 THR B CA 1
ATOM 4870 C C . THR B 1 296 ? -12.664 12.969 -9.984 1 91.5 296 THR B C 1
ATOM 4872 O O . THR B 1 296 ? -13.664 13.367 -10.578 1 91.5 296 THR B O 1
ATOM 4875 N N . MET B 1 297 ? -12.422 11.719 -9.75 1 90.12 297 MET B N 1
ATOM 4876 C CA . MET B 1 297 ? -13.336 10.672 -10.211 1 90.12 297 MET B CA 1
ATOM 4877 C C . MET B 1 297 ? -14.695 10.797 -9.523 1 90.12 297 MET B C 1
ATOM 4879 O O . MET B 1 297 ? -15.734 10.562 -10.141 1 90.12 297 MET B O 1
ATOM 4883 N N . ALA B 1 298 ? -14.688 11.086 -8.258 1 90.44 298 ALA B N 1
ATOM 4884 C CA . ALA B 1 298 ? -15.938 11.266 -7.527 1 90.44 298 ALA B CA 1
ATOM 4885 C C . ALA B 1 298 ? -16.766 12.398 -8.133 1 90.44 298 ALA B C 1
ATOM 4887 O O . ALA B 1 298 ? -17.984 12.281 -8.258 1 90.44 298 ALA B O 1
ATOM 4888 N N . VAL B 1 299 ? -16.141 13.508 -8.469 1 89.06 299 VAL B N 1
ATOM 4889 C CA . VAL B 1 299 ? -16.828 14.617 -9.117 1 89.06 299 VAL B CA 1
ATOM 4890 C C . VAL B 1 299 ? -17.375 14.164 -10.469 1 89.06 299 VAL B C 1
ATOM 4892 O O . VAL B 1 299 ? -18.531 14.453 -10.805 1 89.06 299 VAL B O 1
ATOM 4895 N N . HIS B 1 300 ? -16.656 13.383 -11.195 1 85.88 300 HIS B N 1
ATOM 4896 C CA . HIS B 1 300 ? -17.031 12.914 -12.523 1 85.88 300 HIS B CA 1
ATOM 4897 C C . HIS B 1 300 ? -18.219 11.977 -12.469 1 85.88 300 HIS B C 1
ATOM 4899 O O . HIS B 1 300 ? -19.125 12.062 -13.297 1 85.88 300 HIS B O 1
ATOM 4905 N N . ILE B 1 301 ? -18.172 11.109 -11.508 1 85.06 301 ILE B N 1
ATOM 4906 C CA . ILE B 1 301 ? -19.25 10.133 -11.352 1 85.06 301 ILE B CA 1
ATOM 4907 C C . ILE B 1 301 ? -20.562 10.852 -11.102 1 85.06 301 ILE B C 1
ATOM 4909 O O . ILE B 1 301 ? -21.625 10.422 -11.57 1 85.06 301 ILE B O 1
ATOM 4913 N N . GLN B 1 302 ? -20.469 11.977 -10.469 1 84.62 302 GLN B N 1
ATOM 4914 C CA . GLN B 1 302 ? -21.688 12.734 -10.164 1 84.62 302 GLN B CA 1
ATOM 4915 C C . GLN B 1 302 ? -22.094 13.617 -11.336 1 84.62 302 GLN B C 1
ATOM 4917 O O . GLN B 1 302 ? -23.141 14.25 -11.305 1 84.62 302 GLN B O 1
ATOM 4922 N N . GLY B 1 303 ? -21.297 13.711 -12.398 1 76.69 303 GLY B N 1
ATOM 4923 C CA . GLY B 1 303 ? -21.625 14.484 -13.578 1 76.69 303 GLY B CA 1
ATOM 4924 C C . GLY B 1 303 ? -21.828 15.961 -13.289 1 76.69 303 GLY B C 1
ATOM 4925 O O . GLY B 1 303 ? -21 16.594 -12.641 1 76.69 303 GLY B O 1
ATOM 4926 N N . GLY B 1 304 ? -22.844 16.453 -13.906 1 71 304 GLY B N 1
ATOM 4927 C CA . GLY B 1 304 ? -23.156 17.875 -13.742 1 71 304 GLY B CA 1
ATOM 4928 C C . GLY B 1 304 ? -23.391 18.266 -12.297 1 71 304 GLY B C 1
ATOM 4929 O O . GLY B 1 304 ? -23 19.359 -11.875 1 71 304 GLY B O 1
ATOM 4930 N N . LEU B 1 305 ? -23.922 17.328 -11.523 1 70.31 305 LEU B N 1
ATOM 4931 C CA . LEU B 1 305 ? -24.172 17.578 -10.109 1 70.31 305 LEU B CA 1
ATOM 4932 C C . LEU B 1 305 ? -22.844 17.703 -9.352 1 70.31 305 LEU B C 1
ATOM 4934 O O . LEU B 1 305 ? -22.766 18.422 -8.352 1 70.31 305 LEU B O 1
ATOM 4938 N N . GLY B 1 306 ? -21.906 17.016 -9.844 1 76.19 306 GLY B N 1
ATOM 4939 C CA . GLY B 1 306 ? -20.609 16.969 -9.172 1 76.19 306 GLY B CA 1
ATOM 4940 C C . GLY B 1 306 ? -19.812 18.25 -9.352 1 76.19 306 GLY B C 1
ATOM 4941 O O . GLY B 1 306 ? -18.891 18.516 -8.578 1 76.19 306 GLY B O 1
ATOM 4942 N N . VAL B 1 307 ? -20.219 19.031 -10.305 1 70.19 307 VAL B N 1
ATOM 4943 C CA . VAL B 1 307 ? -19.406 20.203 -10.57 1 70.19 307 VAL B CA 1
ATOM 4944 C C . VAL B 1 307 ? -20.078 21.453 -9.992 1 70.19 307 VAL B C 1
ATOM 4946 O O . VAL B 1 307 ? -19.516 22.547 -10.055 1 70.19 307 VAL B O 1
ATOM 4949 N N . SER B 1 308 ? -21.109 21.172 -9.398 1 73.19 308 SER B N 1
ATOM 4950 C CA . SER B 1 308 ? -21.734 22.297 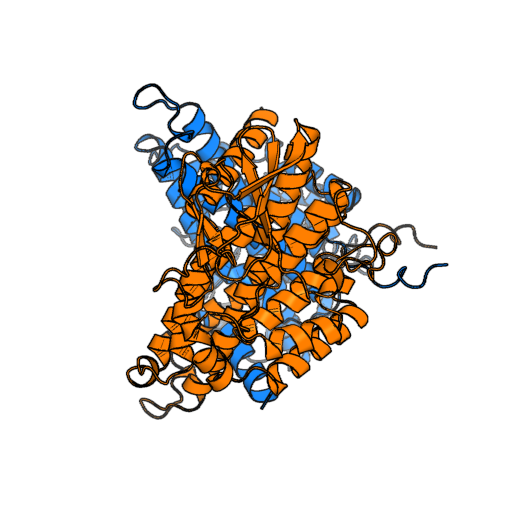-8.711 1 73.19 308 SER B CA 1
ATOM 4951 C C . SER B 1 308 ? -20.953 22.688 -7.461 1 73.19 308 SER B C 1
ATOM 4953 O O . SER B 1 308 ? -20.406 21.828 -6.773 1 73.19 308 SER B O 1
ATOM 4955 N N . ALA B 1 309 ? -20.953 23.922 -7.25 1 71 309 ALA B N 1
ATOM 4956 C CA . ALA B 1 309 ? -20.203 24.438 -6.105 1 71 309 ALA B CA 1
ATOM 4957 C C . ALA B 1 309 ? -20.766 23.906 -4.793 1 71 309 ALA B C 1
ATOM 4959 O O . ALA B 1 309 ? -20.078 23.859 -3.779 1 71 309 ALA B O 1
ATOM 4960 N N . GLU B 1 310 ? -21.875 23.453 -4.91 1 75.56 310 GLU B N 1
ATOM 4961 C CA . GLU B 1 310 ? -22.562 23 -3.703 1 75.56 310 GLU B CA 1
ATOM 4962 C C . GLU B 1 310 ? -22.281 21.531 -3.426 1 75.56 310 GLU B C 1
ATOM 4964 O O . GLU B 1 310 ? -22.484 21.047 -2.311 1 75.56 310 GLU B O 1
ATOM 4969 N N . ALA B 1 311 ? -21.781 20.922 -4.371 1 82.31 311 ALA B N 1
ATOM 4970 C CA . ALA B 1 311 ? -21.531 19.5 -4.191 1 82.31 311 ALA B CA 1
ATOM 4971 C C . ALA B 1 311 ? -20.359 19.266 -3.238 1 82.31 311 ALA B C 1
ATOM 4973 O O . ALA B 1 311 ? -19.312 19.891 -3.365 1 82.31 311 ALA B O 1
ATOM 4974 N N . ALA B 1 312 ? -20.562 18.375 -2.332 1 86.5 312 ALA B N 1
ATOM 4975 C CA . ALA B 1 312 ? -19.516 18.047 -1.374 1 86.5 312 ALA B CA 1
ATOM 4976 C C . ALA B 1 312 ? -18.25 17.578 -2.088 1 86.5 312 ALA B C 1
ATOM 4978 O O . ALA B 1 312 ? -17.141 17.859 -1.645 1 86.5 312 ALA B O 1
ATOM 4979 N N . ALA B 1 313 ? -18.422 16.891 -3.174 1 89.56 313 ALA B N 1
ATOM 4980 C CA . ALA B 1 313 ? -17.297 16.328 -3.916 1 89.56 313 ALA B CA 1
ATOM 4981 C C . ALA B 1 313 ? -16.328 17.422 -4.359 1 89.56 313 ALA B C 1
ATOM 4983 O O . ALA B 1 313 ? -15.125 17.203 -4.422 1 89.56 313 ALA B O 1
ATOM 4984 N N . THR B 1 314 ? -16.812 18.562 -4.594 1 88.62 314 THR B N 1
ATOM 4985 C CA . THR B 1 314 ? -15.953 19.656 -5.043 1 88.62 314 THR B CA 1
ATOM 4986 C C . THR B 1 314 ? -15.047 20.141 -3.912 1 88.62 314 THR B C 1
ATOM 4988 O O . THR B 1 314 ? -13.891 20.484 -4.145 1 88.62 314 THR B O 1
ATOM 4991 N N . ALA B 1 315 ? -15.555 20.188 -2.73 1 91.38 315 ALA B N 1
ATOM 4992 C CA . ALA B 1 315 ? -14.734 20.547 -1.578 1 91.38 315 ALA B CA 1
ATOM 4993 C C . ALA B 1 315 ? -13.609 19.531 -1.361 1 91.38 315 ALA B C 1
ATOM 4995 O O . ALA B 1 315 ? -12.484 19.906 -1.038 1 91.38 315 ALA B O 1
ATOM 4996 N N . TYR B 1 316 ? -13.938 18.281 -1.548 1 94.88 316 TYR B N 1
ATOM 4997 C CA . TYR B 1 316 ? -12.945 17.234 -1.402 1 94.88 316 TYR B CA 1
ATOM 4998 C C . TYR B 1 316 ? -11.867 17.344 -2.477 1 94.88 316 TYR B C 1
ATOM 5000 O O . TYR B 1 316 ? -10.688 17.125 -2.207 1 94.88 316 TYR B O 1
ATOM 5008 N N . LEU B 1 317 ? -12.289 17.688 -3.676 1 92.94 317 LEU B N 1
ATOM 5009 C CA . LEU B 1 317 ? -11.32 17.844 -4.762 1 92.94 317 LEU B CA 1
ATOM 5010 C C . LEU B 1 317 ? -10.359 19 -4.473 1 92.94 317 LEU B C 1
ATOM 5012 O O . LEU B 1 317 ? -9.148 18.844 -4.605 1 92.94 317 LEU B O 1
ATOM 5016 N N . VAL B 1 318 ? -10.883 20.094 -4.047 1 90.56 318 VAL B N 1
ATOM 5017 C CA . VAL B 1 318 ? -10.07 21.266 -3.738 1 90.56 318 VAL B CA 1
ATOM 5018 C C . VAL B 1 318 ? -9.078 20.922 -2.627 1 90.56 318 VAL B C 1
ATOM 5020 O O . VAL B 1 318 ? -7.891 21.266 -2.721 1 90.56 318 VAL B O 1
ATOM 5023 N N . ARG B 1 319 ? -9.508 20.219 -1.642 1 93.75 319 ARG B N 1
ATOM 5024 C CA . ARG B 1 319 ? -8.648 19.859 -0.518 1 93.75 319 ARG B CA 1
ATOM 5025 C C . ARG B 1 319 ? -7.602 18.828 -0.932 1 93.75 319 ARG B C 1
ATOM 5027 O O . ARG B 1 319 ? -6.445 18.906 -0.512 1 93.75 319 ARG B O 1
ATOM 5034 N N . ALA B 1 320 ? -8.023 17.859 -1.686 1 94.94 320 ALA B N 1
ATOM 5035 C CA . ALA B 1 320 ? -7.102 16.812 -2.131 1 94.94 320 ALA B CA 1
ATOM 5036 C C . ALA B 1 320 ? -5.926 17.422 -2.898 1 94.94 320 ALA B C 1
ATOM 5038 O O . ALA B 1 320 ? -4.801 16.922 -2.809 1 94.94 320 ALA B O 1
ATOM 5039 N N . ARG B 1 321 ? -6.164 18.438 -3.576 1 89.94 321 ARG B N 1
ATOM 5040 C CA . ARG B 1 321 ? -5.121 19.078 -4.367 1 89.94 321 ARG B CA 1
ATOM 5041 C C . ARG B 1 321 ? -4.297 20.047 -3.512 1 89.94 321 ARG B C 1
ATOM 50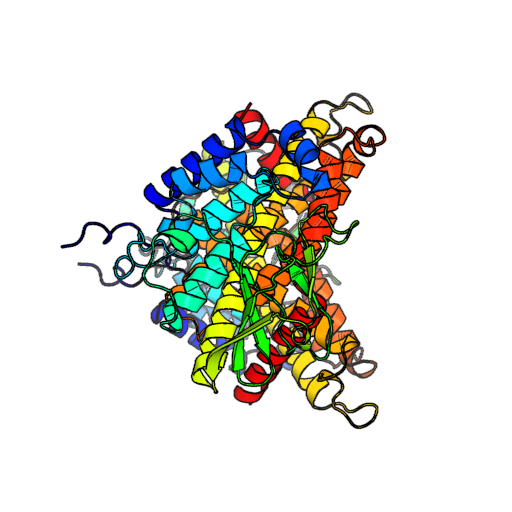43 O O . ARG B 1 321 ? -3.09 20.172 -3.709 1 89.94 321 ARG B O 1
ATOM 5050 N N . GLY B 1 322 ? -4.926 20.641 -2.611 1 89.75 322 GLY B N 1
ATOM 5051 C CA . GLY B 1 322 ? -4.289 21.703 -1.858 1 89.75 322 GLY B CA 1
ATOM 5052 C C . GLY B 1 322 ? -3.49 21.203 -0.671 1 89.75 322 GLY B C 1
ATOM 5053 O O . GLY B 1 322 ? -2.43 21.75 -0.357 1 89.75 322 GLY B O 1
ATOM 5054 N N . TRP B 1 323 ? -3.941 20.188 -0.052 1 91.5 323 TRP B N 1
ATOM 5055 C CA . TRP B 1 323 ? -3.396 19.766 1.234 1 91.5 323 TRP B CA 1
ATOM 5056 C C . TRP B 1 323 ? -1.939 19.344 1.096 1 91.5 323 TRP B C 1
ATOM 5058 O O . TRP B 1 323 ? -1.079 19.781 1.858 1 91.5 323 TRP B O 1
ATOM 5068 N N . PRO B 1 324 ? -1.57 18.5 0.087 1 90.56 324 PRO B N 1
ATOM 5069 C CA . PRO B 1 324 ? -0.165 18.109 -0.046 1 90.56 324 PRO B CA 1
ATOM 5070 C C . PRO B 1 324 ? 0.749 19.297 -0.362 1 90.56 324 PRO B C 1
ATOM 5072 O O . PRO B 1 324 ? 1.944 19.25 -0.059 1 90.56 324 PRO B O 1
ATOM 5075 N N . LEU B 1 325 ? 0.172 20.312 -0.822 1 84.56 325 LEU B N 1
ATOM 5076 C CA . LEU B 1 325 ? 0.958 21.469 -1.256 1 84.56 325 LEU B CA 1
ATOM 5077 C C . LEU B 1 325 ? 1.015 22.531 -0.163 1 84.56 325 LEU B C 1
ATOM 5079 O O . LEU B 1 325 ? 1.678 23.547 -0.325 1 84.56 325 LEU B O 1
ATOM 5083 N N . ALA B 1 326 ? 0.223 22.25 0.854 1 81.81 326 ALA B N 1
ATOM 5084 C CA . ALA B 1 326 ? 0.236 23.203 1.968 1 81.81 326 ALA B CA 1
ATOM 5085 C C . ALA B 1 326 ? 1.509 23.062 2.797 1 81.81 326 ALA B C 1
ATOM 5087 O O . ALA B 1 326 ? 1.467 22.562 3.928 1 81.81 326 ALA B O 1
ATOM 5088 N N . GLY B 1 327 ? 2.557 23.453 2.254 1 73.62 327 GLY B N 1
ATOM 5089 C CA . GLY B 1 327 ? 3.852 23.391 2.912 1 73.62 327 GLY B CA 1
ATOM 5090 C C . GLY B 1 327 ? 4.695 22.219 2.443 1 73.62 327 GLY B C 1
ATOM 5091 O O . GLY B 1 327 ? 5.91 22.188 2.664 1 73.62 327 GLY B O 1
ATOM 5092 N N . GLY B 1 328 ? 4.035 21.312 1.809 1 84.12 328 GLY B N 1
ATOM 5093 C CA . GLY B 1 328 ? 4.777 20.172 1.323 1 84.12 328 GLY B CA 1
ATOM 5094 C C . GLY B 1 328 ? 5.137 20.266 -0.148 1 84.12 328 GLY B C 1
ATOM 5095 O O . GLY B 1 328 ? 4.746 21.219 -0.825 1 84.12 328 GLY B O 1
ATOM 5096 N N . ASP B 1 329 ? 5.934 19.438 -0.559 1 88.31 329 ASP B N 1
ATOM 5097 C CA . ASP B 1 329 ? 6.375 19.344 -1.947 1 88.31 329 ASP B CA 1
ATOM 5098 C C . ASP B 1 329 ? 6.547 17.891 -2.377 1 88.31 329 ASP B C 1
ATOM 5100 O O . ASP B 1 329 ? 7.617 17.312 -2.207 1 88.31 329 ASP B O 1
ATOM 5104 N N . PRO B 1 330 ? 5.438 17.406 -2.975 1 90.56 330 PRO B N 1
ATOM 5105 C CA . PRO B 1 330 ? 5.516 16 -3.398 1 90.56 330 PRO B CA 1
ATOM 5106 C C . PRO B 1 330 ? 6.652 15.75 -4.383 1 90.56 330 PRO B C 1
ATOM 5108 O O . PRO B 1 330 ? 7.277 14.688 -4.352 1 90.56 330 PRO B O 1
ATOM 5111 N N . GLY B 1 331 ? 6.926 16.656 -5.262 1 87.88 331 GLY B N 1
ATOM 5112 C CA . GLY B 1 331 ? 8.016 16.516 -6.211 1 87.88 331 GLY B CA 1
ATOM 5113 C C . GLY B 1 331 ? 9.375 16.406 -5.551 1 87.88 331 GLY B C 1
ATOM 5114 O O . GLY B 1 331 ? 10.141 15.484 -5.84 1 87.88 331 GLY B O 1
ATOM 5115 N N . ALA B 1 332 ? 9.664 17.328 -4.648 1 89.25 332 ALA B N 1
ATOM 5116 C CA . ALA B 1 332 ? 10.922 17.281 -3.912 1 89.25 332 ALA B CA 1
ATOM 5117 C C . ALA B 1 332 ? 11.023 16.016 -3.062 1 89.25 332 ALA B C 1
ATOM 5119 O O . ALA B 1 332 ? 12.109 15.469 -2.889 1 89.25 332 ALA B O 1
ATOM 5120 N N . THR B 1 333 ? 9.922 15.656 -2.531 1 93.56 333 THR B N 1
ATOM 5121 C CA . THR B 1 333 ? 9.891 14.438 -1.722 1 93.56 333 THR B CA 1
ATOM 5122 C C . THR B 1 333 ? 10.211 13.211 -2.574 1 93.56 333 THR B C 1
ATOM 5124 O O . THR B 1 333 ? 10.898 12.297 -2.121 1 93.56 333 THR B O 1
ATOM 5127 N N . ALA B 1 334 ? 9.688 13.188 -3.791 1 91.94 334 ALA B N 1
ATOM 5128 C CA . ALA B 1 334 ? 9.992 12.094 -4.711 1 91.94 334 ALA B CA 1
ATOM 5129 C C . ALA B 1 334 ? 11.492 12.016 -4.988 1 91.94 334 ALA B C 1
ATOM 5131 O O . ALA B 1 334 ? 12.062 10.922 -5.035 1 91.94 334 ALA B O 1
ATOM 5132 N N . VAL B 1 335 ? 12.117 13.125 -5.117 1 90 335 VAL B N 1
ATOM 5133 C CA . VAL B 1 335 ? 13.562 13.172 -5.324 1 90 335 VAL B CA 1
ATOM 5134 C C . VAL B 1 335 ? 14.273 12.602 -4.098 1 90 335 VAL B C 1
ATOM 5136 O O . VAL B 1 335 ? 15.25 11.859 -4.234 1 90 335 VAL B O 1
ATOM 5139 N N . HIS B 1 336 ? 13.797 12.984 -2.971 1 91.5 336 HIS B N 1
ATOM 5140 C CA . HIS B 1 336 ? 14.344 12.461 -1.725 1 91.5 336 HIS B CA 1
ATOM 5141 C C . HIS B 1 336 ? 14.25 10.938 -1.677 1 91.5 336 HIS B C 1
ATOM 5143 O O . HIS B 1 336 ? 15.195 10.266 -1.263 1 91.5 336 HIS B O 1
ATOM 5149 N N . ILE B 1 337 ? 13.125 10.375 -2.08 1 93.31 337 ILE B N 1
ATOM 5150 C CA . ILE B 1 337 ? 12.93 8.93 -2.121 1 93.31 337 ILE B CA 1
ATOM 5151 C C . ILE B 1 337 ? 13.953 8.305 -3.07 1 93.31 337 ILE B C 1
ATOM 5153 O O . ILE B 1 337 ? 14.578 7.297 -2.734 1 93.31 337 ILE B O 1
ATOM 5157 N N . ALA B 1 338 ? 14.062 8.898 -4.234 1 90.38 338 ALA B N 1
ATOM 5158 C CA . ALA B 1 338 ? 15.008 8.398 -5.223 1 90.38 338 ALA B CA 1
ATOM 5159 C C . ALA B 1 338 ? 16.422 8.367 -4.66 1 90.38 338 ALA B C 1
ATOM 5161 O O . ALA B 1 338 ? 17.188 7.438 -4.922 1 90.38 338 ALA B O 1
ATOM 5162 N N . ASP B 1 339 ? 16.75 9.359 -3.893 1 88.62 339 ASP B N 1
ATOM 5163 C CA . ASP B 1 339 ? 18.062 9.43 -3.271 1 88.62 339 ASP B CA 1
ATOM 5164 C C . ASP B 1 339 ? 18.266 8.281 -2.277 1 88.62 339 ASP B C 1
ATOM 5166 O O . ASP B 1 339 ? 19.359 7.711 -2.191 1 88.62 339 ASP B O 1
ATOM 5170 N N . ILE B 1 340 ? 17.281 8.047 -1.522 1 88.81 340 ILE B N 1
ATOM 5171 C CA . ILE B 1 340 ? 17.344 6.949 -0.558 1 88.81 340 ILE B CA 1
ATOM 5172 C C . ILE B 1 340 ? 17.594 5.633 -1.286 1 88.81 340 ILE B C 1
ATOM 5174 O O . ILE B 1 340 ? 18.438 4.832 -0.869 1 88.81 340 ILE B O 1
ATOM 5178 N N . VAL B 1 341 ? 16.859 5.414 -2.354 1 83.75 341 VAL B N 1
ATOM 5179 C CA . VAL B 1 341 ? 16.938 4.184 -3.131 1 83.75 341 VAL B CA 1
ATOM 5180 C C . VAL B 1 341 ? 18.328 4.059 -3.764 1 83.75 341 VAL B C 1
ATOM 5182 O O . VAL B 1 341 ? 18.938 2.988 -3.74 1 83.75 341 VAL B O 1
ATOM 5185 N N . ALA B 1 342 ? 18.766 5.145 -4.289 1 82.31 342 ALA B N 1
ATOM 5186 C CA . ALA B 1 342 ? 20.062 5.156 -4.945 1 82.31 342 ALA B CA 1
ATOM 5187 C C . ALA B 1 342 ? 21.188 4.848 -3.947 1 82.31 342 ALA B C 1
ATOM 5189 O O . ALA B 1 342 ? 22.141 4.148 -4.277 1 82.31 342 ALA B O 1
ATOM 5190 N N . THR B 1 343 ? 21 5.355 -2.789 1 81.62 343 THR B N 1
ATOM 5191 C CA . THR B 1 343 ? 22.016 5.148 -1.764 1 81.62 343 THR B CA 1
ATOM 5192 C C . THR B 1 343 ? 22 3.705 -1.274 1 81.62 343 THR B C 1
ATOM 5194 O O . THR B 1 343 ? 23.062 3.131 -0.991 1 81.62 343 THR B O 1
ATOM 5197 N N . ARG B 1 344 ? 20.906 3.104 -1.173 1 78.5 344 ARG B N 1
ATOM 5198 C CA . ARG B 1 344 ? 20.766 1.721 -0.726 1 78.5 344 ARG B CA 1
ATOM 5199 C C . ARG B 1 344 ? 21.375 0.756 -1.745 1 78.5 344 ARG B C 1
ATOM 5201 O O . ARG B 1 344 ? 22.031 -0.21 -1.375 1 78.5 344 ARG B O 1
ATOM 5208 N N . GLU B 1 345 ? 21.078 1.01 -2.971 1 68.81 345 GLU B N 1
ATOM 5209 C CA . GLU B 1 345 ? 21.594 0.136 -4.02 1 68.81 345 GLU B CA 1
ATOM 5210 C C . GLU B 1 345 ? 23.109 0.288 -4.168 1 68.81 345 GLU B C 1
ATOM 5212 O O . GLU B 1 345 ? 23.797 -0.661 -4.547 1 68.81 345 GLU B O 1
ATOM 5217 N N . ALA B 1 346 ? 23.531 1.399 -3.877 1 60.97 346 ALA B N 1
ATOM 5218 C CA . ALA B 1 346 ? 24.969 1.62 -3.9 1 60.97 346 ALA B CA 1
ATOM 5219 C C . ALA B 1 346 ? 25.672 0.858 -2.773 1 60.97 346 ALA B C 1
ATOM 5221 O O . ALA B 1 346 ? 26.781 0.364 -2.943 1 60.97 346 ALA B O 1
ATOM 5222 N N . ALA B 1 347 ? 24.906 0.674 -1.639 1 59.66 347 ALA B N 1
ATOM 5223 C CA . ALA B 1 347 ? 25.484 -0.009 -0.48 1 59.66 347 ALA B CA 1
ATOM 5224 C C . ALA B 1 347 ? 25.5 -1.521 -0.685 1 59.66 347 ALA B C 1
ATOM 5226 O O . ALA B 1 347 ? 26.203 -2.244 0.025 1 59.66 347 ALA B O 1
ATOM 5227 N N . GLN B 1 348 ? 24.625 -2.031 -1.521 1 50.22 348 GLN B N 1
ATOM 5228 C CA . GLN B 1 348 ? 24.547 -3.461 -1.797 1 50.22 348 GLN B CA 1
ATOM 5229 C C . GLN B 1 348 ? 25.594 -3.895 -2.809 1 50.22 348 GLN B C 1
ATOM 5231 O O . GLN B 1 348 ? 25.875 -5.086 -2.953 1 50.22 348 GLN B O 1
ATOM 5236 N N . VAL B 1 349 ? 26.281 -2.844 -3.459 1 39.88 349 VAL B N 1
ATOM 5237 C CA . VAL B 1 349 ? 27.391 -3.139 -4.355 1 39.88 349 VAL B CA 1
ATOM 5238 C C . VAL B 1 349 ? 28.719 -2.953 -3.615 1 39.88 349 VAL B C 1
ATOM 5240 O O . VAL B 1 349 ? 28.906 -1.97 -2.893 1 39.88 349 VAL B O 1
#

Organism: Mycolicibacterium smegmatis (strain ATCC 700084 / mc(2)155) (NCBI:txid246196)

Foldseek 3Di:
DDPVPPDDDDDDDDPVLVVLLVVLLVLLVVVQALVNCVVLLVQLADPVSQLVCLVVQLQQQLEDVVLPRVVDFLLSNLSNLLSCLLRVPSHPSLQLNLVQRLCVVLVNNPSDPCSRSVVAGEGEQLEPDADPFKDKTFPQQPHQWYWGDHPQFIKIFGAPHTAHADPQFLSTNIGIDGRVRGPDIGTSDGHDVSVVSSLLSSLSSLLSLLSSLLSLLVNLLVLLQVQQCPDDDPHHRNCPPPVSVVLSVLSVVLSVVLSSLSSVSRVCSRPPVVPCVLSSLVSNLSSLVSSLVSLVSSLVSNPPLSPDPPHSSVSSNSNSNRSCVNSHDNVVSVVVSVVVVVVVVVVVD/DDPVPPDDDDDDDDPVLVVLLVVLLVLLVVVQALVNCVVLLVQLADPVSQLVCLVVQLQQQLEDVVQPRVVDFLLSNLSNLLSCLLRVPSHPSLQLNLVQRLCVVLVNQDHVHCSRSVVAGEGEQLEPDADPFKDKTFPQQPHQWYWGDHPQFIKIFGAPHTAHADPQFLSTNIGIDGRVRGPDMGTSDGHDVSVVSSLLSSLSSLLSLLSSLLSLLVNLLVLLQVQQCVDDDPHHRNCPPPVSVVLSVLSVVLSVVLSSLSSVSRVCSRPPVVPCVLSSLVSNLSSLVSSLVSLVSSLVSNPPLSPDPPHSSVSSNSNSNRSCVNSHDNPVSVVVSVVVVVVVVVVVD

pLDDT: mean 89.61, std 11.86, range [22.67, 98.69]

InterPro domains:
  IPR009075 Acyl-CoA dehydrogenase/oxidase, C-terminal [PF00441] (199-329)
  IPR009100 Acyl-CoA dehydrogenase/oxidase, N-terminal and middle domain superfamily [SSF56645] (10-107)
  IPR013786 Acyl-CoA dehydrogenase/oxidase, N-terminal [PF02771] (14-107)
  IPR036250 Acyl-CoA dehydrogenase-like, C-terminal [SSF47203] (195-340)
  IPR037069 Acyl-CoA dehydrogenase/oxidase, N-terminal domain superfamily [G3DSA:1.10.540.10] (9-119)